Protein AF-A0A4Y8V8L1-F1 (afdb_monomer_lite)

Structure (mmCIF, N/CA/C/O backbone):
data_AF-A0A4Y8V8L1-F1
#
_entry.id   AF-A0A4Y8V8L1-F1
#
loop_
_atom_site.group_PDB
_atom_site.id
_atom_site.type_symbol
_atom_site.label_atom_id
_atom_site.label_alt_id
_atom_site.label_comp_id
_atom_site.label_asym_id
_atom_site.label_entity_id
_atom_site.label_seq_id
_atom_site.pdbx_PDB_ins_code
_atom_site.Cartn_x
_atom_site.Cartn_y
_atom_site.Cartn_z
_atom_site.occupancy
_atom_site.B_iso_or_equiv
_atom_site.auth_seq_id
_atom_site.auth_comp_id
_atom_site.auth_asym_id
_atom_site.auth_atom_id
_atom_site.pdbx_PDB_model_num
ATOM 1 N N . MET A 1 1 ? -4.631 -11.730 51.816 1.00 35.25 1 MET A N 1
ATOM 2 C CA . MET A 1 1 ? -3.489 -11.636 50.888 1.00 35.25 1 MET A CA 1
ATOM 3 C C . MET A 1 1 ? -3.633 -12.758 49.871 1.00 35.25 1 MET A C 1
ATOM 5 O O . MET A 1 1 ? -3.195 -13.865 50.140 1.00 35.25 1 MET A O 1
ATOM 9 N N . GLN A 1 2 ? -4.344 -12.493 48.776 1.00 24.14 2 GLN A N 1
ATOM 10 C CA . GLN A 1 2 ? -4.202 -13.185 47.493 1.00 24.14 2 GLN A CA 1
ATOM 11 C C . GLN A 1 2 ? -4.993 -12.390 46.449 1.00 24.14 2 GLN A C 1
ATOM 13 O O . GLN A 1 2 ? -6.173 -12.118 46.642 1.00 24.14 2 GLN A O 1
ATOM 18 N N . ASN A 1 3 ? -4.247 -11.954 45.434 1.00 28.70 3 ASN A N 1
ATOM 19 C CA . ASN A 1 3 ? -4.590 -11.083 44.316 1.00 28.70 3 ASN A CA 1
ATOM 20 C C . ASN A 1 3 ? -5.982 -11.323 43.721 1.00 28.70 3 ASN A C 1
ATOM 22 O O . ASN A 1 3 ? -6.206 -12.338 43.061 1.00 28.70 3 ASN A O 1
ATOM 26 N N . THR A 1 4 ? -6.866 -10.335 43.844 1.00 29.81 4 THR A N 1
ATOM 27 C CA . THR A 1 4 ? -7.832 -10.034 42.786 1.00 29.81 4 THR A CA 1
ATOM 28 C C . THR A 1 4 ? -7.057 -9.339 41.675 1.00 29.81 4 THR A C 1
ATOM 30 O O . THR A 1 4 ? -6.428 -8.306 41.888 1.00 29.81 4 THR A O 1
ATOM 33 N N . LYS A 1 5 ? -6.996 -10.027 40.539 1.00 33.66 5 LYS A N 1
ATOM 34 C CA . LYS A 1 5 ? -6.158 -9.739 39.383 1.00 33.66 5 LYS A CA 1
ATOM 35 C C . LYS A 1 5 ? -6.484 -8.378 38.767 1.00 33.66 5 LYS A C 1
ATOM 37 O O . LYS A 1 5 ? -7.649 -8.035 38.588 1.00 33.66 5 LYS A O 1
ATOM 42 N N . GLU A 1 6 ? -5.427 -7.687 38.360 1.00 33.62 6 GLU A N 1
ATOM 43 C CA . GLU A 1 6 ? -5.376 -6.646 37.326 1.00 33.62 6 GLU A CA 1
ATOM 44 C C . GLU A 1 6 ? -5.788 -7.229 35.949 1.00 33.62 6 GLU A C 1
ATOM 46 O O . GLU A 1 6 ? -5.047 -7.162 34.979 1.00 33.62 6 GLU A O 1
ATOM 51 N N . GLU A 1 7 ? -6.944 -7.896 35.861 1.00 38.00 7 GLU A N 1
ATOM 52 C CA . GLU A 1 7 ? -7.295 -8.781 34.737 1.00 38.00 7 GLU A CA 1
ATOM 53 C C . GLU A 1 7 ? -8.057 -8.107 33.587 1.00 38.00 7 GLU A C 1
ATOM 55 O O . GLU A 1 7 ? -8.359 -8.777 32.605 1.00 38.00 7 GLU A O 1
ATOM 60 N N . ASN A 1 8 ? -8.380 -6.813 33.662 1.00 52.94 8 ASN A N 1
ATOM 61 C CA . ASN A 1 8 ? -9.348 -6.221 32.727 1.00 52.94 8 ASN A CA 1
ATOM 62 C C . ASN A 1 8 ? -8.751 -5.569 31.468 1.00 52.94 8 ASN A C 1
ATOM 64 O O . ASN A 1 8 ? -9.384 -5.647 30.419 1.00 52.94 8 ASN A O 1
ATOM 68 N N . GLU A 1 9 ? -7.555 -4.970 31.510 1.00 49.31 9 GLU A N 1
ATOM 69 C CA . GLU A 1 9 ? -6.983 -4.298 30.322 1.00 49.31 9 GLU A CA 1
ATOM 70 C C . GLU A 1 9 ? -6.148 -5.246 29.443 1.00 49.31 9 GLU A C 1
ATOM 72 O O . GLU A 1 9 ? -6.317 -5.270 28.222 1.00 49.31 9 GLU A O 1
ATOM 77 N N . GLU A 1 10 ? -5.302 -6.094 30.043 1.00 51.75 10 GLU A N 1
ATOM 78 C CA . GLU A 1 10 ? -4.509 -7.085 29.296 1.00 51.75 10 GLU A CA 1
ATOM 79 C C . GLU A 1 10 ? -5.396 -8.134 28.606 1.00 51.75 10 GLU A C 1
ATOM 81 O O . GLU A 1 10 ? -5.123 -8.523 27.473 1.00 51.75 10 GLU A O 1
ATOM 86 N N . SER A 1 11 ? -6.490 -8.558 29.249 1.00 57.50 11 SER A N 1
ATOM 87 C CA . SER A 1 11 ? -7.391 -9.612 28.759 1.00 57.50 11 SER A CA 1
ATOM 88 C C . SER A 1 11 ? -7.990 -9.309 27.381 1.00 57.50 11 SER A C 1
ATOM 90 O O . SER A 1 11 ? -7.923 -10.149 26.484 1.00 57.50 11 SER A O 1
ATOM 92 N N . PHE A 1 12 ? -8.531 -8.104 27.174 1.00 62.50 12 PHE A N 1
ATOM 93 C CA . PHE A 1 12 ? -9.178 -7.762 25.904 1.00 62.50 12 PHE A CA 1
ATOM 94 C C . PHE A 1 12 ? -8.157 -7.522 24.783 1.00 62.50 12 PHE A C 1
ATOM 96 O O . PHE A 1 12 ? -8.355 -7.977 23.658 1.00 62.50 12 PHE A O 1
ATOM 103 N N . ASN A 1 13 ? -7.022 -6.888 25.087 1.00 64.00 13 ASN A N 1
ATOM 104 C CA . ASN A 1 13 ? -5.946 -6.680 24.112 1.00 64.00 13 ASN A CA 1
ATOM 105 C C . ASN A 1 13 ? -5.289 -7.997 23.670 1.00 64.00 13 ASN A C 1
ATOM 107 O O . ASN A 1 13 ? -4.873 -8.121 22.518 1.00 64.00 13 ASN A O 1
ATOM 111 N N . LEU A 1 14 ? -5.241 -9.006 24.545 1.00 64.25 14 LEU A N 1
ATOM 112 C CA . LEU A 1 14 ? -4.799 -10.358 24.189 1.00 64.25 14 LEU A CA 1
ATOM 113 C C . LEU A 1 14 ? -5.735 -11.038 23.175 1.00 64.25 14 LEU A C 1
ATOM 115 O O . LEU A 1 14 ? -5.264 -11.845 22.374 1.00 64.25 14 LEU A O 1
ATOM 119 N N . LEU A 1 15 ? -7.030 -10.701 23.166 1.00 72.56 15 LEU A N 1
ATOM 120 C CA . LEU A 1 15 ? -8.000 -11.225 22.192 1.00 72.56 15 LEU A CA 1
ATOM 121 C C . LEU A 1 15 ? -7.886 -10.566 20.811 1.00 72.56 15 LEU A C 1
ATOM 123 O O . LEU A 1 15 ? -8.389 -11.118 19.836 1.00 72.56 15 LEU A O 1
ATOM 127 N N . LEU A 1 16 ? -7.240 -9.401 20.721 1.00 83.06 16 LEU A N 1
ATOM 128 C CA . LEU A 1 16 ? -7.080 -8.645 19.476 1.00 83.06 16 LEU A CA 1
ATOM 129 C C . LEU A 1 16 ? -5.786 -8.963 18.720 1.00 83.06 16 LEU A C 1
ATOM 131 O O . LEU A 1 16 ? -5.534 -8.356 17.682 1.00 83.06 16 LEU A O 1
ATOM 135 N N . LYS A 1 17 ? -4.969 -9.899 19.216 1.00 89.88 17 LYS A N 1
ATOM 136 C CA . LYS A 1 17 ? -3.665 -10.211 18.628 1.00 89.88 17 LYS A CA 1
ATOM 137 C C . LYS A 1 17 ? -3.753 -10.614 17.160 1.00 89.88 17 LYS A C 1
ATOM 139 O O . LYS A 1 17 ? -4.502 -11.517 16.796 1.00 89.88 17 LYS A O 1
ATOM 144 N N . ILE A 1 18 ? -2.927 -9.965 16.342 1.00 91.69 18 ILE A N 1
ATOM 145 C CA . ILE A 1 18 ? -2.866 -10.184 14.897 1.00 91.69 18 ILE A CA 1
ATOM 146 C C . ILE A 1 18 ? -1.743 -11.182 14.614 1.00 91.69 18 ILE A C 1
ATOM 148 O O . ILE A 1 18 ? -0.562 -10.873 14.755 1.00 91.69 18 ILE A O 1
ATOM 152 N N . ASN A 1 19 ? -2.105 -12.388 14.193 1.00 91.25 19 ASN A N 1
ATOM 153 C CA . ASN A 1 19 ? -1.142 -13.409 13.774 1.00 91.25 19 ASN A CA 1
ATOM 154 C C . ASN A 1 19 ? -1.102 -13.552 12.248 1.00 91.25 19 ASN A C 1
ATOM 156 O O . ASN A 1 19 ? -0.147 -14.095 11.694 1.00 91.25 19 ASN A O 1
ATOM 160 N N . SER A 1 20 ? -2.156 -13.098 11.571 1.00 92.19 20 SER A N 1
ATOM 161 C CA . SER A 1 20 ? -2.385 -13.300 10.147 1.00 92.19 20 SER A CA 1
ATOM 162 C C . SER A 1 20 ? -3.236 -12.182 9.539 1.00 92.19 20 SER A C 1
ATOM 164 O O . SER A 1 20 ? -3.813 -11.355 10.245 1.00 92.19 20 SER A O 1
ATOM 166 N N . ALA A 1 21 ? -3.318 -12.148 8.207 1.00 90.25 21 ALA A N 1
ATOM 167 C CA . ALA A 1 21 ? -4.147 -11.178 7.492 1.00 90.25 21 ALA A CA 1
ATOM 168 C C . ALA A 1 21 ? -5.648 -11.389 7.755 1.00 90.25 21 ALA A C 1
ATOM 170 O O . ALA A 1 21 ? -6.425 -10.438 7.713 1.00 90.25 21 ALA A O 1
ATOM 171 N N . GLU A 1 22 ? -6.053 -12.624 8.040 1.00 89.81 22 GLU A N 1
ATOM 172 C CA . GLU A 1 22 ? -7.424 -13.003 8.360 1.00 89.81 22 GLU A CA 1
ATOM 173 C C . GLU A 1 22 ? -7.912 -12.341 9.658 1.00 89.81 22 GLU A C 1
ATOM 175 O O . GLU A 1 22 ? -9.081 -11.966 9.750 1.00 89.81 22 GLU A O 1
ATOM 180 N N . ASP A 1 23 ? -7.012 -12.102 10.618 1.00 90.75 23 ASP A N 1
ATOM 181 C CA . ASP A 1 23 ? -7.329 -11.436 11.891 1.00 90.75 23 ASP A CA 1
ATOM 182 C C . ASP A 1 23 ? -7.698 -9.950 11.707 1.00 90.75 23 ASP A C 1
ATOM 184 O O . ASP A 1 23 ? -8.318 -9.335 12.579 1.00 90.75 23 ASP A O 1
ATOM 188 N N . LEU A 1 24 ? -7.355 -9.367 10.551 1.00 92.31 24 LEU A N 1
ATOM 189 C CA . LEU A 1 24 ? -7.678 -7.982 10.202 1.00 92.31 24 LEU A CA 1
ATOM 190 C C . LEU A 1 24 ? -9.128 -7.807 9.740 1.00 92.31 24 LEU A C 1
ATOM 192 O O . LEU A 1 24 ? -9.605 -6.676 9.634 1.00 92.31 24 LEU A O 1
ATOM 196 N N . LEU A 1 25 ? -9.822 -8.895 9.407 1.00 91.69 25 LEU A N 1
ATOM 197 C CA . LEU A 1 25 ? -11.128 -8.820 8.770 1.00 91.69 25 LEU A CA 1
ATOM 198 C C . LEU A 1 25 ? -12.256 -8.728 9.804 1.00 91.69 25 LEU A C 1
ATOM 200 O O . LEU A 1 25 ? -12.226 -9.316 10.893 1.00 91.69 25 LEU A O 1
ATOM 204 N N . LEU A 1 26 ? -13.261 -7.932 9.452 1.00 86.56 26 LEU A N 1
ATOM 205 C CA . LEU A 1 26 ? -14.514 -7.799 10.177 1.00 86.56 26 LEU A CA 1
ATOM 206 C C . LEU A 1 26 ? -15.622 -8.448 9.358 1.00 86.56 26 LEU A C 1
ATOM 208 O O . LEU A 1 26 ? -15.647 -8.321 8.137 1.00 86.56 26 LEU A O 1
ATOM 212 N N . THR A 1 27 ? -16.543 -9.123 10.043 1.00 85.50 27 THR A N 1
ATOM 213 C CA . THR A 1 27 ? -17.736 -9.659 9.386 1.00 85.50 27 THR A CA 1
ATOM 214 C C . THR A 1 27 ? -18.709 -8.511 9.189 1.00 85.50 27 THR A C 1
ATOM 216 O O . THR A 1 27 ? -19.107 -7.876 10.163 1.00 85.50 27 THR A O 1
ATOM 219 N N . ASP A 1 28 ? -19.058 -8.236 7.945 1.00 79.25 28 ASP A N 1
ATOM 220 C CA . ASP A 1 28 ? -20.128 -7.317 7.599 1.00 79.25 28 ASP A CA 1
ATOM 221 C C . ASP A 1 28 ? -21.472 -7.954 7.988 1.00 79.25 28 ASP A C 1
ATOM 223 O O . ASP A 1 28 ? -21.776 -9.074 7.578 1.00 79.25 28 ASP A O 1
ATOM 227 N N . GLU A 1 29 ? -22.250 -7.284 8.838 1.00 75.88 29 GLU A N 1
ATOM 228 C CA . GLU A 1 29 ? -23.487 -7.852 9.397 1.00 75.88 29 GLU A CA 1
ATOM 229 C C . GLU A 1 29 ? -24.599 -8.006 8.348 1.00 75.88 29 GLU A C 1
ATOM 231 O O . GLU A 1 29 ? -25.429 -8.910 8.466 1.00 75.88 29 GLU A O 1
ATOM 236 N N . ASP A 1 30 ? -24.590 -7.177 7.300 1.00 77.44 30 ASP A N 1
ATOM 237 C CA . ASP A 1 30 ? -25.618 -7.169 6.256 1.00 77.44 30 ASP A CA 1
ATOM 238 C C . ASP A 1 30 ? -25.371 -8.257 5.198 1.00 77.44 30 ASP A C 1
ATOM 240 O O . ASP A 1 30 ? -26.311 -8.857 4.667 1.00 77.44 30 ASP A O 1
ATOM 244 N N . THR A 1 31 ? -24.105 -8.520 4.875 1.00 81.19 31 THR A N 1
ATOM 245 C CA . THR A 1 31 ? -23.696 -9.423 3.785 1.00 81.19 31 THR A CA 1
ATOM 246 C C . THR A 1 31 ? -23.061 -10.725 4.271 1.00 81.19 31 THR A C 1
ATOM 248 O O . THR A 1 31 ? -23.036 -11.712 3.532 1.00 81.19 31 THR A O 1
ATOM 251 N N . GLY A 1 32 ? -22.559 -10.758 5.506 1.00 82.88 32 GLY A N 1
ATOM 252 C CA . GLY A 1 32 ? -21.759 -11.855 6.053 1.00 82.88 32 GLY A CA 1
ATOM 253 C C . GLY A 1 32 ? -20.340 -11.937 5.477 1.00 82.88 32 GLY A C 1
ATOM 254 O O . GLY A 1 32 ? -19.621 -12.898 5.768 1.00 82.88 32 GLY A O 1
ATOM 255 N N . GLU A 1 33 ? -19.928 -10.974 4.648 1.00 88.38 33 GLU A N 1
ATOM 256 C CA . GLU A 1 33 ? -18.609 -10.958 4.017 1.00 88.38 33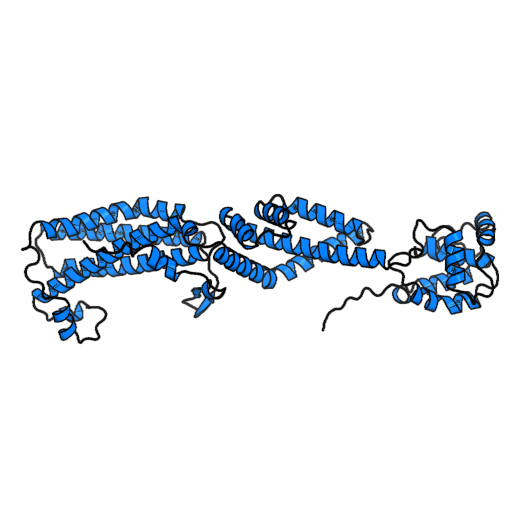 GLU A CA 1
ATOM 257 C C . GLU A 1 33 ? -17.522 -10.468 4.982 1.00 88.38 33 GLU A C 1
ATOM 259 O O . GLU A 1 33 ? -17.759 -9.664 5.879 1.00 88.38 33 GLU A O 1
ATOM 264 N N . GLN A 1 34 ? -16.300 -10.968 4.799 1.00 88.00 34 GLN A N 1
ATOM 265 C CA . GLN A 1 34 ? -15.139 -10.545 5.579 1.00 88.00 34 GLN A CA 1
ATOM 266 C C . GLN A 1 34 ? -14.474 -9.348 4.900 1.00 88.00 34 GLN A C 1
ATOM 268 O O . GLN A 1 34 ? -13.899 -9.485 3.819 1.00 88.00 34 GLN A O 1
ATOM 273 N N . VAL A 1 35 ? -14.535 -8.179 5.536 1.00 89.25 35 VAL A N 1
ATOM 274 C CA . VAL A 1 35 ? -14.055 -6.913 4.974 1.00 89.25 35 VAL A CA 1
ATOM 275 C C . VAL A 1 35 ? -13.051 -6.258 5.916 1.00 89.25 35 VAL A C 1
ATOM 277 O O . VAL A 1 35 ? -13.233 -6.207 7.132 1.00 89.25 35 VAL A O 1
ATOM 280 N N . TYR A 1 36 ? -11.976 -5.716 5.346 1.00 92.69 36 TYR A N 1
ATOM 281 C CA . TYR A 1 36 ? -11.064 -4.854 6.090 1.00 92.69 36 TYR A CA 1
ATOM 282 C C . TYR A 1 36 ? -11.678 -3.460 6.240 1.00 92.69 36 TYR A C 1
ATOM 284 O O . TYR A 1 36 ? -11.744 -2.696 5.276 1.00 92.69 36 TYR A O 1
ATOM 292 N N . ALA A 1 37 ? -12.125 -3.137 7.451 1.00 91.56 37 ALA A N 1
ATOM 293 C CA . ALA A 1 37 ? -12.777 -1.871 7.770 1.00 91.56 37 ALA A CA 1
ATOM 294 C C . ALA A 1 37 ? -12.074 -1.190 8.960 1.00 91.56 37 ALA A C 1
ATOM 296 O O . ALA A 1 37 ? -12.558 -1.277 10.090 1.00 91.56 37 ALA A O 1
ATOM 297 N N . PRO A 1 38 ? -10.920 -0.533 8.733 1.00 93.56 38 PRO A N 1
ATOM 298 C CA . PRO A 1 38 ? -10.214 0.202 9.777 1.00 93.56 38 PRO A CA 1
ATOM 299 C C . PRO A 1 38 ? -11.004 1.442 10.208 1.00 93.56 38 PRO A C 1
ATOM 301 O O . PRO A 1 38 ? -11.906 1.906 9.501 1.00 93.56 38 PRO A O 1
ATOM 304 N N . ILE A 1 39 ? -10.638 1.996 11.366 1.00 93.69 39 ILE A N 1
ATOM 305 C CA . ILE A 1 39 ? -11.287 3.203 11.885 1.00 93.69 39 ILE A CA 1
ATOM 306 C C . ILE A 1 39 ? -11.188 4.373 10.895 1.00 93.69 39 ILE A C 1
ATOM 308 O O . ILE A 1 39 ? -10.156 4.597 10.256 1.00 93.69 39 ILE A O 1
ATOM 312 N N . ASN A 1 40 ? -12.260 5.152 10.798 1.00 92.88 40 ASN A N 1
ATOM 313 C CA . ASN A 1 40 ? -12.316 6.380 10.020 1.00 92.88 40 ASN A CA 1
ATOM 314 C C . ASN A 1 40 ? -13.094 7.490 10.751 1.00 92.88 40 ASN A C 1
ATOM 316 O O . ASN A 1 40 ? -13.664 7.302 11.822 1.00 92.88 40 ASN A O 1
ATOM 320 N N . VAL A 1 41 ? -13.145 8.677 10.142 1.00 93.50 41 VAL A N 1
ATOM 321 C CA . VAL A 1 41 ? -13.819 9.851 10.720 1.00 93.50 41 VAL A CA 1
ATOM 322 C C . VAL A 1 41 ? -15.325 9.652 10.949 1.00 93.50 41 VAL A C 1
ATOM 324 O O . VAL A 1 41 ? -15.878 10.228 11.882 1.00 93.50 41 VAL A O 1
ATOM 327 N N . ASN A 1 42 ? -16.002 8.841 10.131 1.00 94.44 42 ASN A N 1
ATOM 328 C CA . ASN A 1 42 ? -17.429 8.572 10.294 1.00 94.44 42 ASN A CA 1
ATOM 329 C C . ASN A 1 42 ? -17.697 7.722 11.542 1.00 94.44 42 ASN A C 1
ATOM 331 O O . ASN A 1 42 ? -18.698 7.944 12.217 1.00 94.44 42 ASN A O 1
ATOM 335 N N . ASP A 1 43 ? -16.778 6.821 11.899 1.00 95.25 43 ASP A N 1
ATOM 336 C CA . ASP A 1 43 ? -16.865 6.064 13.151 1.00 95.25 43 ASP A CA 1
ATOM 337 C C . ASP A 1 43 ? -16.849 7.004 14.373 1.00 95.25 43 ASP A C 1
ATOM 339 O O . ASP A 1 43 ? -17.626 6.815 15.303 1.00 95.25 43 ASP A O 1
ATOM 343 N N . VAL A 1 44 ? -16.045 8.076 14.343 1.00 94.94 44 VAL A N 1
ATOM 344 C CA . VAL A 1 44 ? -16.014 9.100 15.410 1.00 94.94 44 VAL A CA 1
ATOM 345 C C . VAL A 1 44 ? -17.325 9.891 15.477 1.00 94.94 44 VAL A C 1
ATOM 347 O O . VAL A 1 44 ? -17.799 10.230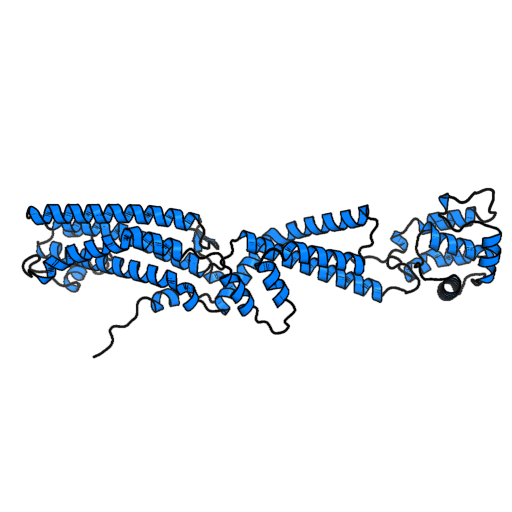 16.562 1.00 94.94 44 VAL A O 1
ATOM 350 N N . VAL A 1 45 ? -17.942 10.177 14.327 1.00 96.69 45 VAL A N 1
ATOM 351 C CA . VAL A 1 45 ? -19.251 10.853 14.266 1.00 96.69 45 VAL A CA 1
ATOM 352 C C . VAL A 1 45 ? -20.349 9.973 14.862 1.00 96.69 45 VAL A C 1
ATOM 354 O O . VAL A 1 45 ? -21.162 10.470 15.643 1.00 96.69 45 VAL A O 1
ATOM 357 N N . ILE A 1 46 ? -20.362 8.680 14.521 1.00 96.25 46 ILE A N 1
ATOM 358 C CA . ILE A 1 46 ? -21.296 7.704 15.095 1.00 96.25 46 ILE A CA 1
ATOM 359 C C . ILE A 1 46 ? -21.071 7.607 16.600 1.00 96.25 46 ILE A C 1
ATOM 361 O O . ILE A 1 46 ? -22.021 7.776 17.357 1.00 96.25 46 ILE A O 1
ATOM 365 N N . TYR A 1 47 ? -19.818 7.438 17.030 1.00 96.94 47 TYR A N 1
ATOM 366 C CA . TYR A 1 47 ? -19.456 7.390 18.442 1.00 96.94 47 TYR A CA 1
ATOM 367 C C . TYR A 1 47 ? -20.017 8.583 19.211 1.00 96.94 47 TYR A C 1
ATOM 369 O O . TYR A 1 47 ? -20.761 8.394 20.164 1.00 96.94 47 TYR A O 1
ATOM 377 N N . LYS A 1 48 ? -19.770 9.807 18.732 1.00 97.56 48 LYS A N 1
ATOM 378 C CA . LYS A 1 48 ? -20.291 11.023 19.363 1.00 97.56 48 LYS A CA 1
ATOM 379 C C . LYS A 1 48 ? -21.814 11.012 19.510 1.00 97.56 48 LYS A C 1
ATOM 381 O O . LYS A 1 48 ? -22.320 11.395 20.562 1.00 97.56 48 LYS A O 1
ATOM 386 N N . ARG A 1 49 ? -22.537 10.596 18.466 1.00 97.56 49 ARG A N 1
ATOM 387 C CA . ARG A 1 49 ? -24.005 10.525 18.483 1.00 97.56 49 ARG A CA 1
ATOM 388 C C . ARG A 1 49 ? -24.499 9.544 19.545 1.00 97.56 49 ARG A C 1
ATOM 390 O O . ARG A 1 49 ? -25.390 9.900 20.310 1.00 97.56 49 ARG A O 1
ATOM 397 N N . GLU A 1 50 ? -23.914 8.351 19.602 1.00 97.62 50 GLU A N 1
ATOM 398 C CA . GLU A 1 50 ? -24.297 7.331 20.585 1.00 97.62 50 GLU A CA 1
ATOM 399 C C . GLU A 1 50 ? -23.886 7.729 22.011 1.00 97.62 50 GLU A C 1
ATOM 401 O O . GLU A 1 50 ? -24.639 7.513 22.955 1.00 97.62 50 GLU A O 1
ATOM 406 N N . THR A 1 51 ? -22.746 8.408 22.184 1.00 97.56 51 THR A N 1
ATOM 407 C CA . THR A 1 51 ? -22.342 8.985 23.477 1.00 97.56 51 THR A CA 1
ATOM 408 C C . THR A 1 51 ? -23.348 10.037 23.950 1.00 97.56 51 THR A C 1
ATOM 410 O O . THR A 1 51 ? -23.731 10.040 25.120 1.00 97.56 51 THR A O 1
ATOM 413 N N . ASP A 1 52 ? -23.788 10.933 23.060 1.00 97.31 52 ASP A N 1
ATOM 414 C CA . ASP A 1 52 ? -24.804 11.942 23.376 1.00 97.31 52 ASP A CA 1
ATOM 415 C C . ASP A 1 52 ? -26.155 11.288 23.722 1.00 97.31 52 ASP A C 1
ATOM 417 O O . ASP A 1 52 ? -26.848 11.760 24.627 1.00 97.31 52 ASP A O 1
ATOM 421 N N . HIS A 1 53 ? -26.527 10.200 23.039 1.00 96.44 53 HIS A N 1
ATOM 422 C CA . HIS A 1 53 ? -27.734 9.436 23.357 1.00 96.44 53 HIS A CA 1
ATOM 423 C C . HIS A 1 53 ? -27.652 8.817 24.755 1.00 96.44 53 HIS A C 1
ATOM 425 O O . HIS A 1 53 ? -28.487 9.139 25.603 1.00 96.44 5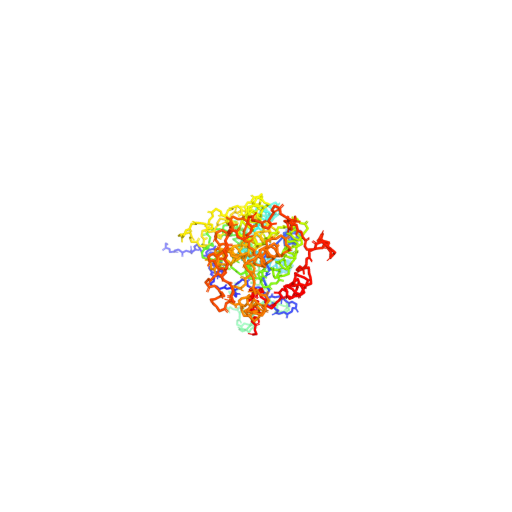3 HIS A O 1
ATOM 431 N N . LEU A 1 54 ? -26.602 8.038 25.032 1.00 97.31 54 LEU A N 1
ATOM 432 C CA . LEU A 1 54 ? -26.408 7.385 26.326 1.00 97.31 54 LEU A CA 1
ATOM 433 C C . LEU A 1 54 ? -26.330 8.404 27.474 1.00 97.31 54 LEU A C 1
ATOM 435 O O . LEU A 1 54 ? -26.892 8.187 28.545 1.00 97.31 54 LEU A O 1
ATOM 439 N N . PHE A 1 55 ? -25.691 9.556 27.251 1.00 97.12 55 PHE A N 1
ATOM 440 C CA . PHE A 1 55 ? -25.670 10.652 28.221 1.00 97.12 55 PHE A CA 1
ATOM 441 C C . PHE A 1 55 ? -27.082 11.117 28.609 1.00 97.12 55 PHE A C 1
ATOM 443 O O . PHE A 1 55 ? -27.355 11.359 29.789 1.00 97.12 55 PHE A O 1
ATOM 450 N N . ASN A 1 56 ? -27.982 11.259 27.634 1.00 96.31 56 ASN A N 1
ATOM 451 C CA . ASN A 1 56 ? -29.360 11.671 27.892 1.00 96.31 56 ASN A CA 1
ATOM 452 C C . ASN A 1 56 ? -30.141 10.579 28.634 1.00 96.31 56 ASN A C 1
ATOM 454 O O . ASN A 1 56 ? -30.830 10.903 29.602 1.00 96.31 56 ASN A O 1
ATOM 458 N N . GLU A 1 57 ? -29.977 9.311 28.249 1.00 95.56 57 GLU A N 1
ATOM 459 C CA . GLU A 1 57 ? -30.635 8.173 28.907 1.00 95.56 57 GLU A CA 1
ATOM 460 C C . GLU A 1 57 ? -30.197 8.019 30.369 1.00 95.56 57 GLU A C 1
ATOM 462 O O . GLU A 1 57 ? -31.037 7.880 31.260 1.00 95.56 57 GLU A O 1
ATOM 467 N N . ILE A 1 58 ? -28.898 8.151 30.665 1.00 95.12 58 ILE A N 1
ATOM 468 C CA . ILE A 1 58 ? -28.401 8.103 32.049 1.00 95.12 58 ILE A CA 1
ATOM 469 C C . ILE A 1 58 ? -28.971 9.264 32.869 1.00 95.12 58 ILE A C 1
ATOM 471 O O . ILE A 1 58 ? -29.413 9.062 34.000 1.00 95.12 58 ILE A O 1
ATOM 475 N N . ASN A 1 59 ? -28.989 10.488 32.333 1.00 94.75 59 ASN A N 1
ATOM 476 C CA . ASN A 1 59 ? -29.561 11.630 33.053 1.00 94.75 59 ASN A CA 1
ATOM 477 C C . ASN A 1 59 ? -31.066 11.466 33.290 1.00 94.75 59 ASN A C 1
ATOM 479 O O . ASN A 1 59 ? -31.546 11.793 34.377 1.00 94.75 59 ASN A O 1
ATOM 483 N N . HIS A 1 60 ? -31.800 10.938 32.308 1.00 92.38 60 HIS A N 1
ATOM 484 C CA . HIS A 1 60 ? -33.212 10.615 32.466 1.00 92.38 60 HIS A CA 1
ATOM 485 C C . HIS A 1 60 ? -33.415 9.574 33.576 1.00 92.38 60 HIS A C 1
ATOM 487 O O . HIS A 1 60 ? -34.197 9.817 34.497 1.00 92.38 60 HIS A O 1
ATOM 493 N N . ALA A 1 61 ? -32.634 8.490 33.569 1.00 89.69 61 ALA A N 1
ATOM 494 C CA . ALA A 1 61 ? -32.651 7.475 34.619 1.00 89.69 61 ALA A CA 1
ATOM 495 C C . ALA A 1 61 ? -32.333 8.067 36.003 1.00 89.69 61 ALA A C 1
ATOM 497 O O . ALA A 1 61 ? -33.058 7.808 36.961 1.00 89.69 61 ALA A O 1
ATOM 498 N N . ILE A 1 62 ? -31.305 8.918 36.122 1.00 88.94 62 ILE A N 1
ATOM 499 C CA . ILE A 1 62 ? -30.962 9.627 37.369 1.00 88.94 62 ILE A CA 1
ATOM 500 C C . ILE A 1 62 ? -32.148 10.457 37.875 1.00 88.94 62 ILE A C 1
ATOM 502 O O . ILE A 1 62 ? -32.448 10.438 39.072 1.00 88.94 62 ILE A O 1
ATOM 506 N N . SER A 1 63 ? -32.809 11.205 36.990 1.00 87.19 63 SER A N 1
ATOM 507 C CA . SER A 1 63 ? -33.975 12.022 37.336 1.00 87.19 63 SER A CA 1
ATOM 508 C C . SER A 1 63 ? -35.151 11.173 37.817 1.00 87.19 63 SER A C 1
ATOM 510 O O . SER A 1 63 ? -35.738 11.496 38.851 1.00 87.19 63 SER A O 1
ATOM 512 N N . GLU A 1 64 ? -35.460 10.076 37.126 1.00 83.62 64 GLU A N 1
ATOM 513 C CA . GLU A 1 64 ? -36.531 9.154 37.516 1.00 83.62 64 GLU A CA 1
ATOM 514 C C . GLU A 1 64 ? -36.222 8.479 38.862 1.00 83.62 64 GLU A C 1
ATOM 516 O O . GLU A 1 64 ? -37.060 8.494 39.764 1.00 83.62 64 GLU A O 1
ATOM 521 N N . ILE A 1 65 ? -35.000 7.969 39.063 1.00 79.94 65 ILE A N 1
ATOM 522 C CA . ILE A 1 65 ? -34.573 7.345 40.331 1.00 79.94 65 ILE A CA 1
ATOM 523 C C . ILE A 1 65 ? -34.734 8.323 41.503 1.00 79.94 65 ILE A C 1
ATOM 525 O O . ILE A 1 65 ? -35.253 7.947 42.557 1.00 79.94 65 ILE A O 1
ATOM 529 N N . LYS A 1 66 ? -34.333 9.590 41.328 1.00 79.31 66 LYS A N 1
ATOM 530 C CA . LYS A 1 66 ? -34.515 10.640 42.346 1.00 79.31 66 LYS A CA 1
ATOM 531 C C . LYS A 1 66 ? -35.992 10.921 42.630 1.00 79.31 66 LYS A C 1
ATOM 533 O O . LYS A 1 66 ? -36.381 11.034 43.785 1.00 79.31 66 LYS A O 1
ATOM 538 N N . TYR A 1 67 ? -36.826 10.996 41.598 1.00 75.12 67 TYR A N 1
ATOM 539 C CA . TYR A 1 67 ? -38.260 11.231 41.767 1.00 75.12 67 TYR A CA 1
ATOM 540 C C . TYR A 1 67 ? -38.959 10.088 42.526 1.00 75.12 67 TYR A C 1
ATOM 542 O O . TYR A 1 67 ? -39.786 10.340 43.409 1.00 75.12 67 TYR A O 1
ATOM 550 N N . TYR A 1 68 ? -38.622 8.831 42.220 1.00 68.06 68 TYR A N 1
ATOM 551 C CA . TYR A 1 68 ? -39.223 7.670 42.887 1.00 68.06 68 TYR A CA 1
ATOM 552 C C . TYR A 1 68 ? -38.700 7.450 44.311 1.00 68.06 68 TYR A C 1
ATOM 554 O O . TYR A 1 68 ? -39.466 6.989 45.164 1.00 68.06 68 TYR A O 1
ATOM 562 N N . SER A 1 69 ? -37.450 7.826 44.605 1.00 63.06 69 SER A N 1
ATOM 563 C CA . SER A 1 69 ? -36.896 7.726 45.962 1.00 63.06 69 SER A CA 1
ATOM 564 C C . SER A 1 69 ? -37.568 8.689 46.951 1.00 63.06 69 SER A C 1
ATOM 566 O O . SER A 1 69 ? -37.773 8.320 48.106 1.00 63.06 69 SER A O 1
ATOM 568 N N . GLU A 1 70 ? -38.012 9.867 46.498 1.00 61.12 70 GLU A N 1
ATOM 569 C CA . GLU A 1 70 ? -38.741 10.854 47.314 1.00 61.12 70 GLU A CA 1
ATOM 570 C C . GLU A 1 70 ? -40.206 10.470 47.597 1.00 61.12 70 GLU A C 1
ATOM 572 O O . GLU A 1 70 ? -40.784 10.911 48.593 1.00 61.12 70 GLU A O 1
ATOM 577 N N . LYS A 1 71 ? -40.832 9.662 46.729 1.00 53.81 71 LYS A N 1
ATOM 578 C CA . LYS A 1 71 ? -42.269 9.332 46.809 1.00 53.81 71 LYS A CA 1
ATOM 579 C C . LYS A 1 71 ? -42.595 7.948 47.381 1.00 53.81 71 LYS A C 1
ATOM 581 O O . LYS A 1 71 ? -43.777 7.653 47.538 1.00 53.81 71 LYS A O 1
ATOM 586 N N . HIS A 1 72 ? -41.591 7.135 47.731 1.00 50.97 72 HIS A N 1
ATOM 587 C CA . HIS A 1 72 ? -41.735 5.788 48.315 1.00 50.97 72 HIS A CA 1
ATOM 588 C C . HIS A 1 72 ? -42.622 4.824 47.488 1.00 50.97 72 HIS A C 1
ATOM 590 O O . HIS A 1 72 ? -43.617 4.306 47.999 1.00 50.97 72 HIS A O 1
ATOM 596 N N . ILE A 1 73 ? -42.296 4.571 46.209 1.00 52.53 73 ILE A N 1
ATOM 597 C CA . ILE A 1 73 ? -43.110 3.711 45.317 1.00 52.53 73 ILE A CA 1
ATOM 598 C C . ILE A 1 73 ? -42.290 2.613 44.598 1.00 52.53 73 ILE A C 1
ATOM 600 O O . ILE A 1 73 ? -41.189 2.857 44.123 1.00 52.53 73 ILE A O 1
ATOM 604 N N . HIS A 1 74 ? -42.903 1.415 44.553 1.00 56.62 74 HIS A N 1
ATOM 605 C CA . HIS A 1 74 ? -42.665 0.158 43.810 1.00 56.62 74 HIS A CA 1
ATOM 606 C C . HIS A 1 74 ? -41.300 -0.108 43.133 1.00 56.62 74 HIS A C 1
ATOM 608 O O . HIS A 1 74 ? -40.986 0.430 42.074 1.00 56.62 74 HIS A O 1
ATOM 614 N N . ILE A 1 75 ? -40.590 -1.107 43.684 1.00 60.81 75 ILE A N 1
ATOM 615 C CA . ILE A 1 75 ? -39.381 -1.791 43.165 1.00 60.81 75 ILE A CA 1
ATOM 616 C C . ILE A 1 75 ? -39.489 -2.127 41.661 1.00 60.81 75 ILE A C 1
ATOM 618 O O . ILE A 1 75 ? -38.495 -2.071 40.941 1.00 60.81 75 ILE A O 1
ATOM 622 N N . ASP A 1 76 ? -40.703 -2.403 41.180 1.00 63.56 76 ASP A N 1
ATOM 623 C CA . ASP A 1 76 ? -41.011 -2.739 39.785 1.00 63.56 76 ASP A CA 1
ATOM 624 C C . ASP A 1 76 ? -40.578 -1.642 38.788 1.00 63.56 76 ASP A C 1
ATOM 626 O O . ASP A 1 76 ? -40.097 -1.951 37.698 1.00 63.56 76 ASP A O 1
ATOM 630 N N . TYR A 1 77 ? -40.688 -0.359 39.161 1.00 70.88 77 TYR A N 1
ATOM 631 C CA . TYR A 1 77 ? -40.288 0.762 38.296 1.00 70.88 77 TYR A CA 1
ATOM 632 C C . TYR A 1 77 ? -38.769 0.938 38.239 1.00 70.88 77 TYR A C 1
ATOM 634 O O . TYR A 1 77 ? -38.217 1.136 37.158 1.00 70.88 77 TYR A O 1
ATOM 642 N N . LEU A 1 78 ? -38.081 0.798 39.377 1.00 72.62 78 LEU A N 1
ATOM 643 C CA . LEU A 1 78 ? -36.613 0.814 39.420 1.00 72.62 78 LEU A CA 1
ATOM 644 C C . LEU A 1 78 ? -36.028 -0.329 38.586 1.00 72.62 78 LEU A C 1
ATOM 646 O O . LEU A 1 78 ? -35.040 -0.137 37.880 1.00 72.62 78 LEU A O 1
ATOM 650 N N . PHE A 1 79 ? -36.680 -1.494 38.607 1.00 73.44 79 PHE A N 1
ATOM 651 C CA . PHE A 1 79 ? -36.285 -2.631 37.784 1.00 73.44 79 PHE A CA 1
ATOM 652 C C . PHE A 1 79 ? -36.365 -2.306 36.292 1.00 73.44 79 PHE A C 1
ATOM 654 O O . PHE A 1 79 ? -35.409 -2.566 35.565 1.00 73.44 79 PHE A O 1
ATOM 661 N N . CYS A 1 80 ? -37.457 -1.679 35.845 1.00 76.38 80 CYS A N 1
ATOM 662 C CA . CYS A 1 80 ? -37.620 -1.274 34.447 1.00 76.38 80 CYS A CA 1
ATOM 663 C C . CYS A 1 80 ? -36.566 -0.246 34.010 1.00 76.38 80 CYS A C 1
ATOM 665 O O . CYS A 1 80 ? -36.017 -0.367 32.914 1.00 76.38 80 CYS A O 1
ATOM 667 N N . ILE A 1 81 ? -36.248 0.731 34.869 1.00 82.62 81 ILE A N 1
ATOM 668 C CA . ILE A 1 81 ? -35.196 1.723 34.597 1.00 82.62 81 ILE A CA 1
ATOM 669 C C . ILE A 1 81 ? -33.848 1.019 34.419 1.00 82.62 81 ILE A C 1
ATOM 671 O O . ILE A 1 81 ? -33.168 1.243 33.420 1.00 82.62 81 ILE A O 1
ATOM 675 N N . TYR A 1 82 ? -33.478 0.128 35.345 1.00 84.56 82 TYR A N 1
ATOM 676 C CA . TYR A 1 82 ? -32.193 -0.568 35.266 1.00 84.56 82 TYR A CA 1
ATOM 677 C C . TYR A 1 82 ? -32.105 -1.519 34.072 1.00 84.56 82 TYR A C 1
ATOM 679 O O . TYR A 1 82 ? -31.055 -1.594 33.438 1.00 84.56 82 TYR A O 1
ATOM 687 N N . GLN A 1 83 ? -33.189 -2.221 33.730 1.00 81.00 83 GLN A N 1
ATOM 688 C CA . GLN A 1 83 ? -33.210 -3.081 32.546 1.00 81.00 83 GLN A CA 1
ATOM 689 C C . GLN A 1 83 ? -33.057 -2.283 31.254 1.00 81.00 83 GLN A C 1
ATOM 691 O O . GLN A 1 83 ? -32.255 -2.666 30.407 1.00 81.00 83 GLN A O 1
ATOM 696 N N . THR A 1 84 ? -33.783 -1.173 31.124 1.00 86.19 84 THR A N 1
ATOM 697 C CA . THR A 1 84 ? -33.690 -0.304 29.942 1.00 86.19 84 THR A CA 1
ATOM 698 C C . THR A 1 84 ? -32.268 0.224 29.798 1.00 86.19 84 THR A C 1
ATOM 700 O O . THR A 1 84 ? -31.640 0.032 28.763 1.00 86.19 84 THR A O 1
ATOM 703 N N . LEU A 1 85 ? -31.702 0.767 30.880 1.00 90.88 85 LEU A N 1
ATOM 704 C CA . LEU A 1 85 ? -30.335 1.277 30.865 1.00 90.88 85 LEU A CA 1
ATOM 705 C C . LEU A 1 85 ? -29.296 0.175 30.599 1.00 90.88 85 LEU A C 1
ATOM 707 O O . LEU A 1 85 ? -28.265 0.448 29.998 1.00 90.88 85 LEU A O 1
ATOM 711 N N . SER A 1 86 ? -29.551 -1.070 31.015 1.00 87.50 86 SER A N 1
ATOM 712 C CA . SER A 1 86 ? -28.641 -2.193 30.742 1.00 87.50 86 SER A CA 1
ATOM 713 C C . SER A 1 86 ? -28.543 -2.491 29.251 1.00 87.50 86 SER A C 1
ATOM 715 O O . SER A 1 86 ? -27.461 -2.827 28.780 1.00 87.50 86 SER A O 1
ATOM 717 N N . ILE A 1 87 ? -29.654 -2.369 28.518 1.00 87.69 87 ILE A N 1
ATOM 718 C CA . ILE A 1 87 ? -29.680 -2.557 27.063 1.00 87.69 87 ILE A CA 1
ATOM 719 C C . ILE A 1 87 ? -28.858 -1.450 26.397 1.00 87.69 87 ILE A C 1
ATOM 721 O O . ILE A 1 87 ? -27.921 -1.757 25.667 1.00 87.69 87 ILE A O 1
ATOM 725 N N . GLU A 1 88 ? -29.117 -0.189 26.752 1.00 93.00 88 GLU A N 1
ATOM 726 C CA . GLU A 1 88 ? -28.381 0.964 26.211 1.00 93.00 88 GLU A CA 1
ATOM 727 C C . GLU A 1 88 ? -26.870 0.883 26.497 1.00 93.00 88 GLU A C 1
ATOM 729 O O . GLU A 1 88 ? -26.036 1.138 25.629 1.00 93.00 88 GLU A O 1
ATOM 734 N N . MET A 1 89 ? -26.490 0.475 27.712 1.00 92.88 89 MET A N 1
ATOM 735 C CA . MET A 1 89 ? -25.086 0.287 28.092 1.00 92.88 89 MET A CA 1
ATOM 736 C C . MET A 1 89 ? -24.432 -0.873 27.337 1.00 92.88 89 MET A C 1
ATOM 738 O O . MET A 1 89 ? -23.265 -0.767 26.960 1.00 92.88 89 MET A O 1
ATOM 742 N N . ALA A 1 90 ? -25.157 -1.972 27.113 1.00 90.19 90 ALA A N 1
ATOM 743 C CA . ALA A 1 90 ? -24.651 -3.114 26.358 1.00 90.19 90 ALA A CA 1
ATOM 744 C C . ALA A 1 90 ? -24.427 -2.756 24.881 1.00 90.19 90 ALA A C 1
ATOM 746 O O . ALA A 1 90 ? -23.373 -3.081 24.327 1.00 90.19 90 ALA A O 1
ATOM 747 N N . ASP A 1 91 ? -25.372 -2.046 24.264 1.00 92.94 91 ASP A N 1
ATOM 748 C CA . ASP A 1 91 ? -25.266 -1.582 22.879 1.00 92.94 91 ASP A CA 1
ATOM 749 C C . ASP A 1 91 ? -24.115 -0.581 22.720 1.00 92.94 91 ASP A C 1
ATOM 751 O O . ASP A 1 91 ? -23.280 -0.716 21.817 1.00 92.94 91 ASP A O 1
ATOM 755 N N . TYR A 1 92 ? -23.979 0.356 23.661 1.00 95.31 92 TYR A N 1
ATOM 756 C CA . TYR A 1 92 ? -22.849 1.279 23.687 1.00 95.31 92 TYR A CA 1
ATOM 757 C C . TYR A 1 92 ? -21.511 0.557 23.883 1.00 95.31 92 TYR A C 1
ATOM 759 O O . TYR A 1 92 ? -20.534 0.855 23.195 1.00 95.31 92 TYR A O 1
ATOM 767 N N . LEU A 1 93 ? -21.439 -0.427 24.782 1.00 92.75 93 LEU A N 1
ATOM 768 C CA . LEU A 1 93 ? -20.223 -1.211 24.986 1.00 92.75 93 LEU A CA 1
ATOM 769 C C . LEU A 1 93 ? -19.826 -1.979 23.715 1.00 92.75 93 LEU A C 1
ATOM 771 O O . LEU A 1 93 ? -18.648 -1.995 23.356 1.00 92.75 93 LEU A O 1
ATOM 775 N N . ASN A 1 94 ? -20.787 -2.562 22.993 1.00 92.00 94 ASN A N 1
ATOM 776 C CA . ASN A 1 94 ? -20.534 -3.222 21.707 1.00 92.00 94 ASN A CA 1
ATOM 777 C C . ASN A 1 94 ? -19.965 -2.252 20.662 1.00 92.00 94 ASN A C 1
ATOM 779 O O . ASN A 1 94 ? -19.033 -2.605 19.927 1.00 92.00 94 ASN A O 1
ATOM 783 N N . LEU A 1 95 ? -20.462 -1.012 20.626 1.00 93.94 95 LEU A N 1
ATOM 784 C CA . LEU A 1 95 ? -19.883 0.044 19.798 1.00 93.94 95 LEU A CA 1
ATOM 785 C C . LEU A 1 95 ? -18.428 0.328 20.196 1.00 93.94 95 LEU A C 1
ATOM 787 O O . LEU A 1 95 ? -17.557 0.349 19.324 1.00 93.94 95 LEU A O 1
ATOM 791 N N . VAL A 1 96 ? -18.134 0.501 21.489 1.00 93.25 96 VAL A N 1
ATOM 792 C CA . VAL A 1 96 ? -16.763 0.764 21.966 1.00 93.25 96 VAL A CA 1
ATOM 793 C C . VAL A 1 96 ? -15.827 -0.405 21.632 1.00 93.25 96 VAL A C 1
ATOM 795 O O . VAL A 1 96 ? -14.724 -0.175 21.134 1.00 93.25 96 VAL A O 1
ATOM 798 N N . HIS A 1 97 ? -16.258 -1.656 21.815 1.00 90.75 97 HIS A N 1
ATOM 799 C CA . HIS A 1 97 ? -15.489 -2.838 21.408 1.00 90.75 97 HIS A CA 1
ATOM 800 C C . HIS A 1 97 ? -15.206 -2.858 19.900 1.00 90.75 97 HIS A C 1
ATOM 802 O O . HIS A 1 97 ? -14.092 -3.177 19.475 1.00 90.75 97 HIS A O 1
ATOM 808 N N . THR A 1 98 ? -16.191 -2.480 19.084 1.00 90.88 98 THR A N 1
ATOM 809 C CA . THR A 1 98 ? -16.033 -2.392 17.627 1.00 90.88 98 THR A CA 1
ATOM 810 C C . THR A 1 98 ? -15.002 -1.332 17.253 1.00 90.88 98 THR A C 1
ATOM 812 O O . THR A 1 98 ? -14.098 -1.607 16.462 1.00 90.88 98 THR A O 1
ATOM 815 N N . LEU A 1 99 ? -15.081 -0.142 17.855 1.00 92.31 99 LEU A N 1
ATOM 816 C CA . LEU A 1 99 ? -14.097 0.927 17.659 1.00 92.31 99 LEU A CA 1
ATOM 817 C C . LEU A 1 99 ? -12.697 0.477 18.068 1.00 92.31 99 LEU A C 1
ATOM 819 O O . LEU A 1 99 ? -11.739 0.714 17.334 1.00 92.31 99 LEU A O 1
ATOM 823 N N . HIS A 1 100 ? -12.588 -0.235 19.187 1.00 90.31 100 HIS A N 1
ATOM 824 C CA . HIS A 1 100 ? -11.332 -0.796 19.655 1.00 90.31 100 HIS A CA 1
ATOM 825 C C . HIS A 1 100 ? -10.716 -1.746 18.636 1.00 90.31 100 HIS A C 1
ATOM 827 O O . HIS A 1 100 ? -9.579 -1.522 18.211 1.00 90.31 100 HIS A O 1
ATOM 833 N N . LYS A 1 101 ? -11.476 -2.724 18.139 1.00 90.12 101 LYS A N 1
ATOM 834 C CA . LYS A 1 101 ? -10.980 -3.622 17.091 1.00 90.12 101 LYS A CA 1
ATOM 835 C C . LYS A 1 101 ? -10.575 -2.850 15.830 1.00 90.12 101 LYS A C 1
ATOM 837 O O . LYS A 1 101 ? -9.472 -3.054 15.328 1.00 90.12 101 LYS A O 1
ATOM 842 N N . LYS A 1 102 ? -11.409 -1.915 15.354 1.00 92.88 102 LYS A N 1
ATOM 843 C CA . LYS A 1 102 ? -11.131 -1.081 14.166 1.00 92.88 102 LYS A CA 1
ATOM 844 C C . LYS A 1 102 ? -9.865 -0.232 14.300 1.00 92.88 102 LYS A C 1
ATOM 846 O O . LYS A 1 102 ? -9.135 -0.060 13.323 1.00 92.88 102 LYS A O 1
ATOM 851 N N . MET A 1 103 ? -9.602 0.313 15.484 1.00 91.44 103 MET A N 1
ATOM 852 C CA . MET A 1 103 ? -8.371 1.052 15.772 1.00 91.44 103 MET A CA 1
ATOM 853 C C . MET A 1 103 ? -7.168 0.118 15.860 1.00 91.44 103 MET A C 1
ATOM 855 O O . MET A 1 103 ? -6.098 0.464 15.356 1.00 91.44 103 MET A O 1
ATOM 859 N N . TYR A 1 104 ? -7.342 -1.067 16.454 1.00 91.94 104 TYR A N 1
ATOM 860 C CA . TYR A 1 104 ? -6.285 -2.065 16.604 1.00 91.94 104 TYR A CA 1
ATOM 861 C C . TYR A 1 104 ? -5.756 -2.583 15.256 1.00 91.94 104 TYR A C 1
ATOM 863 O O . TYR A 1 104 ? -4.560 -2.796 15.099 1.00 91.94 104 TYR A O 1
ATOM 871 N N . ILE A 1 105 ? -6.619 -2.716 14.250 1.00 92.44 105 ILE A N 1
ATOM 872 C CA . ILE A 1 105 ? -6.236 -3.204 12.911 1.00 92.44 105 ILE A CA 1
ATOM 873 C C . ILE A 1 105 ? -5.801 -2.089 11.940 1.00 92.44 105 ILE A C 1
ATOM 875 O O . ILE A 1 105 ? -5.544 -2.354 10.764 1.00 92.44 105 ILE A O 1
ATOM 879 N N . SER A 1 106 ? -5.762 -0.829 12.384 1.00 92.38 106 SER A N 1
ATOM 880 C CA . SER A 1 106 ? -5.476 0.328 11.525 1.00 92.38 106 SER A CA 1
ATOM 881 C C . SER A 1 106 ? -4.032 0.803 11.662 1.00 92.38 106 SER A C 1
ATOM 883 O O . SER A 1 106 ? -3.554 1.013 12.774 1.00 92.38 106 SER A O 1
ATOM 885 N N . ILE A 1 107 ? -3.358 1.039 10.535 1.00 92.19 107 ILE A N 1
ATOM 886 C CA . ILE A 1 107 ? -2.063 1.749 10.469 1.00 92.19 107 ILE A CA 1
ATOM 887 C C . ILE A 1 107 ? -2.231 3.250 10.162 1.00 92.19 107 ILE A C 1
ATOM 889 O O . ILE A 1 107 ? -1.258 4.002 10.118 1.00 92.19 107 ILE A O 1
ATOM 893 N N . TYR A 1 108 ? -3.466 3.686 9.905 1.00 93.56 108 TYR A N 1
ATOM 894 C CA . TYR A 1 108 ? -3.795 5.082 9.633 1.00 93.56 108 TYR A CA 1
ATOM 895 C C . TYR A 1 108 ? -3.863 5.897 10.925 1.00 93.56 108 TYR A C 1
ATOM 897 O O . TYR A 1 108 ? -3.667 5.371 12.021 1.00 93.56 108 TYR A O 1
ATOM 905 N N . LYS A 1 109 ? -4.204 7.182 10.787 1.00 91.25 109 LYS A N 1
ATOM 906 C CA . LYS A 1 109 ? -4.547 8.061 11.906 1.00 91.25 109 LYS A CA 1
ATOM 907 C C . LYS A 1 109 ? -5.438 7.339 12.931 1.00 91.25 109 LYS A C 1
ATOM 909 O O . LYS A 1 109 ? -6.537 6.885 12.603 1.00 91.25 109 LYS A O 1
ATOM 914 N N . ASN A 1 110 ? -4.970 7.283 14.173 1.00 86.75 110 ASN A N 1
ATOM 915 C CA . ASN A 1 110 ? -5.745 6.896 15.333 1.00 86.75 110 ASN A CA 1
ATOM 916 C C . ASN A 1 110 ? -6.636 8.072 15.768 1.00 86.75 110 ASN A C 1
ATOM 918 O O . ASN A 1 110 ? -6.314 9.248 15.600 1.00 86.75 110 ASN A O 1
ATOM 922 N N . TYR A 1 111 ? -7.810 7.736 16.287 1.00 91.12 111 TYR A N 1
ATOM 923 C CA . TYR A 1 111 ? -8.778 8.707 16.799 1.00 91.12 111 TYR A CA 1
ATOM 924 C C . TYR A 1 111 ? -8.949 8.539 18.317 1.00 91.12 111 TYR A C 1
ATOM 926 O O . TYR A 1 111 ? -10.011 8.827 18.861 1.00 91.12 111 TYR A O 1
ATOM 934 N N . SER A 1 112 ? -7.916 8.030 19.006 1.00 90.62 112 SER A N 1
ATOM 935 C CA . SER A 1 112 ? -7.950 7.752 20.449 1.00 90.62 112 SER A CA 1
ATOM 936 C C . SER A 1 112 ? -8.182 9.026 21.251 1.00 90.62 112 SER A C 1
ATOM 938 O O . SER A 1 112 ? -9.044 9.044 22.124 1.00 90.62 112 SER A O 1
ATOM 940 N N . GLU A 1 113 ? -7.479 10.109 20.912 1.00 91.62 113 GLU A N 1
ATOM 941 C CA . GLU A 1 113 ? -7.655 11.412 21.562 1.00 91.62 113 GLU A CA 1
ATOM 942 C C . GLU A 1 113 ? -9.069 11.969 21.359 1.00 91.62 113 GLU A C 1
ATOM 944 O O . GLU A 1 113 ? -9.680 12.450 22.314 1.00 91.62 113 GLU A O 1
ATOM 949 N N . ASP A 1 114 ? -9.612 11.856 20.142 1.00 93.31 114 ASP A N 1
ATOM 950 C CA . ASP A 1 114 ? -10.963 12.321 19.811 1.00 93.31 114 ASP A CA 1
ATOM 951 C C . ASP A 1 114 ? -12.026 11.545 20.617 1.00 93.31 114 ASP A C 1
ATOM 953 O O . ASP A 1 114 ? -12.918 12.140 21.228 1.00 93.31 114 ASP A O 1
ATOM 957 N N . ILE A 1 115 ? -11.905 10.214 20.671 1.00 93.75 115 ILE A N 1
ATOM 958 C CA . ILE A 1 115 ? -12.804 9.327 21.427 1.00 93.75 115 ILE A CA 1
ATOM 959 C C . ILE A 1 115 ? -12.716 9.603 22.933 1.00 93.75 115 ILE A C 1
ATOM 961 O O . ILE A 1 115 ? -13.745 9.721 23.608 1.00 93.75 115 ILE A O 1
ATOM 965 N N . LEU A 1 116 ? -11.499 9.737 23.462 1.00 93.56 116 LEU A N 1
ATOM 966 C CA . LEU A 1 116 ? -11.260 9.993 24.879 1.00 93.56 116 LEU A CA 1
ATOM 967 C C . LEU A 1 116 ? -11.805 11.361 25.298 1.00 93.56 116 LEU A C 1
ATOM 969 O O . LEU A 1 116 ? -12.406 11.484 26.365 1.00 93.56 116 LEU A O 1
ATOM 973 N N . PHE A 1 117 ? -11.631 12.382 24.456 1.00 95.06 117 PHE A N 1
ATOM 974 C CA . PHE A 1 117 ? -12.178 13.713 24.696 1.00 95.06 117 PHE A CA 1
ATOM 975 C C . PHE A 1 117 ? -13.707 13.675 24.818 1.00 95.06 117 PHE A C 1
ATOM 977 O O . PHE A 1 117 ? -14.249 14.146 25.818 1.00 95.06 117 PHE A O 1
ATOM 984 N N . ILE A 1 118 ? -14.390 13.053 23.851 1.00 95.94 118 ILE A N 1
ATOM 985 C CA . ILE A 1 118 ? -15.855 12.916 23.845 1.00 95.94 118 ILE A CA 1
ATOM 986 C C . ILE A 1 118 ? -16.344 12.171 25.098 1.00 95.94 118 ILE A C 1
ATOM 988 O O . ILE A 1 118 ? -17.303 12.599 25.742 1.00 95.94 118 ILE A O 1
ATOM 992 N N . TYR A 1 119 ? -15.663 11.085 25.480 1.00 95.94 119 TYR A N 1
ATOM 993 C CA . TYR A 1 119 ? -16.000 10.322 26.682 1.00 95.94 119 TYR A CA 1
ATOM 994 C C . TYR A 1 119 ? -15.904 11.162 27.960 1.00 95.94 119 TYR A C 1
ATOM 996 O O . TYR A 1 119 ? -16.850 11.190 28.751 1.00 95.94 119 TYR A O 1
ATOM 1004 N N . ARG A 1 120 ? -14.781 11.862 28.157 1.00 94.62 120 ARG A N 1
ATOM 1005 C CA . ARG A 1 120 ? -14.548 12.690 29.350 1.00 94.62 120 ARG A CA 1
ATOM 1006 C C . ARG A 1 120 ? -15.529 13.852 29.439 1.00 94.62 120 ARG A C 1
ATOM 1008 O O . ARG A 1 120 ? -16.026 14.162 30.517 1.00 94.62 120 ARG A O 1
ATOM 1015 N N . GLU A 1 121 ? -15.831 14.480 28.304 1.00 95.62 121 GLU A N 1
ATOM 1016 C CA . GLU A 1 121 ? -16.764 15.607 28.245 1.00 95.62 121 GLU A CA 1
ATOM 1017 C C . GLU A 1 121 ? -18.194 15.193 28.625 1.00 95.62 121 GLU A C 1
ATOM 1019 O O . GLU A 1 121 ? -18.904 15.955 29.284 1.00 95.62 121 GLU A O 1
ATOM 1024 N N . LYS A 1 122 ? -18.628 13.999 28.208 1.00 94.56 122 LYS A N 1
ATOM 1025 C CA . LYS A 1 122 ? -20.033 13.583 28.303 1.00 94.56 122 LYS A CA 1
ATOM 1026 C C . LYS A 1 122 ? -20.287 12.540 29.378 1.00 94.56 122 LYS A C 1
ATOM 1028 O O . LYS A 1 122 ? -21.127 12.755 30.249 1.00 94.56 122 LYS A O 1
ATOM 1033 N N . LEU A 1 123 ? -19.595 11.407 29.324 1.00 95.69 123 LEU A N 1
ATOM 1034 C CA . LEU A 1 123 ? -19.975 10.225 30.092 1.00 95.69 123 LEU A CA 1
ATOM 1035 C C . LEU A 1 123 ? -19.247 10.087 31.426 1.00 95.69 123 LEU A C 1
ATOM 1037 O O . LEU A 1 123 ? -19.864 9.655 32.393 1.00 95.69 123 LEU A O 1
ATOM 1041 N N . GLU A 1 124 ? -17.980 10.487 31.527 1.00 93.94 124 GLU A N 1
ATOM 1042 C CA . GLU A 1 124 ? -17.178 10.254 32.740 1.00 93.94 124 GLU A CA 1
ATOM 1043 C C . GLU A 1 124 ? -17.857 10.796 34.013 1.00 93.94 124 GLU A C 1
ATOM 1045 O O . GLU A 1 124 ? -18.004 10.084 35.007 1.00 93.94 124 GLU A O 1
ATOM 1050 N N . CYS A 1 125 ? -18.356 12.035 33.962 1.00 92.38 125 CYS A N 1
ATOM 1051 C CA . CYS A 1 125 ? -19.038 12.647 35.101 1.00 92.38 125 CYS A CA 1
ATOM 1052 C C . CYS A 1 125 ? -20.435 12.055 35.353 1.00 92.38 125 CYS A C 1
ATOM 1054 O O . CYS A 1 125 ? -20.797 11.815 36.507 1.00 92.38 125 CYS A O 1
ATOM 1056 N N . VAL A 1 126 ? -21.236 11.810 34.306 1.00 94.06 126 VAL A N 1
ATOM 1057 C CA . VAL A 1 126 ? -22.612 11.310 34.485 1.00 94.06 126 VAL A CA 1
ATOM 1058 C C . VAL A 1 126 ? -22.625 9.872 35.006 1.00 94.06 126 VAL A C 1
ATOM 1060 O O . VAL A 1 126 ? -23.440 9.553 35.870 1.00 94.06 126 VAL A O 1
ATOM 1063 N N . LEU A 1 127 ? -21.680 9.040 34.559 1.00 94.12 127 LEU A N 1
ATOM 1064 C CA . LEU A 1 127 ? -21.486 7.679 35.053 1.00 94.12 127 LEU A CA 1
ATOM 1065 C C . LEU A 1 127 ? -21.106 7.691 36.536 1.00 94.12 127 LEU A C 1
ATOM 1067 O O . LEU A 1 127 ? -21.753 7.012 37.326 1.00 94.12 127 LEU A O 1
ATOM 1071 N N . GLY A 1 128 ? -20.153 8.541 36.936 1.00 91.50 128 GLY A N 1
ATOM 1072 C CA . GLY A 1 128 ? -19.790 8.700 38.349 1.00 91.50 128 GLY A CA 1
ATOM 1073 C C . GLY A 1 128 ? -20.955 9.179 39.223 1.00 91.50 128 GLY A C 1
ATOM 1074 O O . GLY A 1 128 ? -21.142 8.698 40.341 1.00 91.50 128 GLY A O 1
ATOM 1075 N N . ASN A 1 129 ? -21.789 10.090 38.710 1.00 89.69 129 ASN A N 1
ATOM 1076 C CA . ASN A 1 129 ? -22.993 10.544 39.412 1.00 89.69 129 ASN A CA 1
ATOM 1077 C C . ASN A 1 129 ? -24.040 9.430 39.554 1.00 89.69 129 ASN A C 1
ATOM 1079 O O . ASN A 1 129 ? -24.688 9.339 40.599 1.00 89.69 129 ASN A O 1
ATOM 1083 N N . PHE A 1 130 ? -24.220 8.605 38.518 1.00 90.06 130 PHE A N 1
ATOM 1084 C CA . PHE A 1 130 ? -25.109 7.448 38.559 1.00 90.06 130 PHE A CA 1
ATOM 1085 C C . PHE A 1 130 ? -24.630 6.426 39.595 1.00 90.06 130 PHE A C 1
ATOM 1087 O O . PHE A 1 130 ? -25.404 6.067 40.479 1.00 90.06 130 PHE A O 1
ATOM 1094 N N . GLU A 1 131 ? -23.352 6.036 39.550 1.00 88.94 131 GLU A N 1
ATOM 1095 C CA . GLU A 1 131 ? -22.727 5.119 40.515 1.00 88.94 131 GLU A CA 1
ATOM 1096 C C . GLU A 1 131 ? -22.888 5.618 41.953 1.00 88.94 131 GLU A C 1
ATOM 1098 O O . GLU A 1 131 ? -23.322 4.877 42.833 1.00 88.94 131 GLU A O 1
ATOM 1103 N N . TYR A 1 132 ? -22.611 6.902 42.194 1.00 85.44 132 TYR A N 1
ATOM 1104 C CA . TYR A 1 132 ? -22.800 7.506 43.510 1.00 85.44 132 TYR A CA 1
ATOM 1105 C C . TYR A 1 132 ? -24.258 7.416 43.982 1.00 85.44 132 TYR A C 1
ATOM 1107 O O . TYR A 1 132 ? -24.509 7.066 45.136 1.00 85.44 132 TYR A O 1
ATOM 1115 N N . LEU A 1 133 ? -25.220 7.701 43.097 1.00 82.88 133 LEU A N 1
ATOM 1116 C CA . LEU A 1 133 ? -26.650 7.675 43.410 1.00 82.88 133 LEU A CA 1
ATOM 1117 C C . LEU A 1 133 ? -27.145 6.276 43.793 1.00 82.88 133 LEU A C 1
ATOM 1119 O O . LEU A 1 133 ? -27.934 6.156 44.728 1.00 82.88 133 LEU A O 1
ATOM 1123 N N . VAL A 1 134 ? -26.715 5.238 43.075 1.00 77.62 134 VAL A N 1
ATOM 1124 C CA . VAL A 1 134 ? -27.199 3.865 43.290 1.00 77.62 134 VAL A CA 1
ATOM 1125 C C . VAL A 1 134 ? -26.456 3.140 44.415 1.00 77.62 134 VAL A C 1
ATOM 1127 O O . VAL A 1 134 ? -27.056 2.291 45.070 1.00 77.62 134 VAL A O 1
ATOM 1130 N N . CYS A 1 135 ? -25.203 3.509 44.707 1.00 71.00 135 CYS A N 1
ATOM 1131 C CA . CYS A 1 135 ? -24.409 2.893 45.777 1.00 71.00 135 CYS A CA 1
ATOM 1132 C C . CYS A 1 135 ? -24.629 3.536 47.164 1.00 71.00 135 CYS A C 1
ATOM 1134 O O . CYS A 1 135 ? -24.634 2.826 48.168 1.00 71.00 135 CYS A O 1
ATOM 1136 N N . GLN A 1 136 ? -24.872 4.853 47.258 1.00 64.50 136 GLN A N 1
ATOM 1137 C CA . GLN A 1 136 ? -25.082 5.560 48.542 1.00 64.50 136 GLN A CA 1
ATOM 1138 C C . GLN A 1 136 ? -26.199 4.975 49.442 1.00 64.50 136 GLN A C 1
ATOM 1140 O O . GLN A 1 136 ? -25.969 4.842 50.649 1.00 64.50 136 GLN A O 1
ATOM 1145 N N . PRO A 1 137 ? -27.392 4.613 48.924 1.00 55.06 137 PRO A N 1
ATOM 1146 C CA . PRO A 1 137 ? -28.475 4.055 49.740 1.00 55.06 137 PRO A CA 1
ATOM 1147 C C . PRO A 1 137 ? -28.205 2.617 50.212 1.00 55.06 137 PRO A C 1
ATOM 1149 O O . PRO A 1 137 ? -28.712 2.213 51.256 1.00 55.06 137 PRO A O 1
ATOM 1152 N N . ILE A 1 138 ? -27.404 1.846 49.465 1.00 49.09 138 ILE A N 1
ATOM 1153 C CA . ILE A 1 138 ? -27.106 0.432 49.756 1.00 49.09 138 ILE A CA 1
ATOM 1154 C C . ILE A 1 138 ? -26.236 0.301 51.011 1.00 49.09 138 ILE A C 1
ATOM 1156 O O . ILE A 1 138 ? -26.477 -0.576 51.839 1.00 49.09 138 ILE A O 1
ATOM 1160 N N . ASP A 1 139 ? -25.261 1.196 51.176 1.00 40.12 139 ASP A N 1
ATOM 1161 C CA . ASP A 1 139 ? -24.320 1.149 52.301 1.00 40.12 139 ASP A CA 1
ATOM 1162 C C . ASP A 1 139 ? -24.901 1.698 53.614 1.00 40.12 139 ASP A C 1
ATOM 1164 O O . ASP A 1 139 ? -24.375 1.415 54.693 1.00 40.12 139 ASP A O 1
ATOM 1168 N N . THR A 1 140 ? -25.974 2.493 53.552 1.00 38.97 140 THR A N 1
ATOM 1169 C CA . THR A 1 140 ? -26.507 3.218 54.718 1.00 38.97 140 THR A CA 1
ATOM 1170 C C . THR A 1 140 ? -27.759 2.599 55.339 1.00 38.97 140 THR A C 1
ATOM 1172 O O . THR A 1 140 ? -27.972 2.795 56.537 1.00 38.97 140 THR A O 1
ATOM 1175 N N . ASP A 1 141 ? -28.550 1.812 54.600 1.00 41.56 141 ASP A N 1
ATOM 1176 C CA . ASP A 1 141 ? -29.726 1.129 55.151 1.00 41.56 141 ASP A CA 1
ATOM 1177 C C . ASP A 1 141 ? -29.937 -0.279 54.542 1.00 41.56 141 ASP A C 1
ATOM 1179 O O . ASP A 1 141 ? -30.550 -0.424 53.480 1.00 41.56 141 ASP A O 1
ATOM 1183 N N . PRO A 1 142 ? -29.511 -1.358 55.233 1.00 42.34 142 PRO A N 1
ATOM 1184 C CA . PRO A 1 142 ? -29.748 -2.743 54.809 1.00 42.34 142 PRO A CA 1
ATOM 1185 C C . PRO A 1 142 ? -31.234 -3.100 54.670 1.00 42.34 142 PRO A C 1
ATOM 1187 O O . PRO A 1 142 ? -31.565 -4.133 54.082 1.00 42.34 142 PRO A O 1
ATOM 1190 N N . THR A 1 143 ? -32.132 -2.279 55.232 1.00 44.19 143 THR A N 1
ATOM 1191 C CA . THR A 1 143 ? -33.578 -2.479 55.158 1.00 44.19 143 THR A CA 1
ATOM 1192 C C . THR A 1 143 ? -34.197 -2.030 53.837 1.00 44.19 143 THR A C 1
ATOM 1194 O O . THR A 1 143 ? -35.289 -2.495 53.502 1.00 44.19 143 THR A O 1
ATOM 1197 N N . TYR A 1 144 ? -33.477 -1.224 53.043 1.00 46.47 144 TYR A N 1
ATOM 1198 C CA . TYR A 1 144 ? -33.947 -0.669 51.767 1.00 46.47 144 TYR A CA 1
ATOM 1199 C C . TYR A 1 144 ? -34.297 -1.754 50.729 1.00 46.47 144 TYR A C 1
ATOM 1201 O O . TYR A 1 144 ? -35.096 -1.524 49.825 1.00 46.47 144 TYR A O 1
ATOM 1209 N N . PHE A 1 145 ? -33.754 -2.967 50.898 1.00 45.78 145 PHE A N 1
ATOM 1210 C CA . PHE A 1 145 ? -33.939 -4.094 49.981 1.00 45.78 145 PHE A CA 1
ATOM 1211 C C . PHE A 1 145 ? -34.287 -5.433 50.660 1.00 45.78 145 PHE A C 1
ATOM 1213 O O . PHE A 1 145 ? -34.046 -6.486 50.071 1.00 45.78 145 PHE A O 1
ATOM 1220 N N . TYR A 1 146 ? -34.779 -5.445 51.906 1.00 36.19 146 TYR A N 1
ATOM 1221 C CA . TYR A 1 146 ? -34.748 -6.671 52.714 1.00 36.19 146 TYR A CA 1
ATOM 1222 C C . TYR A 1 146 ? -35.275 -7.945 52.019 1.00 36.19 146 TYR A C 1
ATOM 1224 O O . TYR A 1 146 ? -36.446 -8.049 51.662 1.00 36.19 146 TYR A O 1
ATOM 1232 N N . GLN A 1 147 ? -34.357 -8.924 52.002 1.00 40.03 147 GLN A N 1
ATOM 1233 C CA . GLN A 1 147 ? -34.453 -10.354 51.675 1.00 40.03 147 GLN A CA 1
ATOM 1234 C C . GLN A 1 147 ? -34.328 -10.717 50.185 1.00 40.03 147 GLN A C 1
ATOM 1236 O O . GLN A 1 147 ? -35.300 -10.999 49.495 1.00 40.03 147 GLN A O 1
ATOM 1241 N N . PHE A 1 148 ? -33.073 -10.765 49.721 1.00 43.06 148 PHE A N 1
ATOM 1242 C CA . PHE A 1 148 ? -32.665 -11.362 48.448 1.00 43.06 148 PHE A CA 1
ATOM 1243 C C . PHE A 1 148 ? -32.313 -12.858 48.631 1.00 43.06 148 PHE A C 1
ATOM 1245 O O . PHE A 1 148 ? -31.374 -13.154 49.378 1.00 43.06 148 PHE A O 1
ATOM 1252 N N . PRO A 1 149 ? -32.980 -13.816 47.963 1.00 40.38 149 PRO A N 1
ATOM 1253 C CA . PRO A 1 149 ? -32.437 -15.152 47.720 1.00 40.38 149 PRO A CA 1
ATOM 1254 C C . PRO A 1 149 ? -31.249 -15.088 46.747 1.00 40.38 149 PRO A C 1
ATOM 1256 O O . PRO A 1 149 ? -31.135 -14.154 45.944 1.00 40.38 149 PRO A O 1
ATOM 1259 N N . ASN A 1 150 ? -30.343 -16.063 46.844 1.00 43.25 150 ASN A N 1
ATOM 1260 C CA . ASN A 1 150 ? -29.085 -16.069 46.097 1.00 43.25 150 ASN A CA 1
ATOM 1261 C C . ASN A 1 150 ? -29.285 -16.496 44.623 1.00 43.25 150 ASN A C 1
ATOM 1263 O O . ASN A 1 150 ? -30.320 -17.036 44.240 1.00 43.25 150 ASN A O 1
ATOM 1267 N N . GLU A 1 151 ? -28.268 -16.275 43.787 1.00 43.81 151 GLU A N 1
ATOM 1268 C CA . GLU A 1 151 ? -28.292 -16.574 42.346 1.00 43.81 151 GLU A CA 1
ATOM 1269 C C . GLU A 1 151 ? -28.629 -18.044 42.024 1.00 43.81 151 GLU A C 1
ATOM 1271 O O . GLU A 1 151 ? -29.292 -18.334 41.022 1.00 43.81 151 GLU A O 1
ATOM 1276 N N . SER A 1 152 ? -28.206 -18.981 42.879 1.00 52.34 152 SER A N 1
ATOM 1277 C CA . SER A 1 152 ? -28.482 -20.406 42.678 1.00 52.34 152 SER A CA 1
ATOM 1278 C C . SER A 1 152 ? -29.960 -20.762 42.851 1.00 52.34 152 SER A C 1
ATOM 1280 O O . SER A 1 152 ? -30.450 -21.634 42.134 1.00 52.34 152 SER A O 1
ATOM 1282 N N . ASP A 1 153 ? -30.693 -20.043 43.701 1.00 48.91 153 ASP A N 1
ATOM 1283 C CA . ASP A 1 153 ? -32.126 -20.264 43.914 1.00 48.91 153 ASP A CA 1
ATOM 1284 C C . ASP A 1 153 ? -32.974 -19.787 42.714 1.00 48.91 153 ASP A C 1
ATOM 1286 O O . ASP A 1 153 ? -33.997 -20.392 42.386 1.00 48.91 153 ASP A O 1
ATOM 1290 N N . LEU A 1 154 ? -32.518 -18.752 41.994 1.00 49.97 154 LEU A N 1
ATOM 1291 C CA . LEU A 1 154 ? -33.195 -18.203 40.809 1.00 49.97 154 LEU A CA 1
ATOM 1292 C C . LEU A 1 154 ? -33.055 -19.098 39.565 1.00 49.97 154 LEU A C 1
ATOM 1294 O O . LEU A 1 154 ? -34.024 -19.296 38.828 1.00 49.97 154 LEU A O 1
ATOM 1298 N N . ARG A 1 155 ? -31.864 -19.667 39.326 1.00 50.56 155 ARG A N 1
ATOM 1299 C CA . ARG A 1 155 ? -31.591 -20.509 38.140 1.00 50.56 155 ARG A CA 1
ATOM 1300 C C . ARG A 1 155 ? -32.352 -21.840 38.168 1.00 50.56 155 ARG A C 1
ATOM 1302 O O . ARG A 1 155 ? -32.772 -22.324 37.119 1.00 50.56 155 ARG A O 1
ATOM 1309 N N . VAL A 1 156 ? -32.581 -22.395 39.360 1.00 52.53 156 VAL A N 1
ATOM 1310 C CA . VAL A 1 156 ? -33.327 -23.652 39.554 1.00 52.53 156 VAL A CA 1
ATOM 1311 C C . VAL A 1 156 ? -34.804 -23.506 39.163 1.00 52.53 156 VAL A C 1
ATOM 1313 O O . VAL A 1 156 ? -35.384 -24.442 38.614 1.00 52.53 156 VAL A O 1
ATOM 1316 N N . LEU A 1 157 ? -35.410 -22.336 39.396 1.00 45.12 157 LEU A N 1
ATOM 1317 C CA . LEU A 1 157 ? -36.839 -22.086 39.164 1.00 45.12 157 LEU A CA 1
ATOM 1318 C C . LEU A 1 157 ? -37.159 -21.527 37.768 1.00 45.12 157 LEU A C 1
ATOM 1320 O O . LEU A 1 157 ? -38.198 -21.877 37.213 1.00 45.12 157 LEU A O 1
ATOM 1324 N N . ALA A 1 158 ? -36.262 -20.742 37.158 1.00 48.81 158 ALA A N 1
ATOM 1325 C CA . ALA A 1 158 ? -36.397 -20.289 35.763 1.00 48.81 158 ALA A CA 1
ATOM 1326 C C . ALA A 1 158 ? -36.154 -21.414 34.727 1.00 48.81 158 ALA A C 1
ATOM 1328 O O . ALA A 1 158 ? -36.301 -21.209 33.521 1.00 48.81 158 ALA A O 1
ATOM 1329 N N . GLY A 1 159 ? -35.773 -22.607 35.203 1.00 47.81 159 GLY A N 1
ATOM 1330 C CA . GLY A 1 159 ? -35.174 -23.663 34.401 1.00 47.81 159 GLY A CA 1
ATOM 1331 C C . GLY A 1 159 ? -33.722 -23.304 34.089 1.00 47.81 159 GLY A C 1
ATOM 1332 O O . GLY A 1 159 ? -33.441 -22.213 33.598 1.00 47.81 159 GLY A O 1
ATOM 1333 N N . ASN A 1 160 ? -32.794 -24.233 34.334 1.00 50.88 160 ASN A N 1
ATOM 1334 C CA . ASN A 1 160 ? -31.332 -24.042 34.264 1.00 50.88 160 ASN A CA 1
ATOM 1335 C C . ASN A 1 160 ? -30.763 -23.522 32.913 1.00 50.88 160 ASN A C 1
ATOM 1337 O O . ASN A 1 160 ? -29.548 -23.425 32.760 1.00 50.88 160 ASN A O 1
ATOM 1341 N N . ASN A 1 161 ? -31.614 -23.184 31.941 1.00 47.88 161 ASN A N 1
ATOM 1342 C CA . ASN A 1 161 ? -31.273 -22.744 30.591 1.00 47.88 161 ASN A CA 1
ATOM 1343 C C . ASN A 1 161 ? -31.532 -21.240 30.337 1.00 47.88 161 ASN A C 1
ATOM 1345 O O . ASN A 1 161 ? -31.232 -20.763 29.242 1.00 47.88 161 ASN A O 1
ATOM 1349 N N . ALA A 1 162 ? -32.090 -20.482 31.290 1.00 45.09 162 ALA A N 1
ATOM 1350 C CA . ALA A 1 162 ? -32.352 -19.050 31.105 1.00 45.09 162 ALA A CA 1
ATOM 1351 C C . ALA A 1 162 ? -31.054 -18.219 31.214 1.00 45.09 162 ALA A C 1
ATOM 1353 O O . ALA A 1 162 ? -30.462 -18.116 32.287 1.00 45.09 162 ALA A O 1
ATOM 1354 N N . LYS A 1 163 ? -30.608 -17.622 30.096 1.00 47.97 163 LYS A N 1
ATOM 1355 C CA . LYS A 1 163 ? -29.460 -16.688 30.054 1.00 47.97 163 LYS A CA 1
ATOM 1356 C C . LYS A 1 163 ? -29.799 -15.281 30.568 1.00 47.97 163 LYS A C 1
ATOM 1358 O O . LYS A 1 163 ? -28.896 -14.577 30.999 1.00 47.97 163 LYS A O 1
ATOM 1363 N N . VAL A 1 164 ? -31.072 -14.881 30.505 1.00 44.50 164 VAL A N 1
ATOM 1364 C CA . VAL A 1 164 ? -31.580 -13.551 30.883 1.00 44.50 164 VAL A CA 1
ATOM 1365 C C . VAL A 1 164 ? -32.918 -13.734 31.602 1.00 44.50 164 VAL A C 1
ATOM 1367 O O . VAL A 1 164 ? -33.761 -14.500 31.136 1.00 44.50 164 VAL A O 1
ATOM 1370 N N . ILE A 1 165 ? -33.109 -13.055 32.736 1.00 52.28 165 ILE A N 1
ATOM 1371 C CA . ILE A 1 165 ? -34.368 -13.048 33.496 1.00 52.28 165 ILE A CA 1
ATOM 1372 C C . ILE A 1 165 ? -35.191 -11.836 33.032 1.00 52.28 165 ILE A C 1
ATOM 1374 O O . ILE A 1 165 ? -34.752 -10.698 33.187 1.00 52.28 165 ILE A O 1
ATOM 1378 N N . THR A 1 166 ? -36.367 -12.064 32.442 1.00 47.75 166 THR A N 1
ATOM 1379 C CA . THR A 1 166 ? -37.260 -11.010 31.925 1.00 47.75 166 THR A CA 1
ATOM 1380 C C . THR A 1 166 ? -38.450 -10.754 32.854 1.00 47.75 166 THR A C 1
ATOM 1382 O O . THR A 1 166 ? -38.815 -11.605 33.667 1.00 47.75 166 THR A O 1
ATOM 1385 N N . TYR A 1 167 ? -39.077 -9.580 32.726 1.00 41.88 167 TYR A N 1
ATOM 1386 C CA . TYR A 1 167 ? -40.226 -9.157 33.540 1.00 41.88 167 TYR A CA 1
ATOM 1387 C C . TYR A 1 167 ? -41.411 -10.142 33.487 1.00 41.88 167 TYR A C 1
ATOM 1389 O O . TYR A 1 167 ? -42.037 -10.417 34.509 1.00 41.88 167 TYR A O 1
ATOM 1397 N N . ASP A 1 168 ? -41.657 -10.760 32.329 1.00 43.59 168 ASP A N 1
ATOM 1398 C CA . ASP A 1 168 ? -42.740 -11.736 32.139 1.00 43.59 168 ASP A CA 1
ATOM 1399 C C . ASP A 1 168 ? -42.549 -13.013 32.981 1.00 43.59 168 ASP A C 1
ATOM 1401 O O . ASP A 1 168 ? -43.521 -13.655 33.377 1.00 43.59 168 ASP A O 1
ATOM 1405 N N . ILE A 1 169 ? -41.296 -13.363 33.306 1.00 48.06 169 ILE A N 1
ATOM 1406 C CA . ILE A 1 169 ? -40.947 -14.494 34.184 1.00 48.06 169 ILE A CA 1
ATOM 1407 C C . ILE A 1 169 ? -41.183 -14.123 35.660 1.00 48.06 169 ILE A C 1
ATOM 1409 O O . ILE A 1 169 ? -41.484 -14.989 36.481 1.00 48.06 169 ILE A O 1
ATOM 1413 N N . ILE A 1 170 ? -41.076 -12.834 35.996 1.00 46.19 170 ILE A N 1
ATOM 1414 C CA . ILE A 1 170 ? -41.192 -12.289 37.358 1.00 46.19 170 ILE A CA 1
ATOM 1415 C C . ILE A 1 170 ? -42.653 -11.958 37.716 1.00 46.19 170 ILE A C 1
ATOM 1417 O O . ILE A 1 170 ? -43.004 -11.923 38.894 1.00 46.19 170 ILE A O 1
ATOM 1421 N N . GLN A 1 171 ? -43.530 -11.769 36.726 1.00 41.88 171 GLN A N 1
ATOM 1422 C CA . GLN A 1 171 ? -44.924 -11.347 36.917 1.00 41.88 171 GLN A CA 1
ATOM 1423 C C . GLN A 1 171 ? -45.776 -12.164 37.922 1.00 41.88 171 GLN A C 1
ATOM 1425 O O . GLN A 1 171 ? -46.682 -11.572 38.512 1.00 41.88 171 GLN A O 1
ATOM 1430 N N . PRO A 1 172 ? -45.533 -13.469 38.187 1.00 42.06 172 PRO A N 1
ATOM 1431 C CA . PRO A 1 172 ? -46.245 -14.203 39.235 1.00 42.06 172 PRO A CA 1
ATOM 1432 C C . PRO A 1 172 ? -45.502 -14.295 40.586 1.00 42.06 172 PRO A C 1
ATOM 1434 O O . PRO A 1 172 ? -45.992 -14.980 41.487 1.00 42.06 172 PRO A O 1
ATOM 1437 N N . CYS A 1 173 ? -44.326 -13.681 40.757 1.00 48.81 173 CYS A N 1
ATOM 1438 C CA . CYS A 1 173 ? -43.387 -14.073 41.813 1.00 48.81 173 CYS A CA 1
ATOM 1439 C C . CYS A 1 173 ? -43.467 -13.288 43.143 1.00 48.81 173 CYS A C 1
ATOM 1441 O O . CYS A 1 173 ? -43.869 -12.124 43.172 1.00 48.81 173 CYS A O 1
ATOM 1443 N N . PRO A 1 174 ? -43.049 -13.909 44.271 1.00 49.53 174 PRO A N 1
ATOM 1444 C CA . PRO A 1 174 ? -42.968 -13.261 45.583 1.00 49.53 174 PRO A CA 1
ATOM 1445 C C . PRO A 1 174 ? -42.056 -12.023 45.573 1.00 49.53 174 PRO A C 1
ATOM 1447 O O . PRO A 1 174 ? -41.094 -11.964 44.808 1.00 49.53 174 PRO A O 1
ATOM 1450 N N . LYS A 1 175 ? -42.306 -11.061 46.477 1.00 49.81 175 LYS A N 1
ATOM 1451 C CA . LYS A 1 175 ? -41.517 -9.817 46.644 1.00 49.81 175 LYS A CA 1
ATOM 1452 C C . LYS A 1 175 ? -39.997 -10.045 46.720 1.00 49.81 175 LYS A C 1
ATOM 1454 O O . LYS A 1 175 ? -39.239 -9.191 46.274 1.00 49.81 175 LYS A O 1
ATOM 1459 N N . GLU A 1 176 ? -39.573 -11.194 47.241 1.00 49.16 176 GLU A N 1
ATOM 1460 C CA . GLU A 1 176 ? -38.170 -11.612 47.345 1.00 49.16 176 GLU A CA 1
ATOM 1461 C C . GLU A 1 176 ? -37.499 -11.887 45.976 1.00 49.16 176 GLU A C 1
ATOM 1463 O O . GLU A 1 176 ? -36.289 -11.773 45.852 1.00 49.16 176 GLU A O 1
ATOM 1468 N N . MET A 1 177 ? -38.238 -12.215 44.908 1.00 47.16 177 MET A N 1
ATOM 1469 C CA . MET A 1 177 ? -37.657 -12.397 43.561 1.00 47.16 177 MET A CA 1
ATOM 1470 C C . MET A 1 177 ? -37.525 -11.087 42.781 1.00 47.16 177 MET A C 1
ATOM 1472 O O . MET A 1 177 ? -36.575 -10.925 42.015 1.00 47.16 177 MET A O 1
ATOM 1476 N N . VAL A 1 178 ? -38.452 -10.145 42.989 1.00 54.28 178 VAL A N 1
ATOM 1477 C CA . VAL A 1 178 ? -38.384 -8.801 42.390 1.00 54.28 178 VAL A CA 1
ATOM 1478 C C . VAL A 1 178 ? -37.164 -8.051 42.924 1.00 54.28 178 VAL A C 1
ATOM 1480 O O . VAL A 1 178 ? -36.474 -7.374 42.162 1.00 54.28 178 VAL A O 1
ATOM 1483 N N . SER A 1 179 ? -36.838 -8.232 44.211 1.00 57.31 179 SER A N 1
ATOM 1484 C CA . SER A 1 179 ? -35.588 -7.727 44.767 1.00 57.31 179 SER A CA 1
ATOM 1485 C C . SER A 1 179 ? -34.399 -8.391 44.057 1.00 57.31 179 SER A C 1
ATOM 1487 O O . SER A 1 179 ? -33.626 -7.681 43.420 1.00 57.31 179 SER A O 1
ATOM 1489 N N . SER A 1 180 ? -34.249 -9.721 44.036 1.00 61.59 180 SER A N 1
ATOM 1490 C CA . SER A 1 180 ? -33.028 -10.335 43.464 1.00 61.59 180 SER A CA 1
ATOM 1491 C C . SER A 1 180 ? -32.806 -10.029 41.984 1.00 61.59 180 SER A C 1
ATOM 1493 O O . SER A 1 180 ? -31.660 -9.828 41.579 1.00 61.59 180 SER A O 1
ATOM 1495 N N . GLY A 1 181 ? -33.877 -9.904 41.196 1.00 64.38 181 GLY A N 1
ATOM 1496 C CA . GLY A 1 181 ? -33.794 -9.394 39.827 1.00 64.38 181 GLY A CA 1
ATOM 1497 C C . GLY A 1 181 ? -33.260 -7.959 39.763 1.00 64.38 181 GLY A C 1
ATOM 1498 O O . GLY A 1 181 ? -32.389 -7.672 38.950 1.00 64.38 181 GLY A O 1
ATOM 1499 N N . LEU A 1 182 ? -33.723 -7.068 40.643 1.00 70.00 182 LEU A N 1
ATOM 1500 C CA . LEU A 1 182 ? -33.256 -5.680 40.719 1.00 70.00 182 LEU A CA 1
ATOM 1501 C C . LEU A 1 182 ? -31.774 -5.570 41.080 1.00 70.00 182 LEU A C 1
ATOM 1503 O O . LEU A 1 182 ? -31.059 -4.787 40.457 1.00 70.00 182 LEU A O 1
ATOM 1507 N N . LYS A 1 183 ? -31.309 -6.364 42.051 1.00 73.44 183 LYS A N 1
ATOM 1508 C CA . LYS A 1 183 ? -29.889 -6.400 42.416 1.00 73.44 183 LYS A CA 1
ATOM 1509 C C . LYS A 1 183 ? -29.029 -6.896 41.260 1.00 73.44 183 LYS A C 1
ATOM 1511 O O . LYS A 1 183 ? -28.043 -6.251 40.939 1.00 73.44 183 LYS A O 1
ATOM 1516 N N . LEU A 1 184 ? -29.433 -7.981 40.600 1.00 74.31 184 LEU A N 1
ATOM 1517 C CA . LEU A 1 184 ? -28.711 -8.496 39.438 1.00 74.31 184 LEU A CA 1
ATOM 1518 C C . LEU A 1 184 ? -28.654 -7.465 38.300 1.00 74.31 184 LEU A C 1
ATOM 1520 O O . LEU A 1 184 ? -27.603 -7.285 37.695 1.00 74.31 184 LEU A O 1
ATOM 1524 N N . SER A 1 185 ? -29.758 -6.763 38.023 1.00 76.44 185 SER A N 1
ATOM 1525 C CA . SER A 1 185 ? -29.784 -5.689 37.020 1.00 76.44 185 SER A CA 1
ATOM 1526 C C . SER A 1 185 ? -28.829 -4.547 37.376 1.00 76.44 185 SER A C 1
ATOM 1528 O O . SER A 1 185 ? -28.147 -4.027 36.499 1.00 76.44 185 SER A O 1
ATOM 1530 N N . LEU A 1 186 ? -28.746 -4.174 38.655 1.00 81.19 186 LEU A N 1
ATOM 1531 C CA . LEU A 1 186 ? -27.803 -3.160 39.118 1.00 81.19 186 LEU A CA 1
ATOM 1532 C C . LEU A 1 186 ? -26.346 -3.637 39.021 1.00 81.19 186 LEU A C 1
ATOM 1534 O O . LEU A 1 186 ? -25.503 -2.902 38.514 1.00 81.19 186 LEU A O 1
ATOM 1538 N N . ASP A 1 187 ? -26.055 -4.862 39.460 1.00 80.81 187 ASP A N 1
ATOM 1539 C CA . ASP A 1 187 ? -24.714 -5.452 39.380 1.00 80.81 187 ASP A CA 1
ATOM 1540 C C . ASP A 1 187 ? -24.249 -5.547 37.910 1.00 80.81 187 ASP A C 1
ATOM 1542 O O . ASP A 1 187 ? -23.102 -5.224 37.591 1.00 80.81 187 ASP A O 1
ATOM 1546 N N . ASN A 1 188 ? -25.155 -5.902 36.989 1.00 82.19 188 ASN A N 1
ATOM 1547 C CA . ASN A 1 188 ? -24.889 -5.900 35.548 1.00 82.19 188 ASN A CA 1
ATOM 1548 C C . ASN A 1 188 ? -24.592 -4.491 35.019 1.00 82.19 188 ASN A C 1
ATOM 1550 O O . ASN A 1 188 ? -23.641 -4.318 34.260 1.00 82.19 188 ASN A O 1
ATOM 1554 N N . LEU A 1 189 ? -25.365 -3.481 35.430 1.00 88.19 189 LEU A N 1
ATOM 1555 C CA . LEU A 1 189 ? -25.114 -2.088 35.050 1.00 88.19 189 LEU A CA 1
ATOM 1556 C C . LEU A 1 189 ? -23.737 -1.615 35.495 1.00 88.19 189 LEU A C 1
ATOM 1558 O O . LEU A 1 189 ? -22.988 -1.095 34.675 1.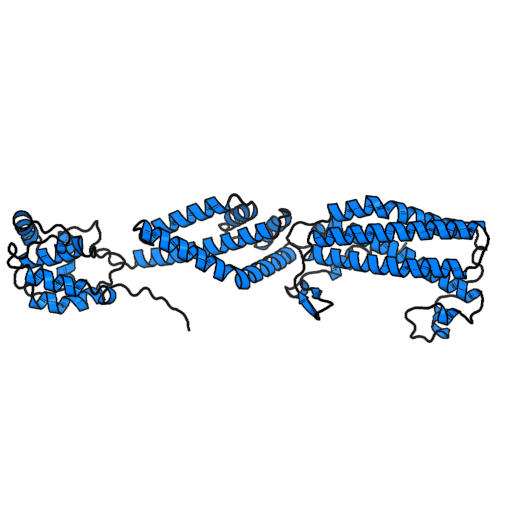00 88.19 189 LEU A O 1
ATOM 1562 N N . LEU A 1 190 ? -23.389 -1.817 36.766 1.00 87.62 190 LEU A N 1
ATOM 1563 C CA . LEU A 1 190 ? -22.075 -1.440 37.291 1.00 87.62 190 LEU A CA 1
ATOM 1564 C C . LEU A 1 190 ? -20.956 -2.162 36.530 1.00 87.62 190 LEU A C 1
ATOM 1566 O O . LEU A 1 190 ? -19.971 -1.538 36.144 1.00 87.62 190 LEU A O 1
ATOM 1570 N N . THR A 1 191 ? -21.164 -3.440 36.202 1.00 89.06 191 THR A N 1
ATOM 1571 C CA . THR A 1 191 ? -20.233 -4.211 35.368 1.00 89.06 191 THR A CA 1
ATOM 1572 C C . THR A 1 191 ? -20.056 -3.590 33.979 1.00 89.06 191 THR A C 1
ATOM 1574 O O . THR A 1 191 ? -18.925 -3.477 33.506 1.00 89.06 191 THR A O 1
ATOM 1577 N N . TYR A 1 192 ? -21.134 -3.156 33.318 1.00 90.25 192 TYR A N 1
ATOM 1578 C CA . TYR A 1 192 ? -21.032 -2.469 32.027 1.00 90.25 192 TYR A CA 1
ATOM 1579 C C . TYR A 1 192 ? -20.293 -1.135 32.139 1.00 90.25 192 TYR A C 1
ATOM 1581 O O . TYR A 1 192 ? -19.457 -0.838 31.288 1.00 90.25 192 TYR A O 1
ATOM 1589 N N . ILE A 1 193 ? -20.553 -0.350 33.186 1.00 92.00 193 ILE A N 1
ATOM 1590 C CA . ILE A 1 193 ? -19.860 0.924 33.418 1.00 92.00 193 ILE A CA 1
ATOM 1591 C C . ILE A 1 193 ? -18.352 0.694 33.567 1.00 92.00 193 ILE A C 1
ATOM 1593 O O . ILE A 1 193 ? -17.562 1.376 32.908 1.00 92.00 193 ILE A O 1
ATOM 1597 N N . ASP A 1 194 ? -17.953 -0.291 34.370 1.00 90.19 194 ASP A N 1
ATOM 1598 C CA . ASP A 1 194 ? -16.547 -0.661 34.539 1.00 90.19 194 ASP A CA 1
ATOM 1599 C C . ASP A 1 194 ? -15.927 -1.133 33.217 1.00 90.19 194 ASP A C 1
ATOM 1601 O O . ASP A 1 194 ? -14.839 -0.688 32.847 1.00 90.19 194 ASP A O 1
ATOM 1605 N N . GLN A 1 195 ? -16.625 -1.973 32.447 1.00 89.94 195 GLN A N 1
ATOM 1606 C CA . GLN A 1 195 ? -16.150 -2.434 31.136 1.00 89.94 195 GLN A CA 1
ATOM 1607 C C . GLN A 1 195 ? -15.995 -1.289 30.127 1.00 89.94 195 GLN A C 1
ATOM 1609 O O . GLN A 1 195 ? -14.995 -1.245 29.407 1.00 89.94 195 GLN A O 1
ATOM 1614 N N . ILE A 1 196 ? -16.928 -0.332 30.091 1.00 91.44 196 ILE A N 1
ATOM 1615 C CA . ILE A 1 196 ? -16.836 0.860 29.235 1.00 91.44 196 ILE A CA 1
ATOM 1616 C C . ILE A 1 196 ? -15.609 1.691 29.628 1.00 91.44 196 ILE A C 1
ATOM 1618 O O . ILE A 1 196 ? -14.793 2.021 28.763 1.00 91.44 196 ILE A O 1
ATOM 1622 N N . LYS A 1 197 ? -15.441 1.988 30.925 1.00 90.62 197 LYS A N 1
ATOM 1623 C CA . LYS A 1 197 ? -14.285 2.728 31.460 1.00 90.62 197 LYS A CA 1
ATOM 1624 C C . LYS A 1 197 ? -12.966 2.063 31.069 1.00 90.62 197 LYS A C 1
ATOM 1626 O O . LYS A 1 197 ? -12.077 2.728 30.536 1.00 90.62 197 LYS A O 1
ATOM 1631 N N . HIS A 1 198 ? -12.857 0.753 31.285 1.00 87.56 198 HIS A N 1
ATOM 1632 C CA . HIS A 1 198 ? -11.658 -0.017 30.955 1.00 87.56 198 HIS A CA 1
ATOM 1633 C C . HIS A 1 198 ? -11.378 -0.061 29.454 1.00 87.56 198 HIS A C 1
ATOM 1635 O O . HIS A 1 198 ? -10.241 0.143 29.037 1.00 87.56 198 HIS A O 1
ATOM 1641 N N . THR A 1 199 ? -12.398 -0.271 28.622 1.00 88.06 199 THR A N 1
ATOM 1642 C CA . THR A 1 199 ? -12.200 -0.340 27.167 1.00 88.06 199 THR A CA 1
ATOM 1643 C C . THR A 1 199 ? -11.753 1.012 26.608 1.00 88.06 199 THR A C 1
ATOM 1645 O O . THR A 1 199 ? -10.853 1.067 25.772 1.00 88.06 199 THR A O 1
ATOM 1648 N N . ILE A 1 200 ? -12.312 2.121 27.103 1.00 89.62 200 ILE A N 1
ATOM 1649 C CA . ILE A 1 200 ? -11.899 3.472 26.692 1.00 89.62 200 ILE A CA 1
ATOM 1650 C C . ILE A 1 200 ? -10.484 3.812 27.181 1.00 89.62 200 ILE A C 1
ATOM 1652 O O . ILE A 1 200 ? -9.725 4.459 26.457 1.00 89.62 200 ILE A O 1
ATOM 1656 N N . SER A 1 201 ? -10.099 3.345 28.370 1.00 85.31 201 SER A N 1
ATOM 1657 C CA . SER A 1 201 ? -8.712 3.423 28.847 1.00 85.31 201 SER A CA 1
ATOM 1658 C C . SER A 1 201 ? -7.766 2.686 27.887 1.00 85.31 201 SER A C 1
ATOM 1660 O O . SER A 1 201 ? -6.830 3.286 27.355 1.00 85.31 201 SER A O 1
ATOM 1662 N N . ALA A 1 202 ? -8.083 1.432 27.546 1.00 84.38 202 ALA A N 1
ATOM 1663 C CA . ALA A 1 202 ? -7.281 0.601 26.644 1.00 84.38 202 ALA A CA 1
ATOM 1664 C C . ALA A 1 202 ? -7.098 1.217 25.242 1.00 84.38 202 ALA A C 1
ATOM 1666 O O . ALA A 1 202 ? -6.011 1.130 24.670 1.00 84.38 202 ALA A O 1
ATOM 1667 N N . LEU A 1 203 ? -8.113 1.915 24.713 1.00 85.06 203 LEU A N 1
ATOM 1668 C CA . LEU A 1 203 ? -8.031 2.644 23.437 1.00 85.06 203 LEU A CA 1
ATOM 1669 C C . LEU A 1 203 ? -6.908 3.692 23.392 1.00 85.06 203 LEU A C 1
ATOM 1671 O O . LEU A 1 203 ? -6.401 4.008 22.313 1.00 85.06 203 LEU A O 1
ATOM 1675 N N . SER A 1 204 ? -6.521 4.238 24.544 1.00 77.88 204 SER A N 1
ATOM 1676 C CA . SER A 1 204 ? -5.455 5.242 24.653 1.00 77.88 204 SER A CA 1
ATOM 1677 C C . SER A 1 204 ? -4.053 4.624 24.636 1.00 77.88 204 SER A C 1
ATOM 1679 O O . SER A 1 204 ? -3.083 5.329 24.373 1.00 77.88 204 SER A O 1
ATOM 1681 N N . HIS A 1 205 ? -3.957 3.312 24.861 1.00 79.75 205 HIS A N 1
ATOM 1682 C CA . HIS A 1 205 ? -2.711 2.564 25.039 1.00 79.75 205 HIS A CA 1
ATOM 1683 C C . HIS A 1 205 ? -2.465 1.529 23.933 1.00 79.75 205 HIS A C 1
ATOM 1685 O O . HIS A 1 205 ? -1.625 0.647 24.072 1.00 79.75 205 HIS A O 1
ATOM 1691 N N . LEU A 1 206 ? -3.170 1.618 22.800 1.00 80.69 206 LEU A N 1
ATOM 1692 C CA . LEU A 1 206 ? -3.090 0.614 21.727 1.00 80.69 206 LEU A CA 1
ATOM 1693 C C . LEU A 1 206 ? -1.673 0.373 21.206 1.00 80.69 206 LEU A C 1
ATOM 1695 O O . LEU A 1 206 ? -1.336 -0.753 20.838 1.00 80.69 206 LEU A O 1
ATOM 1699 N N . GLU A 1 207 ? -0.858 1.426 21.152 1.00 76.00 207 GLU A N 1
ATOM 1700 C CA . GLU A 1 207 ? 0.525 1.330 20.687 1.00 76.00 207 GLU A CA 1
ATOM 1701 C C . GLU A 1 207 ? 1.414 0.537 21.652 1.00 76.00 207 GLU A C 1
ATOM 1703 O O . GLU A 1 207 ? 2.349 -0.115 21.191 1.00 76.00 207 GLU A O 1
ATOM 1708 N N . ASP A 1 208 ? 1.081 0.510 22.945 1.00 79.69 208 ASP A N 1
ATOM 1709 C CA . ASP A 1 208 ? 1.816 -0.248 23.963 1.00 79.69 208 ASP A CA 1
ATOM 1710 C C . ASP A 1 208 ? 1.600 -1.763 23.794 1.00 79.69 208 ASP A C 1
ATOM 1712 O O . ASP A 1 208 ? 2.473 -2.572 24.112 1.00 79.69 208 ASP A O 1
ATOM 1716 N N . PHE A 1 209 ? 0.444 -2.162 23.248 1.00 81.69 209 PHE A N 1
ATOM 1717 C CA . PHE A 1 209 ? 0.058 -3.567 23.095 1.00 81.69 209 PHE A CA 1
ATOM 1718 C C . PHE A 1 209 ? 0.304 -4.139 21.700 1.00 81.69 209 PHE A C 1
ATOM 1720 O O . PHE A 1 209 ? 0.331 -5.366 21.553 1.00 81.69 209 PHE A O 1
ATOM 1727 N N . ARG A 1 210 ? 0.446 -3.302 20.667 1.00 88.12 210 ARG A N 1
ATOM 1728 C CA . ARG A 1 210 ? 0.644 -3.757 19.285 1.00 88.12 210 ARG A CA 1
ATOM 1729 C C . ARG A 1 210 ? 2.126 -3.871 18.953 1.00 88.12 210 ARG A C 1
ATOM 1731 O O . ARG A 1 210 ? 2.843 -2.874 18.901 1.00 88.12 210 ARG A O 1
ATOM 1738 N N . SER A 1 211 ? 2.567 -5.088 18.662 1.00 90.88 211 SER A N 1
ATOM 1739 C CA . SER A 1 211 ? 3.955 -5.358 18.291 1.00 90.88 211 SER A CA 1
ATOM 1740 C C . SER A 1 211 ? 4.313 -4.824 16.900 1.00 90.88 211 SER A C 1
ATOM 1742 O O . SER A 1 211 ? 3.456 -4.598 16.044 1.00 90.88 211 SER A O 1
ATOM 1744 N N . GLU A 1 212 ? 5.612 -4.663 16.658 1.00 92.06 212 GLU A N 1
ATOM 1745 C CA . GLU A 1 212 ? 6.168 -4.260 15.359 1.00 92.06 212 GLU A CA 1
ATOM 1746 C C . GLU A 1 212 ? 5.782 -5.248 14.244 1.00 92.06 212 GLU A C 1
ATOM 1748 O O . GLU A 1 212 ? 5.454 -4.845 13.128 1.00 92.06 212 GLU A O 1
ATOM 1753 N N . HIS A 1 213 ? 5.729 -6.540 14.583 1.00 92.81 213 HIS A N 1
ATOM 1754 C CA . HIS A 1 213 ? 5.295 -7.608 13.687 1.00 92.81 213 HIS A CA 1
ATOM 1755 C C . HIS A 1 213 ? 3.834 -7.438 13.248 1.00 92.81 213 HIS A C 1
ATOM 1757 O O . HIS A 1 213 ? 3.517 -7.500 12.062 1.00 92.81 213 HIS A O 1
ATOM 1763 N N . GLU A 1 214 ? 2.939 -7.146 14.194 1.00 94.38 214 GLU A N 1
ATOM 1764 C CA . GLU A 1 214 ? 1.519 -6.905 13.909 1.00 94.38 214 GLU A CA 1
ATOM 1765 C C . GLU A 1 214 ? 1.334 -5.703 12.971 1.00 94.38 214 GLU A C 1
ATOM 1767 O O . GLU A 1 214 ? 0.529 -5.743 12.039 1.00 94.38 214 GLU A O 1
ATOM 1772 N N . LYS A 1 215 ? 2.129 -4.643 13.158 1.00 94.00 215 LYS A N 1
ATOM 1773 C CA . LYS A 1 215 ? 2.118 -3.470 12.270 1.00 94.00 215 LYS A CA 1
ATOM 1774 C C . LYS A 1 215 ? 2.597 -3.817 10.861 1.00 94.00 215 LYS A C 1
ATOM 1776 O O . LYS A 1 215 ? 2.020 -3.313 9.895 1.00 94.00 215 LYS A O 1
ATOM 1781 N N . ALA A 1 216 ? 3.602 -4.685 10.732 1.00 94.56 216 ALA A N 1
ATOM 1782 C CA . ALA A 1 216 ? 4.060 -5.179 9.436 1.00 94.56 216 ALA A CA 1
ATOM 1783 C C . ALA A 1 216 ? 2.965 -5.970 8.710 1.00 94.56 216 ALA A C 1
ATOM 1785 O O . ALA A 1 216 ? 2.701 -5.685 7.543 1.00 94.56 216 ALA A O 1
ATOM 1786 N N . ILE A 1 217 ? 2.252 -6.864 9.409 1.00 95.62 217 ILE A N 1
ATOM 1787 C CA . ILE A 1 217 ? 1.120 -7.616 8.838 1.00 95.62 217 ILE A CA 1
ATOM 1788 C C . ILE A 1 217 ? 0.056 -6.660 8.278 1.00 95.62 217 ILE A C 1
ATOM 1790 O O . ILE A 1 217 ? -0.374 -6.822 7.132 1.00 95.62 217 ILE A O 1
ATOM 1794 N N . ILE A 1 218 ? -0.339 -5.636 9.048 1.00 95.62 218 ILE A N 1
ATOM 1795 C CA . ILE A 1 218 ? -1.311 -4.627 8.593 1.00 95.62 218 ILE A CA 1
ATOM 1796 C C . ILE A 1 218 ? -0.793 -3.912 7.339 1.00 95.62 218 ILE A C 1
ATOM 1798 O O . ILE A 1 218 ? -1.513 -3.813 6.344 1.00 95.62 218 ILE A O 1
ATOM 1802 N N . TYR A 1 219 ? 0.455 -3.432 7.366 1.00 95.81 219 TYR A N 1
ATOM 1803 C CA . TYR A 1 219 ? 1.080 -2.734 6.240 1.00 95.81 219 TYR A CA 1
ATOM 1804 C C . TYR A 1 219 ? 1.107 -3.592 4.967 1.00 95.81 219 TYR A C 1
ATOM 1806 O O . TYR A 1 219 ? 0.694 -3.134 3.898 1.00 95.81 219 TYR A O 1
ATOM 1814 N N . HIS A 1 220 ? 1.546 -4.847 5.073 1.00 95.56 220 HIS A N 1
ATOM 1815 C CA . HIS A 1 220 ? 1.580 -5.787 3.953 1.00 95.56 220 HIS A CA 1
ATOM 1816 C C . HIS A 1 220 ? 0.206 -6.027 3.368 1.00 95.56 220 HIS A C 1
ATOM 1818 O O . HIS A 1 220 ? 0.051 -6.026 2.146 1.00 95.56 220 HIS A O 1
ATOM 1824 N N . TYR A 1 221 ? -0.787 -6.214 4.233 1.00 96.19 221 TYR A N 1
ATOM 1825 C CA . TYR A 1 221 ? -2.153 -6.440 3.806 1.00 96.19 221 TYR A CA 1
ATOM 1826 C C . TYR A 1 221 ? -2.684 -5.257 2.991 1.00 96.19 221 TYR A C 1
ATOM 1828 O O . TYR A 1 221 ? -3.135 -5.447 1.858 1.00 96.19 221 TYR A O 1
ATOM 1836 N N . ILE A 1 222 ? -2.571 -4.027 3.507 1.00 95.88 222 ILE A N 1
ATOM 1837 C CA . ILE A 1 222 ? -3.074 -2.843 2.793 1.00 95.88 222 ILE A CA 1
ATOM 1838 C C . ILE A 1 222 ? -2.294 -2.567 1.504 1.00 95.88 222 ILE A C 1
ATOM 1840 O O . ILE A 1 222 ? -2.887 -2.166 0.501 1.00 95.88 222 ILE A O 1
ATOM 1844 N N . LYS A 1 223 ? -0.981 -2.827 1.501 1.00 95.94 223 LYS A N 1
ATOM 1845 C CA . LYS A 1 223 ? -0.141 -2.679 0.313 1.00 95.94 223 LYS A CA 1
ATOM 1846 C C . LYS A 1 223 ? -0.563 -3.674 -0.757 1.00 95.94 223 LYS A C 1
ATOM 1848 O O . LYS A 1 223 ? -0.779 -3.280 -1.896 1.00 95.94 223 LYS A O 1
ATOM 1853 N N . LYS A 1 224 ? -0.740 -4.945 -0.391 1.00 95.88 224 LYS A N 1
ATOM 1854 C CA . LYS A 1 224 ? -1.200 -5.990 -1.309 1.00 95.88 224 LYS A CA 1
ATOM 1855 C C . LYS A 1 224 ? -2.566 -5.648 -1.905 1.00 95.88 224 LYS A C 1
ATOM 1857 O O . LYS A 1 224 ? -2.733 -5.717 -3.116 1.00 95.88 224 LYS A O 1
ATOM 1862 N N . GLN A 1 225 ? -3.510 -5.195 -1.080 1.00 94.81 225 GLN A N 1
ATOM 1863 C CA . GLN A 1 225 ? -4.819 -4.735 -1.558 1.00 94.81 225 GLN A CA 1
ATOM 1864 C C . GLN A 1 225 ? -4.699 -3.585 -2.566 1.00 94.81 225 GLN A C 1
ATOM 1866 O O . GLN A 1 225 ? -5.437 -3.538 -3.551 1.00 94.81 225 GLN A O 1
ATOM 1871 N N . TYR A 1 226 ? -3.770 -2.652 -2.356 1.00 96.12 226 TYR A N 1
ATOM 1872 C CA . TYR A 1 226 ? -3.521 -1.580 -3.315 1.00 96.12 226 TYR A CA 1
ATOM 1873 C C . TYR A 1 226 ? -2.875 -2.095 -4.609 1.00 96.12 226 TYR A C 1
ATOM 1875 O O . TYR A 1 226 ? -3.306 -1.722 -5.706 1.00 96.12 226 TYR A O 1
ATOM 1883 N N . ASP A 1 227 ? -1.863 -2.950 -4.480 1.00 95.81 227 ASP A N 1
ATOM 1884 C CA . ASP A 1 227 ? -1.104 -3.524 -5.589 1.00 95.81 227 ASP A CA 1
ATOM 1885 C C . ASP A 1 227 ? -1.984 -4.375 -6.508 1.00 95.81 227 ASP A C 1
ATOM 1887 O O . ASP A 1 227 ? -1.840 -4.298 -7.727 1.00 95.81 227 ASP A O 1
ATOM 1891 N N . ASP A 1 228 ? -2.928 -5.127 -5.946 1.00 95.69 228 ASP A N 1
ATOM 1892 C CA . ASP A 1 228 ? -3.827 -5.987 -6.715 1.00 95.69 228 ASP A CA 1
ATOM 1893 C C . ASP A 1 228 ? -4.926 -5.169 -7.420 1.00 95.69 228 ASP A C 1
ATOM 1895 O O . ASP A 1 228 ? -5.250 -5.416 -8.584 1.00 95.69 228 ASP A O 1
ATOM 1899 N N . ASN A 1 229 ? -5.481 -4.153 -6.747 1.00 94.94 229 ASN A N 1
ATOM 1900 C CA . ASN A 1 229 ? -6.686 -3.463 -7.222 1.00 94.94 229 ASN A CA 1
ATOM 1901 C C . ASN A 1 229 ? -6.414 -2.160 -7.994 1.00 94.94 229 ASN A C 1
ATOM 1903 O O . ASN A 1 229 ? -7.150 -1.824 -8.923 1.00 94.94 229 ASN A O 1
ATOM 1907 N N . ASN A 1 230 ? -5.387 -1.393 -7.614 1.00 95.69 230 ASN A N 1
ATOM 1908 C CA . ASN A 1 230 ? -5.195 -0.009 -8.074 1.00 95.69 230 ASN A CA 1
ATOM 1909 C C . ASN A 1 230 ? -3.896 0.192 -8.863 1.00 95.69 230 ASN A C 1
ATOM 1911 O O . ASN A 1 230 ? -3.872 0.940 -9.852 1.00 95.69 230 ASN A O 1
ATOM 1915 N N . LEU A 1 231 ? -2.813 -0.471 -8.451 1.00 96.94 231 LEU A N 1
ATOM 1916 C CA . LEU A 1 231 ? -1.489 -0.251 -9.026 1.00 96.94 231 LEU A CA 1
ATOM 1917 C C . LEU A 1 231 ? -1.395 -0.541 -10.539 1.00 96.94 231 LEU A C 1
ATOM 1919 O O . LEU A 1 231 ? -0.796 0.281 -11.240 1.00 96.94 231 LEU A O 1
ATOM 1923 N N . PRO A 1 232 ? -1.991 -1.614 -11.106 1.00 97.12 232 PRO A N 1
ATOM 1924 C CA . PRO A 1 232 ? -1.822 -1.932 -12.523 1.00 97.12 232 PRO A CA 1
ATOM 1925 C C . PRO A 1 232 ? -2.358 -0.819 -13.429 1.00 97.12 232 PRO A C 1
ATOM 1927 O O . PRO A 1 232 ? -1.679 -0.375 -14.358 1.00 97.12 232 PRO A O 1
ATOM 1930 N N . GLN A 1 233 ? -3.547 -0.298 -13.106 1.00 96.38 233 GLN A N 1
ATOM 1931 C CA . GLN A 1 233 ? -4.164 0.797 -13.852 1.00 96.38 233 GLN A CA 1
ATOM 1932 C C . GLN A 1 233 ? -3.368 2.104 -13.705 1.00 96.38 233 GLN A C 1
ATOM 1934 O O . GLN A 1 233 ? -3.250 2.881 -14.661 1.00 96.38 233 GLN A O 1
ATOM 1939 N N . HIS A 1 234 ? -2.819 2.366 -12.517 1.00 96.75 234 HIS A N 1
ATOM 1940 C CA . HIS A 1 234 ? -1.948 3.518 -12.282 1.00 96.75 234 HIS A CA 1
ATOM 1941 C C . HIS A 1 234 ? -0.677 3.445 -13.137 1.00 96.75 234 HIS A C 1
ATOM 1943 O O . HIS A 1 234 ? -0.381 4.382 -13.888 1.00 96.75 234 HIS A O 1
ATOM 1949 N N . LEU A 1 235 ? 0.027 2.310 -13.103 1.00 97.62 235 LEU A N 1
ATOM 1950 C CA . LEU A 1 235 ? 1.260 2.100 -13.863 1.00 97.62 235 LEU A CA 1
ATOM 1951 C C . LEU A 1 235 ? 1.037 2.199 -15.370 1.00 97.62 235 LEU A C 1
ATOM 1953 O O . LEU A 1 235 ? 1.835 2.843 -16.053 1.00 97.62 235 LEU A O 1
ATOM 1957 N N . GLU A 1 236 ? -0.059 1.650 -15.899 1.00 96.44 236 GLU A N 1
ATOM 1958 C CA . GLU A 1 236 ? -0.398 1.780 -17.321 1.00 96.44 236 GLU A CA 1
ATOM 1959 C C . GLU A 1 236 ? -0.463 3.259 -17.744 1.00 96.44 236 GLU A C 1
ATOM 1961 O O . GLU A 1 236 ? 0.137 3.672 -18.747 1.00 96.44 236 GLU A O 1
ATOM 1966 N N . ARG A 1 237 ? -1.136 4.096 -16.944 1.00 96.44 237 ARG A N 1
ATOM 1967 C CA . ARG A 1 237 ? -1.260 5.539 -17.207 1.00 96.44 237 ARG A CA 1
ATOM 1968 C C . ARG A 1 237 ? 0.092 6.243 -17.140 1.00 96.44 237 ARG A C 1
ATOM 1970 O O . ARG A 1 237 ? 0.377 7.079 -18.003 1.00 96.44 237 ARG A O 1
ATOM 1977 N N . VAL A 1 238 ? 0.914 5.933 -16.138 1.00 95.25 238 VAL A N 1
ATOM 1978 C CA . VAL A 1 238 ? 2.236 6.551 -15.951 1.00 95.25 238 VAL A CA 1
ATOM 1979 C C . VAL A 1 238 ? 3.183 6.170 -17.088 1.00 95.25 238 VAL A C 1
ATOM 1981 O O . VAL A 1 238 ? 3.774 7.054 -17.714 1.00 95.25 238 VAL A O 1
ATOM 1984 N N . VAL A 1 239 ? 3.262 4.884 -17.435 1.00 94.62 239 VAL A N 1
ATOM 1985 C CA . VAL A 1 239 ? 4.099 4.380 -18.534 1.00 94.62 239 VAL A CA 1
ATOM 1986 C C . VAL A 1 239 ? 3.679 4.997 -19.865 1.00 94.62 239 VAL A C 1
ATOM 1988 O O . VAL A 1 239 ? 4.527 5.487 -20.612 1.00 94.62 239 VAL A O 1
ATOM 1991 N N . LYS A 1 240 ? 2.373 5.070 -20.150 1.00 94.44 240 LYS A N 1
ATOM 1992 C CA . LYS A 1 240 ? 1.859 5.706 -21.372 1.00 94.44 240 LYS A CA 1
ATOM 1993 C C . LYS A 1 240 ? 2.241 7.185 -21.459 1.00 94.44 240 LYS A C 1
ATOM 1995 O O . LYS A 1 240 ? 2.636 7.658 -22.526 1.00 94.44 240 LYS A O 1
ATOM 2000 N N . ARG A 1 241 ? 2.145 7.924 -20.348 1.00 93.38 241 ARG A N 1
ATOM 2001 C CA . ARG A 1 241 ? 2.563 9.336 -20.280 1.00 93.38 241 ARG A CA 1
ATOM 2002 C C . ARG A 1 241 ? 4.067 9.489 -20.499 1.00 93.38 241 ARG A C 1
ATOM 2004 O O . ARG A 1 241 ? 4.465 10.359 -21.272 1.00 93.38 241 ARG A O 1
ATOM 2011 N N . ARG A 1 242 ? 4.883 8.641 -19.865 1.00 93.44 242 ARG A N 1
ATOM 2012 C CA . ARG A 1 242 ? 6.344 8.625 -20.033 1.00 93.44 242 ARG A CA 1
ATOM 2013 C C . ARG A 1 242 ? 6.737 8.371 -21.487 1.00 93.44 242 ARG A C 1
ATOM 2015 O O . ARG A 1 242 ? 7.506 9.147 -22.040 1.00 93.44 242 ARG A O 1
ATOM 2022 N N . ASN A 1 243 ? 6.170 7.345 -22.118 1.00 89.06 243 ASN A N 1
ATOM 2023 C CA . ASN A 1 243 ? 6.495 7.001 -23.504 1.00 89.06 243 ASN A CA 1
ATOM 2024 C C . ASN A 1 243 ? 6.122 8.145 -24.458 1.00 89.06 243 ASN A C 1
ATOM 2026 O O . ASN A 1 243 ? 6.955 8.582 -25.241 1.00 89.06 243 ASN A O 1
ATOM 2030 N N . LYS A 1 244 ? 4.931 8.739 -24.294 1.00 90.44 244 LYS A N 1
ATOM 2031 C CA . LYS A 1 244 ? 4.532 9.924 -25.070 1.00 90.44 244 LYS A CA 1
ATOM 2032 C C . LYS A 1 244 ? 5.492 11.106 -24.876 1.00 90.44 244 LYS A C 1
ATOM 2034 O O . LYS A 1 244 ? 5.750 11.846 -25.821 1.00 90.44 244 LYS A O 1
ATOM 2039 N N . TYR A 1 245 ? 5.991 11.319 -23.657 1.00 89.50 245 TYR A N 1
ATOM 2040 C CA . TYR A 1 245 ? 6.979 12.364 -23.382 1.00 89.50 245 TYR A CA 1
ATOM 2041 C C . TYR A 1 245 ? 8.289 12.115 -24.143 1.00 89.50 245 TYR A C 1
ATOM 2043 O O . TYR A 1 245 ? 8.806 13.044 -24.765 1.00 89.50 245 TYR A O 1
ATOM 2051 N N . PHE A 1 246 ? 8.783 10.874 -24.145 1.00 86.81 246 PHE A N 1
ATOM 2052 C CA . PHE A 1 246 ? 9.967 10.489 -24.915 1.00 86.81 246 PHE A CA 1
ATOM 2053 C C . PHE A 1 246 ? 9.756 10.666 -26.422 1.00 86.81 246 PHE A C 1
ATOM 2055 O O . PHE A 1 246 ? 10.589 11.305 -27.063 1.00 86.81 246 PHE A O 1
ATOM 2062 N N . ASP A 1 247 ? 8.607 10.251 -26.960 1.00 78.88 247 ASP A N 1
ATOM 2063 C CA . ASP A 1 247 ? 8.273 10.420 -28.381 1.00 78.88 247 ASP A CA 1
ATOM 2064 C C . ASP A 1 247 ? 8.287 11.898 -28.805 1.00 78.88 247 ASP A C 1
ATOM 2066 O O . ASP A 1 247 ? 8.923 12.276 -29.791 1.00 78.88 247 ASP A O 1
ATOM 2070 N N . VAL A 1 248 ? 7.618 12.768 -28.037 1.00 83.94 248 VAL A N 1
ATOM 2071 C CA . VAL A 1 248 ? 7.527 14.209 -28.336 1.00 83.94 248 VAL A CA 1
ATOM 2072 C C . VAL A 1 248 ? 8.896 14.884 -28.271 1.00 83.94 248 VAL A C 1
ATOM 2074 O O . VAL A 1 248 ? 9.191 15.768 -29.076 1.00 83.94 248 VAL A O 1
ATOM 2077 N N . ARG A 1 249 ? 9.737 14.482 -27.315 1.00 78.56 249 ARG A N 1
ATOM 2078 C CA . ARG A 1 249 ? 11.083 15.037 -27.130 1.00 78.56 249 ARG A CA 1
ATOM 2079 C C . ARG A 1 249 ? 12.139 14.372 -28.013 1.00 78.56 249 ARG A C 1
ATOM 2081 O O . ARG A 1 249 ? 13.269 14.851 -28.012 1.00 78.56 249 ARG A O 1
ATOM 2088 N N . ARG A 1 250 ? 11.776 13.327 -28.768 1.00 79.31 250 ARG A N 1
ATOM 2089 C CA . ARG A 1 250 ? 12.700 12.479 -29.539 1.00 79.31 250 ARG A CA 1
ATOM 2090 C C . ARG A 1 250 ? 13.837 11.937 -28.663 1.00 79.31 250 ARG A C 1
ATOM 2092 O O . ARG A 1 250 ? 14.997 11.963 -29.061 1.00 79.31 250 ARG A O 1
ATOM 2099 N N . LEU A 1 251 ? 13.493 11.513 -27.447 1.00 78.25 251 LEU A N 1
ATOM 2100 C CA . LEU A 1 251 ? 14.419 10.884 -26.508 1.00 78.25 251 LEU A CA 1
ATOM 2101 C C . LEU A 1 251 ? 14.326 9.367 -26.636 1.00 78.25 251 LEU A C 1
ATOM 2103 O O . LEU A 1 251 ? 13.229 8.815 -26.714 1.00 78.25 251 LEU A O 1
ATOM 2107 N N . ASP A 1 252 ? 15.472 8.700 -26.576 1.00 77.62 252 ASP A N 1
ATOM 2108 C CA . ASP A 1 252 ? 15.515 7.250 -26.450 1.00 77.62 252 ASP A CA 1
ATOM 2109 C C . ASP A 1 252 ? 15.220 6.832 -25.006 1.00 77.62 252 ASP A C 1
ATOM 2111 O O . ASP A 1 252 ? 15.673 7.466 -24.051 1.00 77.62 252 ASP A O 1
ATOM 2115 N N . ALA A 1 253 ? 14.525 5.706 -24.832 1.00 83.00 253 ALA A N 1
ATOM 2116 C CA . ALA A 1 253 ? 14.318 5.067 -23.529 1.00 83.00 253 ALA A CA 1
ATOM 2117 C C . ALA A 1 253 ? 15.593 4.343 -23.042 1.00 83.00 253 ALA A C 1
ATOM 2119 O O . ALA A 1 253 ? 15.579 3.148 -22.751 1.00 83.00 253 ALA A O 1
ATOM 2120 N N . ASN A 1 254 ? 16.706 5.070 -23.017 1.00 83.06 254 ASN A N 1
ATOM 2121 C CA . ASN A 1 254 ? 18.013 4.617 -22.559 1.00 83.06 254 ASN A CA 1
ATOM 2122 C C . ASN A 1 254 ? 18.171 4.824 -21.045 1.00 83.06 254 ASN A C 1
ATOM 2124 O O . ASN A 1 254 ? 17.344 5.484 -20.400 1.00 83.06 254 ASN A O 1
ATOM 2128 N N . LYS A 1 255 ? 19.248 4.278 -20.477 1.00 87.06 255 LYS A N 1
ATOM 2129 C CA . LYS A 1 255 ? 19.539 4.366 -19.041 1.00 87.06 255 LYS A CA 1
ATOM 2130 C C . LYS A 1 255 ? 19.482 5.804 -18.524 1.00 87.06 255 LYS A C 1
ATOM 2132 O O . LYS A 1 255 ? 18.822 6.063 -17.527 1.00 87.06 255 LYS A O 1
ATOM 2137 N N . VAL A 1 256 ? 20.116 6.742 -19.228 1.00 88.69 256 VAL A N 1
ATOM 2138 C CA . VAL A 1 256 ? 20.213 8.154 -18.816 1.00 88.69 256 VAL A CA 1
ATOM 2139 C C . VAL A 1 256 ? 18.837 8.818 -18.737 1.00 88.69 256 VAL A C 1
ATOM 2141 O O . VAL A 1 256 ? 18.501 9.433 -17.726 1.00 88.69 256 VAL A O 1
ATOM 2144 N N . SER A 1 257 ? 18.018 8.672 -19.780 1.00 89.38 257 SER A N 1
ATOM 2145 C CA . SER A 1 257 ? 16.691 9.299 -19.843 1.00 89.38 257 SER A CA 1
ATOM 2146 C C . SER A 1 257 ? 15.730 8.703 -18.814 1.00 89.38 257 SER A C 1
ATOM 2148 O O . SER A 1 257 ? 14.898 9.415 -18.251 1.00 89.38 257 SER A O 1
ATOM 2150 N N . LEU A 1 258 ? 15.844 7.400 -18.547 1.00 94.19 258 LEU A N 1
ATOM 2151 C CA . LEU A 1 258 ? 15.051 6.721 -17.525 1.00 94.19 258 LEU A CA 1
ATOM 2152 C C . LEU A 1 258 ? 15.499 7.095 -16.105 1.00 94.19 258 LEU A C 1
ATOM 2154 O O . LEU A 1 258 ? 14.635 7.364 -15.274 1.00 94.19 258 LEU A O 1
ATOM 2158 N N . SER A 1 259 ? 16.808 7.184 -15.842 1.00 93.81 259 SER A N 1
ATOM 2159 C CA . SER A 1 259 ? 17.349 7.663 -14.561 1.00 93.81 259 SER A CA 1
ATOM 2160 C C . SER A 1 259 ? 16.899 9.091 -14.261 1.00 93.81 259 SER A C 1
ATOM 2162 O O . SER A 1 259 ? 16.371 9.337 -13.187 1.00 93.81 259 SER A O 1
ATOM 2164 N N . SER A 1 260 ? 16.955 9.997 -15.242 1.00 94.38 260 SER A N 1
ATOM 2165 C CA . SER A 1 260 ? 16.415 11.353 -15.072 1.00 94.38 260 SER A CA 1
ATOM 2166 C C . SER A 1 260 ? 14.927 11.344 -14.701 1.00 94.38 260 SER A C 1
ATOM 2168 O O . SER A 1 260 ? 14.484 12.175 -13.913 1.00 94.38 260 SER A O 1
ATOM 2170 N N . LYS A 1 261 ? 14.141 10.398 -15.233 1.00 95.50 261 LYS A N 1
ATOM 2171 C CA . LYS A 1 261 ? 12.722 10.266 -14.876 1.00 95.50 261 LYS A CA 1
ATOM 2172 C C . LYS A 1 261 ? 12.502 9.673 -13.487 1.00 95.50 261 LYS A C 1
ATOM 2174 O O . LYS A 1 261 ? 11.490 9.977 -12.857 1.00 95.50 261 LYS A O 1
ATOM 2179 N N . MET A 1 262 ? 13.425 8.840 -13.025 1.00 96.25 262 MET A N 1
ATOM 2180 C CA . MET A 1 262 ? 13.453 8.324 -11.660 1.00 96.25 262 MET A CA 1
ATOM 2181 C C . MET A 1 262 ? 13.718 9.449 -10.666 1.00 96.25 262 MET A C 1
ATOM 2183 O O . MET A 1 262 ? 12.925 9.599 -9.742 1.00 96.25 262 MET A O 1
ATOM 2187 N N . ASP A 1 263 ? 14.710 10.302 -10.926 1.00 96.25 263 ASP A N 1
ATOM 2188 C CA . ASP A 1 263 ? 15.009 11.473 -10.091 1.00 96.25 263 ASP A CA 1
ATOM 2189 C C . ASP A 1 263 ? 13.800 12.420 -10.001 1.00 96.25 263 ASP A C 1
ATOM 2191 O O . ASP A 1 263 ? 13.351 12.757 -8.909 1.00 96.25 263 ASP A O 1
ATOM 2195 N N . GLU A 1 264 ? 13.168 12.748 -11.137 1.00 95.56 264 GLU A N 1
ATOM 2196 C CA . GLU A 1 264 ? 11.934 13.554 -11.151 1.00 95.56 264 GLU A CA 1
ATOM 2197 C C . GLU A 1 264 ? 10.785 12.911 -10.348 1.00 95.56 264 GLU A C 1
ATOM 2199 O O . GLU A 1 264 ? 9.957 13.607 -9.756 1.00 95.56 264 GLU A O 1
ATOM 2204 N N . THR A 1 265 ? 10.696 11.578 -10.358 1.00 95.81 265 THR A N 1
ATOM 2205 C CA . THR A 1 265 ? 9.666 10.837 -9.615 1.00 95.81 265 THR A CA 1
ATOM 2206 C C . THR A 1 265 ? 9.944 10.896 -8.116 1.00 95.81 265 THR A C 1
ATOM 2208 O O . THR A 1 265 ? 9.026 11.163 -7.342 1.00 95.81 265 THR A O 1
ATOM 2211 N N . VAL A 1 266 ? 11.202 10.712 -7.713 1.00 95.69 266 VAL A N 1
ATOM 2212 C CA . VAL A 1 266 ? 11.654 10.859 -6.324 1.00 95.69 266 VAL A CA 1
ATOM 2213 C C . VAL A 1 266 ? 11.355 12.275 -5.821 1.00 95.69 266 VAL A C 1
ATOM 2215 O O . VAL A 1 266 ? 10.661 12.427 -4.818 1.00 95.69 266 VAL A O 1
ATOM 2218 N N . ASP A 1 267 ? 11.735 13.315 -6.565 1.00 94.94 267 ASP A N 1
ATOM 2219 C CA . ASP A 1 267 ? 11.479 14.714 -6.190 1.00 94.94 267 ASP A CA 1
ATOM 2220 C C . ASP A 1 267 ? 9.984 15.030 -6.038 1.00 94.94 267 ASP A C 1
ATOM 2222 O O . ASP A 1 267 ? 9.569 15.741 -5.117 1.00 94.94 267 ASP A O 1
ATOM 2226 N N . LYS A 1 268 ? 9.150 14.481 -6.929 1.00 95.00 268 LYS A N 1
ATOM 2227 C CA . LYS A 1 268 ? 7.693 14.647 -6.884 1.00 95.00 268 LYS A CA 1
ATOM 2228 C C . LYS A 1 268 ? 7.090 14.061 -5.605 1.00 95.00 268 LYS A C 1
ATOM 2230 O O . LYS A 1 268 ? 6.200 14.681 -5.025 1.00 95.00 268 LYS A O 1
ATOM 2235 N N . TYR A 1 269 ? 7.514 12.863 -5.202 1.00 95.81 269 TYR A N 1
ATOM 2236 C CA . TYR A 1 269 ? 6.899 12.139 -4.086 1.00 95.81 269 TYR A CA 1
ATOM 2237 C C . TYR A 1 269 ? 7.548 12.429 -2.729 1.00 95.81 269 TYR A C 1
ATOM 2239 O O . TYR A 1 269 ? 6.851 12.348 -1.721 1.00 95.81 269 TYR A O 1
ATOM 2247 N N . ASN A 1 270 ? 8.807 12.872 -2.679 1.00 91.12 270 ASN A N 1
ATOM 2248 C CA . ASN A 1 270 ? 9.517 13.202 -1.432 1.00 91.12 270 ASN A CA 1
ATOM 2249 C C . ASN A 1 270 ? 8.855 14.309 -0.593 1.00 91.12 270 ASN A C 1
ATOM 2251 O O . ASN A 1 270 ? 9.151 14.446 0.590 1.00 91.12 270 ASN A O 1
ATOM 2255 N N . GLN A 1 271 ? 7.933 15.087 -1.169 1.00 89.94 271 GLN A N 1
ATOM 2256 C CA . GLN A 1 271 ? 7.111 16.040 -0.413 1.00 89.94 271 GLN A CA 1
ATOM 2257 C C . GLN A 1 271 ? 6.165 15.349 0.581 1.00 89.94 271 GLN A C 1
ATOM 2259 O O . GLN A 1 271 ? 5.729 15.964 1.553 1.00 89.94 271 GLN A O 1
ATOM 2264 N N . ASN A 1 272 ? 5.815 14.084 0.336 1.00 94.31 272 ASN A N 1
ATOM 2265 C CA . ASN A 1 272 ? 5.020 13.279 1.247 1.00 94.31 272 ASN A CA 1
ATOM 2266 C C . ASN A 1 272 ? 5.941 12.595 2.283 1.00 94.31 272 ASN A C 1
ATOM 2268 O O . ASN A 1 272 ? 6.845 11.851 1.890 1.00 94.31 272 ASN A O 1
ATOM 2272 N N . PRO A 1 273 ? 5.695 12.775 3.596 1.00 94.44 273 PRO A N 1
ATOM 2273 C CA . PRO A 1 273 ? 6.557 12.216 4.639 1.00 94.44 273 PRO A CA 1
ATOM 2274 C C . PRO A 1 273 ? 6.691 10.689 4.618 1.00 94.44 273 PRO A C 1
ATOM 2276 O O . PRO A 1 273 ? 7.745 10.175 4.985 1.00 94.44 273 PRO A O 1
ATOM 2279 N N . LEU A 1 274 ? 5.650 9.957 4.198 1.00 96.56 274 LEU A N 1
ATOM 2280 C CA . LEU A 1 274 ? 5.698 8.493 4.116 1.00 96.56 274 LEU A CA 1
ATOM 2281 C C . LEU A 1 274 ? 6.612 8.043 2.976 1.00 96.56 274 LEU A C 1
ATOM 2283 O O . LEU A 1 274 ? 7.406 7.122 3.147 1.00 96.56 274 LEU A O 1
ATOM 2287 N N . CYS A 1 275 ? 6.514 8.717 1.825 1.00 96.75 275 CYS A N 1
ATOM 2288 C CA . CYS A 1 275 ? 7.342 8.440 0.652 1.00 96.75 275 CYS A CA 1
ATOM 2289 C C . CYS A 1 275 ? 8.822 8.676 0.953 1.00 96.75 275 CYS A C 1
ATOM 2291 O O . CYS A 1 275 ? 9.643 7.812 0.651 1.00 96.75 275 CYS A O 1
ATOM 2293 N N . LEU A 1 276 ? 9.144 9.807 1.591 1.00 94.31 276 LEU A N 1
ATOM 2294 C CA . LEU A 1 276 ? 10.510 10.124 2.003 1.00 94.31 276 LEU A CA 1
ATOM 2295 C C . LEU A 1 276 ? 11.058 9.062 2.962 1.00 94.31 276 LEU A C 1
ATOM 2297 O O . LEU A 1 276 ? 12.134 8.521 2.729 1.00 94.31 276 LEU A O 1
ATOM 2301 N N . MET A 1 277 ? 10.289 8.709 3.994 1.00 94.00 277 MET A N 1
ATOM 2302 C CA . MET A 1 277 ? 10.717 7.717 4.979 1.00 94.00 277 MET A CA 1
ATOM 2303 C C . MET A 1 277 ? 10.940 6.337 4.353 1.00 94.00 277 MET A C 1
ATOM 2305 O O . MET A 1 277 ? 11.918 5.666 4.677 1.00 94.00 277 MET A O 1
ATOM 2309 N N . TRP A 1 278 ? 10.064 5.910 3.440 1.00 94.69 278 TRP A N 1
ATOM 2310 C CA . TRP A 1 278 ? 10.272 4.673 2.692 1.00 94.69 278 TRP A CA 1
ATOM 2311 C C . TRP A 1 278 ? 11.535 4.737 1.827 1.00 94.69 278 TRP A C 1
ATOM 2313 O O . TRP A 1 278 ? 12.327 3.800 1.848 1.00 94.69 278 TRP A O 1
ATOM 2323 N N . TYR A 1 279 ? 11.750 5.842 1.108 1.00 93.56 279 TYR A N 1
ATOM 2324 C CA . TYR A 1 279 ? 12.906 6.016 0.226 1.00 93.56 279 TYR A CA 1
ATOM 2325 C C . TYR A 1 279 ? 14.236 5.988 0.987 1.00 93.56 279 TYR A C 1
ATOM 2327 O O . TYR A 1 279 ? 15.180 5.333 0.552 1.00 93.56 279 TYR A O 1
ATOM 2335 N N . GLU A 1 280 ? 14.301 6.644 2.147 1.00 90.31 280 GLU A N 1
ATOM 2336 C CA . GLU A 1 280 ? 15.479 6.634 3.022 1.00 90.31 280 GLU A CA 1
ATOM 2337 C C . GLU A 1 280 ? 15.781 5.233 3.570 1.00 90.31 280 GLU A C 1
ATOM 2339 O O . GLU A 1 280 ? 16.946 4.860 3.698 1.00 90.31 280 GLU A O 1
ATOM 2344 N N . ASN A 1 281 ? 14.744 4.435 3.842 1.00 89.94 281 ASN A N 1
ATOM 2345 C CA . ASN A 1 281 ? 14.896 3.059 4.317 1.00 89.94 281 ASN A CA 1
ATOM 2346 C C . ASN A 1 281 ? 15.181 2.049 3.195 1.00 89.94 281 ASN A C 1
ATOM 2348 O O . ASN A 1 281 ? 15.745 0.994 3.468 1.00 89.94 281 ASN A O 1
ATOM 2352 N N . TYR A 1 282 ? 14.836 2.356 1.941 1.00 87.75 282 TYR A N 1
ATOM 2353 C CA . TYR A 1 282 ? 14.961 1.427 0.811 1.00 87.75 282 TYR A CA 1
ATOM 2354 C C . TYR A 1 282 ? 16.399 0.955 0.542 1.00 87.75 282 TYR A C 1
ATOM 2356 O O . TYR A 1 282 ? 16.602 -0.143 0.032 1.00 87.75 282 TYR A O 1
ATOM 2364 N N . PHE A 1 283 ? 17.402 1.776 0.867 1.00 81.56 283 PHE A N 1
ATOM 2365 C CA . PHE A 1 283 ? 18.821 1.480 0.618 1.00 81.56 283 PHE A CA 1
ATOM 2366 C C . PHE A 1 283 ? 19.552 0.885 1.825 1.00 81.56 283 PHE A C 1
ATOM 2368 O O . PHE A 1 283 ? 20.778 0.776 1.812 1.00 81.56 283 PHE A O 1
ATOM 2375 N N . ILE A 1 284 ? 18.822 0.545 2.885 1.00 83.50 284 ILE A N 1
ATOM 2376 C CA . ILE A 1 284 ? 19.389 -0.039 4.095 1.00 83.50 284 ILE A CA 1
ATOM 2377 C C . ILE A 1 284 ? 19.172 -1.551 4.012 1.00 83.50 284 ILE A C 1
ATOM 2379 O O . ILE A 1 284 ? 18.087 -2.034 4.325 1.00 83.50 284 ILE A O 1
ATOM 2383 N N . ASP A 1 285 ? 20.210 -2.283 3.593 1.00 60.59 285 ASP A N 1
ATOM 2384 C CA . ASP A 1 285 ? 20.166 -3.736 3.331 1.00 60.59 285 ASP A CA 1
ATOM 2385 C C . ASP A 1 285 ? 19.660 -4.574 4.530 1.00 60.59 285 ASP A C 1
ATOM 2387 O O . ASP A 1 285 ? 19.120 -5.660 4.328 1.00 60.59 285 ASP A O 1
ATOM 2391 N N . ASP A 1 286 ? 19.772 -4.045 5.757 1.00 70.19 286 ASP A N 1
ATOM 2392 C CA . ASP A 1 286 ? 19.386 -4.712 7.009 1.00 70.19 286 ASP A CA 1
ATOM 2393 C C . ASP A 1 286 ? 18.202 -4.048 7.742 1.00 70.19 286 ASP A C 1
ATOM 2395 O O . ASP A 1 286 ? 17.955 -4.377 8.904 1.00 70.19 286 ASP A O 1
ATOM 2399 N N . SER A 1 287 ? 17.479 -3.092 7.137 1.00 72.19 287 SER A N 1
ATOM 2400 C CA . SER A 1 287 ? 16.327 -2.473 7.818 1.00 72.19 287 SER A CA 1
ATOM 2401 C C . SER A 1 287 ? 15.163 -3.466 7.876 1.00 72.19 287 SER A C 1
ATOM 2403 O O . SER A 1 287 ? 14.620 -3.823 6.825 1.00 72.19 287 SER A O 1
ATOM 2405 N N . PRO A 1 288 ? 14.752 -3.939 9.070 1.00 80.69 288 PRO A N 1
ATOM 2406 C CA . PRO A 1 288 ? 13.599 -4.811 9.190 1.00 80.69 288 PRO A CA 1
ATOM 2407 C C . PRO A 1 288 ? 12.364 -4.073 8.687 1.00 80.69 288 PRO A C 1
ATOM 2409 O O . PRO A 1 288 ? 12.086 -2.946 9.096 1.00 80.69 288 PRO A O 1
ATOM 2412 N N . GLU A 1 289 ? 11.579 -4.730 7.841 1.00 84.12 289 GLU A N 1
ATOM 2413 C CA . GLU A 1 289 ? 10.326 -4.168 7.333 1.00 84.12 289 GLU A CA 1
ATOM 2414 C C . GLU A 1 289 ? 9.350 -3.795 8.467 1.00 84.12 289 GLU A C 1
ATOM 2416 O O . GLU A 1 289 ? 8.570 -2.850 8.354 1.00 84.12 289 GLU A O 1
ATOM 2421 N N . GLU A 1 290 ? 9.479 -4.475 9.605 1.00 89.56 290 GLU A N 1
ATOM 2422 C CA . GLU A 1 290 ? 8.811 -4.163 10.866 1.00 89.56 290 GLU A CA 1
ATOM 2423 C C . GLU A 1 290 ? 9.126 -2.747 11.376 1.00 89.56 290 GLU A C 1
ATOM 2425 O O . GLU A 1 290 ? 8.204 -2.045 11.781 1.00 89.56 290 GLU A O 1
ATOM 2430 N N . LEU A 1 291 ? 10.375 -2.268 11.276 1.00 90.00 291 LEU A N 1
ATOM 2431 C CA . LEU A 1 291 ? 10.741 -0.895 11.665 1.00 90.00 291 LEU A CA 1
ATOM 2432 C C . LEU A 1 291 ? 10.179 0.152 10.700 1.00 90.00 291 LEU A C 1
ATOM 2434 O O . LEU A 1 291 ? 9.868 1.274 11.107 1.00 90.00 291 LEU A O 1
ATOM 2438 N N . LEU A 1 292 ? 10.032 -0.194 9.420 1.00 91.88 292 LEU A N 1
ATOM 2439 C CA . LEU A 1 292 ? 9.371 0.680 8.457 1.00 91.88 292 LEU A CA 1
ATOM 2440 C C . LEU A 1 292 ? 7.875 0.795 8.779 1.00 91.88 292 LEU A C 1
ATOM 2442 O O . LEU A 1 292 ? 7.368 1.911 8.892 1.00 91.88 292 LEU A O 1
ATOM 2446 N N . ALA A 1 293 ? 7.174 -0.330 8.947 1.00 93.31 293 ALA A N 1
ATOM 2447 C CA . ALA A 1 293 ? 5.752 -0.353 9.305 1.00 93.31 293 ALA A CA 1
ATOM 2448 C C . ALA A 1 293 ? 5.509 0.362 10.648 1.00 93.31 293 ALA A C 1
ATOM 2450 O O . ALA A 1 293 ? 4.679 1.268 10.734 1.00 93.31 293 ALA A O 1
ATOM 2451 N N . SER A 1 294 ? 6.343 0.023 11.631 1.00 91.56 294 SER A N 1
ATOM 2452 C CA . SER A 1 294 ? 6.973 0.893 12.621 1.00 91.56 294 SER A CA 1
ATOM 2453 C C . SER A 1 294 ? 6.726 2.394 12.498 1.00 91.56 294 SER A C 1
ATOM 2455 O O . SER A 1 294 ? 5.768 2.972 13.033 1.00 91.56 294 SER A O 1
ATOM 2457 N N . GLY A 1 295 ? 7.649 3.027 11.785 1.00 92.69 295 GLY A N 1
ATOM 2458 C CA . GLY A 1 295 ? 7.645 4.459 11.553 1.00 92.69 295 GLY A CA 1
ATOM 2459 C C . GLY A 1 295 ? 6.407 4.939 10.800 1.00 92.69 295 GLY A C 1
ATOM 2460 O O . GLY A 1 295 ? 5.946 6.042 11.075 1.00 92.69 295 GLY A O 1
ATOM 2461 N N . LEU A 1 296 ? 5.836 4.139 9.888 1.00 94.19 296 LEU A N 1
ATO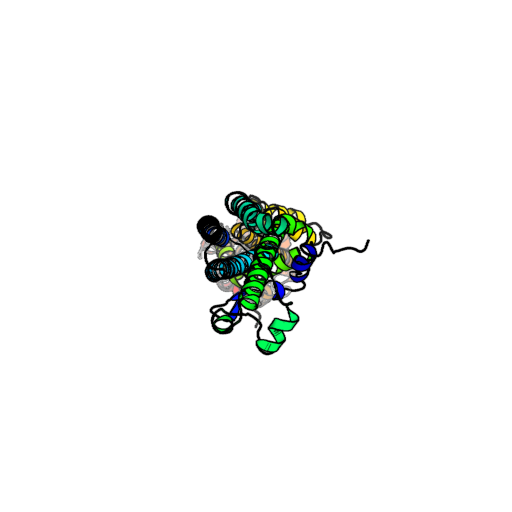M 2462 C CA . LEU A 1 296 ? 4.660 4.530 9.096 1.00 94.19 296 LEU A CA 1
ATOM 2463 C C . LEU A 1 296 ? 3.428 4.706 9.986 1.00 94.19 296 LEU A C 1
ATOM 2465 O O . LEU A 1 296 ? 2.727 5.708 9.851 1.00 94.19 296 LEU A O 1
ATOM 2469 N N . CYS A 1 297 ? 3.213 3.787 10.928 1.00 91.38 297 CYS A N 1
ATOM 2470 C CA . CYS A 1 297 ? 2.124 3.852 11.903 1.00 91.38 297 CYS A CA 1
ATOM 2471 C C . CYS A 1 297 ? 2.202 5.136 12.747 1.00 91.38 297 CYS A C 1
ATOM 2473 O O . CYS A 1 297 ? 1.214 5.847 12.915 1.00 91.38 297 CYS A O 1
ATOM 2475 N N . GLN A 1 298 ? 3.406 5.501 13.200 1.00 90.75 298 GLN A N 1
ATOM 2476 C CA . GLN A 1 298 ? 3.631 6.688 14.035 1.00 90.75 298 GLN A CA 1
ATOM 2477 C C . GLN A 1 298 ? 3.371 8.014 13.309 1.00 90.75 298 GLN A C 1
ATOM 2479 O O . GLN A 1 298 ? 3.205 9.050 13.953 1.00 90.75 298 GLN A O 1
ATOM 2484 N N . LYS A 1 299 ? 3.332 8.025 11.970 1.00 92.56 299 LYS A N 1
ATOM 2485 C CA . LYS A 1 299 ? 3.032 9.246 11.207 1.00 92.56 299 LYS A CA 1
ATOM 2486 C C . LYS A 1 299 ? 1.569 9.662 11.299 1.00 92.56 299 LYS A C 1
ATOM 2488 O O . LYS A 1 299 ? 1.272 10.780 10.883 1.00 92.56 299 LYS A O 1
ATOM 2493 N N . GLN A 1 300 ? 0.681 8.804 11.818 1.00 91.06 300 GLN A N 1
ATOM 2494 C CA . GLN A 1 300 ? -0.745 9.105 11.987 1.00 91.06 300 GLN A CA 1
ATOM 2495 C C . GLN A 1 300 ? -1.376 9.624 10.680 1.00 91.06 300 GLN A C 1
ATOM 2497 O O . GLN A 1 300 ? -2.157 10.577 10.660 1.00 91.06 300 GLN A O 1
ATOM 2502 N N . ALA A 1 301 ? -0.964 9.028 9.559 1.00 94.56 301 ALA A N 1
ATOM 2503 C CA . ALA A 1 301 ? -1.295 9.504 8.225 1.00 94.56 301 ALA A CA 1
ATOM 2504 C C . ALA A 1 301 ? -2.658 8.988 7.751 1.00 94.56 301 ALA A C 1
ATOM 2506 O O . ALA A 1 301 ? -3.162 7.961 8.210 1.00 94.56 301 ALA A O 1
ATOM 2507 N N . LEU A 1 302 ? -3.261 9.704 6.805 1.00 94.38 302 LEU A N 1
ATOM 2508 C CA . LEU A 1 302 ? -4.547 9.322 6.227 1.00 94.38 302 LEU A CA 1
ATOM 2509 C C . LEU A 1 302 ? -4.367 8.281 5.106 1.00 94.38 302 LEU A C 1
ATOM 2511 O O . LEU A 1 302 ? -3.286 8.204 4.512 1.00 94.38 302 LEU A O 1
ATOM 2515 N N . PRO A 1 303 ? -5.422 7.523 4.745 1.00 94.19 303 PRO A N 1
ATOM 2516 C CA . PRO A 1 303 ? -5.363 6.538 3.660 1.00 94.19 303 PRO A CA 1
ATOM 2517 C C . PRO A 1 303 ? -4.817 7.093 2.336 1.00 94.19 303 PRO A C 1
ATOM 2519 O O . PRO A 1 303 ? -4.056 6.422 1.644 1.00 94.19 303 PRO A O 1
ATOM 2522 N N . ASP A 1 304 ? -5.130 8.349 2.009 1.00 93.69 304 ASP A N 1
ATOM 2523 C CA . ASP A 1 304 ? -4.642 9.002 0.791 1.00 93.69 304 ASP A CA 1
ATOM 2524 C C . ASP A 1 304 ? -3.123 9.202 0.761 1.00 93.69 304 ASP A C 1
ATOM 2526 O O . ASP A 1 304 ? -2.521 9.207 -0.315 1.00 93.69 304 ASP A O 1
ATOM 2530 N N . ASP A 1 305 ? -2.474 9.351 1.915 1.00 95.94 305 ASP A N 1
ATOM 2531 C CA . ASP A 1 305 ? -1.018 9.453 1.977 1.00 95.94 305 ASP A CA 1
ATOM 2532 C C . ASP A 1 305 ? -0.354 8.089 1.777 1.00 95.94 305 ASP A C 1
ATOM 2534 O O . ASP A 1 305 ? 0.672 8.010 1.099 1.00 95.94 305 ASP A O 1
ATOM 2538 N N . PHE A 1 306 ? -0.975 7.009 2.260 1.00 96.62 306 PHE A N 1
ATOM 2539 C CA . PHE A 1 306 ? -0.553 5.644 1.937 1.00 96.62 306 PHE A CA 1
ATOM 2540 C C . PHE A 1 306 ? -0.772 5.318 0.457 1.00 96.62 306 PHE A C 1
ATOM 2542 O O . PHE A 1 306 ? 0.108 4.742 -0.176 1.00 96.62 306 PHE A O 1
ATOM 2549 N N . ASN A 1 307 ? -1.878 5.766 -0.145 1.00 96.19 307 ASN A N 1
ATOM 2550 C CA . ASN A 1 307 ? -2.089 5.629 -1.588 1.00 96.19 307 ASN A CA 1
ATOM 2551 C C . ASN A 1 307 ? -0.952 6.291 -2.384 1.00 96.19 307 ASN A C 1
ATOM 2553 O O . ASN A 1 307 ? -0.445 5.699 -3.334 1.00 96.19 307 ASN A O 1
ATOM 2557 N N . LYS A 1 308 ? -0.502 7.492 -1.984 1.00 97.06 308 LYS A N 1
ATOM 2558 C CA . LYS A 1 308 ? 0.667 8.149 -2.604 1.00 97.06 308 LYS A CA 1
ATOM 2559 C C . LYS A 1 308 ? 1.952 7.345 -2.401 1.00 97.06 308 LYS A C 1
ATOM 2561 O O . LYS A 1 308 ? 2.722 7.228 -3.351 1.00 97.06 308 LYS A O 1
ATOM 2566 N N . LEU A 1 309 ? 2.167 6.783 -1.207 1.00 97.75 309 LEU A N 1
ATOM 2567 C CA . LEU A 1 309 ? 3.298 5.894 -0.928 1.00 97.75 309 LEU A CA 1
ATOM 2568 C C . LEU A 1 309 ? 3.302 4.692 -1.879 1.00 97.75 309 LEU A C 1
ATOM 2570 O O . LEU A 1 309 ? 4.312 4.436 -2.527 1.00 97.75 309 LEU A O 1
ATOM 2574 N N . PHE A 1 310 ? 2.180 3.991 -2.025 1.00 97.81 310 PHE A N 1
ATOM 2575 C CA . PHE A 1 310 ? 2.100 2.812 -2.889 1.00 97.81 310 PHE A CA 1
ATOM 2576 C C . PHE A 1 310 ? 2.248 3.162 -4.375 1.00 97.81 310 PHE A C 1
ATOM 2578 O O . PHE A 1 310 ? 2.954 2.466 -5.107 1.00 97.81 310 PHE A O 1
ATOM 2585 N N . MET A 1 311 ? 1.676 4.290 -4.820 1.00 97.81 311 MET A N 1
ATOM 2586 C CA . MET A 1 311 ? 1.937 4.828 -6.162 1.00 97.81 311 MET A CA 1
ATOM 2587 C C . MET A 1 311 ? 3.431 5.060 -6.389 1.00 97.81 311 MET A C 1
ATOM 2589 O O . MET A 1 311 ? 3.959 4.672 -7.432 1.00 97.81 311 MET A O 1
ATOM 2593 N N . PHE A 1 312 ? 4.110 5.683 -5.425 1.00 97.94 312 PHE A N 1
ATOM 2594 C CA . PHE A 1 312 ? 5.535 5.965 -5.517 1.00 97.94 312 PHE A CA 1
ATOM 2595 C C . PHE A 1 312 ? 6.367 4.685 -5.583 1.00 97.94 312 PHE A C 1
ATOM 2597 O O . PHE A 1 312 ? 7.164 4.540 -6.506 1.00 97.94 312 PHE A O 1
ATOM 2604 N N . GLN A 1 313 ? 6.134 3.737 -4.674 1.00 96.81 313 GLN A N 1
ATOM 2605 C CA . GLN A 1 313 ? 6.817 2.440 -4.650 1.00 96.81 313 GLN A CA 1
ATOM 2606 C C . GLN A 1 313 ? 6.691 1.708 -5.989 1.00 96.81 313 GLN A C 1
ATOM 2608 O O . GLN A 1 313 ? 7.683 1.234 -6.545 1.00 96.81 313 GLN A O 1
ATOM 2613 N N . GLY A 1 314 ? 5.478 1.664 -6.542 1.00 97.12 314 GLY A N 1
ATOM 2614 C CA . GLY A 1 314 ? 5.227 1.019 -7.823 1.00 97.12 314 GLY A CA 1
ATOM 2615 C C . GLY A 1 314 ? 5.873 1.741 -9.010 1.00 97.12 314 GLY A C 1
ATOM 2616 O O . GLY A 1 314 ? 6.466 1.092 -9.874 1.00 97.12 314 GLY A O 1
ATOM 2617 N N . GLU A 1 315 ? 5.789 3.076 -9.076 1.00 97.69 315 GLU A N 1
ATOM 2618 C CA . GLU A 1 315 ? 6.455 3.867 -10.126 1.00 97.69 315 GLU A CA 1
ATOM 2619 C C . GLU A 1 315 ? 7.982 3.719 -10.061 1.00 97.69 315 GLU A C 1
ATOM 2621 O O . GLU A 1 315 ? 8.635 3.551 -11.097 1.00 97.69 315 GLU A O 1
ATOM 2626 N N . PHE A 1 316 ? 8.538 3.738 -8.850 1.00 96.94 316 PHE A N 1
ATOM 2627 C CA . PHE A 1 316 ? 9.961 3.575 -8.585 1.00 96.94 316 PHE A CA 1
ATOM 2628 C C . PHE A 1 316 ? 10.462 2.209 -9.055 1.00 96.94 316 PHE A C 1
ATOM 2630 O O . PHE A 1 316 ? 11.415 2.134 -9.831 1.00 96.94 316 PHE A O 1
ATOM 2637 N N . GLU A 1 317 ? 9.781 1.129 -8.668 1.00 95.81 317 GLU A N 1
ATOM 2638 C CA . GLU A 1 317 ? 10.162 -0.229 -9.056 1.00 95.81 317 GLU A CA 1
ATOM 2639 C C . GLU A 1 317 ? 9.966 -0.462 -10.565 1.00 95.81 317 GLU A C 1
ATOM 2641 O O . GLU A 1 317 ? 10.785 -1.114 -11.220 1.00 95.81 317 GLU A O 1
ATOM 2646 N N . ASN A 1 318 ? 8.939 0.139 -11.179 1.00 96.19 318 ASN A N 1
ATOM 2647 C CA . ASN A 1 318 ? 8.780 0.119 -12.635 1.00 96.19 318 ASN A CA 1
ATOM 2648 C C . ASN A 1 318 ? 9.972 0.768 -13.354 1.00 96.19 318 ASN A C 1
ATOM 2650 O O . ASN A 1 318 ? 10.475 0.217 -14.338 1.00 96.19 318 ASN A O 1
ATOM 2654 N N . LEU A 1 319 ? 10.420 1.932 -12.877 1.00 96.56 319 LEU A N 1
ATOM 2655 C CA . LEU A 1 319 ? 11.563 2.646 -13.442 1.00 96.56 319 LEU A CA 1
ATOM 2656 C C . LEU A 1 319 ? 12.870 1.897 -13.192 1.00 96.56 319 LEU A C 1
ATOM 2658 O O . LEU A 1 319 ? 13.632 1.728 -14.141 1.00 96.56 319 LEU A O 1
ATOM 2662 N N . ARG A 1 320 ? 13.093 1.366 -11.984 1.00 94.88 320 ARG A N 1
ATOM 2663 C CA . ARG A 1 320 ? 14.253 0.523 -11.655 1.00 94.88 320 ARG A CA 1
ATOM 2664 C C . ARG A 1 320 ? 14.377 -0.650 -12.628 1.00 94.88 320 ARG A C 1
ATOM 2666 O O . ARG A 1 320 ? 15.435 -0.849 -13.224 1.00 94.88 320 ARG A O 1
ATOM 2673 N N . ASN A 1 321 ? 13.283 -1.375 -12.857 1.00 93.62 321 ASN A N 1
ATOM 2674 C CA . ASN A 1 321 ? 13.253 -2.499 -13.792 1.00 93.62 321 ASN A CA 1
ATOM 2675 C C . ASN A 1 321 ? 13.464 -2.065 -15.250 1.00 93.62 321 ASN A C 1
ATOM 2677 O O . ASN A 1 321 ? 14.160 -2.745 -16.005 1.00 93.62 321 ASN A O 1
ATOM 2681 N N . ALA A 1 322 ? 12.900 -0.927 -15.664 1.00 91.38 322 ALA A N 1
ATOM 2682 C CA . ALA A 1 322 ? 13.131 -0.380 -17.001 1.00 91.38 322 ALA A CA 1
ATOM 2683 C C . ALA A 1 322 ? 14.598 0.039 -17.208 1.00 91.38 322 ALA A C 1
ATOM 2685 O O . ALA A 1 322 ? 15.165 -0.239 -18.262 1.00 91.38 322 ALA A O 1
ATOM 2686 N N . ILE A 1 323 ? 15.218 0.659 -16.199 1.00 91.00 323 ILE A N 1
ATOM 2687 C CA . ILE A 1 323 ? 16.631 1.056 -16.203 1.00 91.00 323 ILE A CA 1
ATOM 2688 C C . ILE A 1 323 ? 17.529 -0.174 -16.284 1.00 91.00 323 ILE A C 1
ATOM 2690 O O . ILE A 1 323 ? 18.441 -0.191 -17.103 1.00 91.00 323 ILE A O 1
ATOM 2694 N N . ALA A 1 324 ? 17.263 -1.211 -15.484 1.00 83.19 324 ALA A N 1
ATOM 2695 C CA . ALA A 1 324 ? 18.034 -2.451 -15.518 1.00 83.19 324 ALA A CA 1
ATOM 2696 C C . ALA A 1 324 ? 17.984 -3.109 -16.907 1.00 83.19 324 ALA A C 1
ATOM 2698 O O . ALA A 1 324 ? 19.025 -3.446 -17.466 1.00 83.19 324 ALA A O 1
ATOM 2699 N N . LYS A 1 325 ? 16.788 -3.196 -17.507 1.00 86.94 325 LYS A N 1
ATOM 2700 C CA . LYS A 1 325 ? 16.610 -3.703 -18.877 1.00 86.94 325 LYS A CA 1
ATOM 2701 C C . LYS A 1 325 ? 17.347 -2.851 -19.912 1.00 86.94 325 LYS A C 1
ATOM 2703 O O . LYS A 1 325 ? 17.960 -3.402 -20.821 1.00 86.94 325 LYS A O 1
ATOM 2708 N N . ALA A 1 326 ? 17.301 -1.524 -19.789 1.00 84.31 326 ALA A N 1
ATOM 2709 C CA . ALA A 1 326 ? 18.017 -0.622 -20.689 1.00 84.31 326 ALA A CA 1
ATOM 2710 C C . ALA A 1 326 ? 19.545 -0.751 -20.543 1.00 84.31 326 ALA A C 1
ATOM 2712 O O . ALA A 1 326 ? 20.242 -0.828 -21.549 1.00 84.31 326 ALA A O 1
ATOM 2713 N N . ASP A 1 327 ? 20.062 -0.841 -19.315 1.00 81.19 327 ASP A N 1
ATOM 2714 C CA . ASP A 1 327 ? 21.494 -1.004 -19.023 1.00 81.19 327 ASP A CA 1
ATOM 2715 C C . ASP A 1 327 ? 22.023 -2.350 -19.540 1.00 81.19 327 ASP A C 1
ATOM 2717 O O . ASP A 1 327 ? 23.082 -2.406 -20.163 1.00 81.19 327 ASP A O 1
ATOM 2721 N N . GLU A 1 328 ? 21.272 -3.438 -19.356 1.00 76.69 328 GLU A N 1
ATOM 2722 C CA . GLU A 1 328 ? 21.604 -4.742 -19.937 1.00 76.69 328 GLU A CA 1
ATOM 2723 C C . GLU A 1 328 ? 21.609 -4.683 -21.472 1.00 76.69 328 GLU A C 1
ATOM 2725 O O . GLU A 1 328 ? 22.561 -5.134 -22.117 1.00 76.69 328 GLU A O 1
ATOM 2730 N N . PHE A 1 329 ? 20.588 -4.060 -22.064 1.00 67.31 329 PHE A N 1
ATOM 2731 C CA . PHE A 1 329 ? 20.480 -3.885 -23.510 1.00 67.31 329 PHE A CA 1
ATOM 2732 C C . PHE A 1 329 ? 21.638 -3.058 -24.094 1.00 67.31 329 PHE A C 1
ATOM 2734 O O . PHE A 1 329 ? 22.151 -3.381 -25.168 1.00 67.31 329 PHE A O 1
ATOM 2741 N N . GLU A 1 330 ? 22.084 -2.022 -23.382 1.00 69.62 330 GLU A N 1
ATOM 2742 C CA . GLU A 1 330 ? 23.234 -1.187 -23.740 1.00 69.62 330 GLU A CA 1
ATOM 2743 C C . GLU A 1 330 ? 24.560 -1.954 -23.644 1.00 69.62 330 GLU A C 1
ATOM 2745 O O . GLU A 1 330 ? 25.387 -1.864 -24.558 1.00 69.62 330 GLU A O 1
ATOM 2750 N N . ARG A 1 331 ? 24.757 -2.742 -22.577 1.00 70.06 331 ARG A N 1
ATOM 2751 C CA . ARG A 1 331 ? 25.984 -3.526 -22.342 1.00 70.06 331 ARG A CA 1
ATOM 2752 C C . ARG A 1 331 ? 26.142 -4.706 -23.297 1.00 70.06 331 ARG A C 1
ATOM 2754 O O . ARG A 1 331 ? 27.262 -5.014 -23.692 1.00 70.06 331 ARG A O 1
ATOM 2761 N N . LEU A 1 332 ? 25.042 -5.352 -23.682 1.00 66.75 332 LEU A N 1
ATOM 2762 C CA . LEU A 1 332 ? 25.020 -6.456 -24.655 1.00 66.75 332 LEU A CA 1
ATOM 2763 C C . LEU A 1 332 ? 24.913 -5.948 -26.113 1.00 66.75 332 LEU A C 1
ATOM 2765 O O . LEU A 1 332 ? 24.731 -6.719 -27.063 1.00 66.75 332 LEU A O 1
ATOM 2769 N N . GLY A 1 333 ? 24.981 -4.631 -26.315 1.00 64.12 333 GLY A N 1
ATOM 2770 C CA . GLY A 1 333 ? 25.077 -3.972 -27.614 1.00 64.12 333 GLY A CA 1
ATOM 2771 C C . GLY A 1 333 ? 26.382 -4.295 -28.341 1.00 64.12 333 GLY A C 1
ATOM 2772 O O . GLY A 1 333 ? 27.442 -4.357 -27.730 1.00 64.12 333 GLY A O 1
ATOM 2773 N N . ASP A 1 334 ? 26.329 -4.442 -29.666 1.00 76.00 334 ASP A N 1
ATOM 2774 C CA . ASP A 1 334 ? 27.551 -4.307 -30.464 1.00 76.00 334 ASP A CA 1
ATOM 2775 C C . ASP A 1 334 ? 27.964 -2.839 -30.399 1.00 76.00 334 ASP A C 1
ATOM 2777 O O . ASP A 1 334 ? 27.162 -1.965 -30.733 1.00 76.00 334 ASP A O 1
ATOM 2781 N N . SER A 1 335 ? 29.186 -2.570 -29.940 1.00 80.69 335 SER A N 1
ATOM 2782 C CA . SER A 1 335 ? 29.662 -1.210 -29.690 1.00 80.69 335 SER A CA 1
ATOM 2783 C C . SER A 1 335 ? 29.696 -0.336 -30.943 1.00 80.69 335 SER A C 1
ATOM 2785 O O . SER A 1 335 ? 29.735 0.884 -30.814 1.00 80.69 335 SER A O 1
ATOM 2787 N N . PHE A 1 336 ? 29.643 -0.935 -32.136 1.00 87.38 336 PHE A N 1
ATOM 2788 C CA . PHE A 1 336 ? 29.647 -0.220 -33.404 1.00 87.38 336 PHE A CA 1
ATOM 2789 C C . PHE A 1 336 ? 28.249 0.259 -33.848 1.00 87.38 336 PHE A C 1
ATOM 2791 O O . PHE A 1 336 ? 28.102 1.340 -34.427 1.00 87.38 336 PHE A O 1
ATOM 2798 N N . PHE A 1 337 ? 27.206 -0.535 -33.598 1.00 89.50 337 PHE A N 1
ATOM 2799 C CA . PHE A 1 337 ? 25.854 -0.252 -34.090 1.00 89.50 337 PHE A CA 1
ATOM 2800 C C . PHE A 1 337 ? 24.985 0.437 -33.035 1.00 89.50 337 PHE A C 1
ATOM 2802 O O . PHE A 1 337 ? 25.160 0.257 -31.829 1.00 89.50 337 PHE A O 1
ATOM 2809 N N . ALA A 1 338 ? 24.022 1.240 -33.487 1.00 85.00 338 ALA A N 1
ATOM 2810 C CA . ALA A 1 338 ? 23.003 1.813 -32.622 1.00 85.00 338 ALA A CA 1
ATOM 2811 C C . ALA A 1 338 ? 22.270 0.696 -31.865 1.00 85.00 338 ALA A C 1
ATOM 2813 O O . ALA A 1 338 ? 22.045 -0.388 -32.401 1.00 85.00 338 ALA A O 1
ATOM 2814 N N . ASN A 1 339 ? 21.892 0.957 -30.614 1.00 75.56 339 ASN A N 1
ATOM 2815 C CA . ASN A 1 339 ? 21.433 -0.092 -29.695 1.00 75.56 339 ASN A CA 1
ATOM 2816 C C . ASN A 1 339 ? 20.224 -0.870 -30.228 1.00 75.56 339 ASN A C 1
ATOM 2818 O O . ASN A 1 339 ? 20.089 -2.062 -29.974 1.00 75.56 339 ASN A O 1
ATOM 2822 N N . TRP A 1 340 ? 19.363 -0.221 -31.013 1.00 80.12 340 TRP A N 1
ATOM 2823 C CA . TRP A 1 340 ? 18.181 -0.840 -31.606 1.00 80.12 340 TRP A CA 1
ATOM 2824 C C . TRP A 1 340 ? 18.494 -1.828 -32.749 1.00 80.12 340 TRP A C 1
ATOM 2826 O O . TRP A 1 340 ? 17.602 -2.566 -33.167 1.00 80.12 340 TRP A O 1
ATOM 2836 N N . VAL A 1 341 ? 19.728 -1.875 -33.255 1.00 85.44 341 VAL A N 1
ATOM 2837 C CA . VAL A 1 341 ? 20.145 -2.692 -34.405 1.00 85.44 341 VAL A CA 1
ATOM 2838 C C . VAL A 1 341 ? 20.639 -4.059 -33.945 1.00 85.44 341 VAL A C 1
ATOM 2840 O O . VAL A 1 341 ? 21.520 -4.164 -33.090 1.00 85.44 341 VAL A O 1
ATOM 2843 N N . ASP A 1 342 ? 20.106 -5.127 -34.533 1.00 86.81 342 ASP A N 1
ATOM 2844 C CA . ASP A 1 342 ? 20.638 -6.481 -34.385 1.00 86.81 342 ASP A CA 1
ATOM 2845 C C . ASP A 1 342 ? 21.710 -6.707 -35.463 1.00 86.81 342 ASP A C 1
ATOM 2847 O O . ASP A 1 342 ? 21.367 -6.777 -36.648 1.00 86.81 342 ASP A O 1
ATOM 2851 N N . PRO A 1 343 ? 23.002 -6.819 -35.098 1.00 88.19 343 PRO A N 1
ATOM 2852 C CA . PRO A 1 343 ? 24.073 -6.965 -36.078 1.00 88.19 343 PRO A CA 1
ATOM 2853 C C . PRO A 1 343 ? 23.909 -8.226 -36.927 1.00 88.19 343 PRO A C 1
ATOM 2855 O O . PRO A 1 343 ? 24.124 -8.184 -38.131 1.00 88.19 343 PRO A O 1
ATOM 2858 N N . VAL A 1 344 ? 23.469 -9.340 -36.337 1.00 87.50 344 VAL A N 1
ATOM 2859 C CA . VAL A 1 344 ? 23.350 -10.625 -37.039 1.00 87.50 344 VAL A CA 1
ATOM 2860 C C . VAL A 1 344 ? 22.191 -10.585 -38.029 1.00 87.50 344 VAL A C 1
ATOM 2862 O O . VAL A 1 344 ? 22.306 -11.061 -39.163 1.00 87.50 344 VAL A O 1
ATOM 2865 N N . LYS A 1 345 ? 21.059 -9.988 -37.646 1.00 92.44 345 LYS A N 1
ATOM 2866 C CA . LYS A 1 345 ? 19.944 -9.801 -38.585 1.00 92.44 345 LYS A CA 1
ATOM 2867 C C . LYS A 1 345 ? 20.292 -8.801 -39.684 1.00 92.44 345 LYS A C 1
ATOM 2869 O O . LYS A 1 345 ? 19.988 -9.057 -40.850 1.00 92.44 345 LYS A O 1
ATOM 2874 N N . LEU A 1 346 ? 20.965 -7.701 -39.341 1.00 93.19 346 LEU A N 1
ATOM 2875 C CA . LEU A 1 346 ? 21.446 -6.718 -40.311 1.00 93.19 346 LEU A CA 1
ATOM 2876 C C . LEU A 1 346 ? 22.407 -7.362 -41.321 1.00 93.19 346 LEU A C 1
ATOM 2878 O O . LEU A 1 346 ? 22.269 -7.138 -42.524 1.00 93.19 346 LEU A O 1
ATOM 2882 N N . GLU A 1 347 ? 23.318 -8.221 -40.858 1.00 93.38 347 GLU A N 1
ATOM 2883 C CA . GLU A 1 347 ? 24.226 -8.990 -41.714 1.00 93.38 347 GLU A CA 1
ATOM 2884 C C . GLU A 1 347 ? 23.438 -9.884 -42.664 1.00 93.38 347 GLU A C 1
ATOM 2886 O O . GLU A 1 347 ? 23.592 -9.799 -43.881 1.00 93.38 347 GLU A O 1
ATOM 2891 N N . ASN A 1 348 ? 22.520 -10.690 -42.131 1.00 93.06 348 ASN A N 1
ATOM 2892 C CA . ASN A 1 348 ? 21.692 -11.581 -42.937 1.00 93.06 348 ASN A CA 1
ATOM 2893 C C . ASN A 1 348 ? 20.858 -10.838 -43.982 1.00 93.06 348 ASN A C 1
ATOM 2895 O O . ASN A 1 348 ? 20.688 -11.327 -45.104 1.00 93.06 348 ASN A O 1
ATOM 2899 N N . LYS A 1 349 ? 20.376 -9.645 -43.640 1.00 93.31 349 LYS A N 1
ATOM 2900 C CA . LYS A 1 349 ? 19.614 -8.789 -44.543 1.00 93.31 349 LYS A CA 1
ATOM 2901 C C . LYS A 1 349 ? 20.483 -8.204 -45.652 1.00 93.31 349 LYS A C 1
ATOM 2903 O O . LYS A 1 349 ? 20.012 -8.101 -46.788 1.00 93.31 349 LYS A O 1
ATOM 2908 N N . LEU A 1 350 ? 21.720 -7.815 -45.355 1.00 95.25 350 LEU A N 1
ATOM 2909 C CA . LEU A 1 350 ? 22.586 -7.111 -46.302 1.00 95.25 350 LEU A CA 1
ATOM 2910 C C . LEU A 1 350 ? 23.549 -8.023 -47.074 1.00 95.25 350 LEU A C 1
ATOM 2912 O O . LEU A 1 350 ? 23.919 -7.657 -48.183 1.00 95.25 350 LEU A O 1
ATOM 2916 N N . LYS A 1 351 ? 23.905 -9.217 -46.586 1.00 94.31 351 LYS A N 1
ATOM 2917 C CA . LYS A 1 351 ? 25.005 -10.036 -47.141 1.00 94.31 351 LYS A CA 1
ATOM 2918 C C . LYS A 1 351 ? 24.917 -10.303 -48.645 1.00 94.31 351 LYS A C 1
ATOM 2920 O O . LYS A 1 351 ? 25.891 -10.108 -49.364 1.00 94.31 351 LYS A O 1
ATOM 2925 N N . TYR A 1 352 ? 23.743 -10.687 -49.149 1.00 94.50 352 TYR A N 1
ATOM 2926 C CA . TYR A 1 352 ? 23.551 -10.939 -50.583 1.00 94.50 352 TYR A CA 1
ATOM 2927 C C . TYR A 1 352 ? 23.521 -9.648 -51.398 1.00 94.50 352 TYR A C 1
ATOM 2929 O O . TYR A 1 352 ? 23.993 -9.620 -52.530 1.00 94.50 352 TYR A O 1
ATOM 2937 N N . TRP A 1 353 ? 22.991 -8.577 -50.806 1.00 95.38 353 TRP A N 1
ATOM 2938 C CA . TRP A 1 353 ? 22.939 -7.272 -51.446 1.00 95.38 353 TRP A CA 1
ATOM 2939 C C . TRP A 1 353 ? 24.342 -6.688 -51.606 1.00 95.38 353 TRP A C 1
ATOM 2941 O O . TRP A 1 353 ? 24.713 -6.294 -52.706 1.00 95.38 353 TRP A O 1
ATOM 2951 N N . ILE A 1 354 ? 25.143 -6.719 -50.538 1.00 95.44 354 ILE A N 1
ATOM 2952 C CA . ILE A 1 354 ? 26.538 -6.271 -50.532 1.00 95.44 354 ILE A CA 1
ATOM 2953 C C . ILE A 1 354 ? 27.349 -7.068 -51.553 1.00 95.44 354 ILE A C 1
ATOM 2955 O O . ILE A 1 354 ? 28.039 -6.480 -52.381 1.00 95.44 354 ILE A O 1
ATOM 2959 N N . LYS A 1 355 ? 27.207 -8.399 -51.553 1.00 93.62 355 LYS A N 1
ATOM 2960 C CA . LYS A 1 355 ? 27.897 -9.272 -52.507 1.00 93.62 355 LYS A CA 1
ATOM 2961 C C . LYS A 1 355 ? 27.561 -8.955 -53.968 1.00 93.62 355 LYS A C 1
ATOM 2963 O O . LYS A 1 355 ? 28.448 -9.040 -54.804 1.00 93.62 355 LYS A O 1
ATOM 2968 N N . GLY A 1 356 ? 26.304 -8.629 -54.275 1.00 91.06 356 GLY A N 1
ATOM 2969 C CA . GLY A 1 356 ? 25.855 -8.374 -55.647 1.00 91.06 356 GLY A CA 1
ATOM 2970 C C . GLY A 1 356 ? 26.061 -6.942 -56.148 1.00 91.06 356 GLY A C 1
ATOM 2971 O O . GLY A 1 356 ? 26.104 -6.742 -57.356 1.00 91.06 356 GLY A O 1
ATOM 2972 N N . ASN A 1 357 ? 26.168 -5.954 -55.252 1.00 92.88 357 ASN A N 1
ATOM 2973 C CA . ASN A 1 357 ? 26.155 -4.536 -55.633 1.00 92.88 357 ASN A CA 1
ATOM 2974 C C . ASN A 1 357 ? 27.472 -3.797 -55.360 1.00 92.88 357 ASN A C 1
ATOM 2976 O O . ASN A 1 357 ? 27.687 -2.730 -55.933 1.00 92.88 357 ASN A O 1
ATOM 2980 N N . ILE A 1 358 ? 28.360 -4.333 -54.516 1.00 93.00 358 ILE A N 1
ATOM 2981 C CA . ILE A 1 358 ? 29.638 -3.695 -54.165 1.00 93.00 358 ILE A CA 1
ATOM 2982 C C . ILE A 1 358 ? 30.784 -4.249 -55.028 1.00 93.00 358 ILE A C 1
ATOM 2984 O O . ILE A 1 358 ? 31.721 -4.888 -54.548 1.00 93.00 358 ILE A O 1
ATOM 2988 N N . ASP A 1 359 ? 30.695 -3.970 -56.328 1.00 89.94 359 ASP A N 1
ATOM 2989 C CA . ASP A 1 359 ? 31.677 -4.330 -57.369 1.00 89.94 359 ASP A CA 1
ATOM 2990 C C . ASP A 1 359 ? 32.917 -3.407 -57.398 1.00 89.94 359 ASP A C 1
ATOM 2992 O O . ASP A 1 359 ? 33.952 -3.721 -57.992 1.00 89.94 359 ASP A O 1
ATOM 2996 N N . THR A 1 360 ? 32.845 -2.260 -56.725 1.00 91.38 360 THR A N 1
ATOM 2997 C CA . THR A 1 360 ? 33.889 -1.232 -56.655 1.00 91.38 360 THR A CA 1
ATOM 2998 C C . THR A 1 360 ? 34.052 -0.747 -55.217 1.00 91.38 360 THR A C 1
ATOM 3000 O O . THR A 1 360 ? 33.110 -0.746 -54.425 1.00 91.38 360 THR A O 1
ATOM 3003 N N . GLN A 1 361 ? 35.264 -0.320 -54.848 1.00 91.56 361 GLN A N 1
ATOM 3004 C CA . GLN A 1 361 ? 35.534 0.144 -53.480 1.00 91.56 361 GLN A CA 1
ATOM 3005 C C . GLN A 1 361 ? 34.733 1.408 -53.135 1.00 91.56 361 GLN A C 1
ATOM 3007 O O . GLN A 1 361 ? 34.303 1.566 -51.999 1.00 91.56 361 GLN A O 1
ATOM 3012 N N . GLN A 1 362 ? 34.498 2.281 -54.118 1.00 90.00 362 GLN A N 1
ATOM 3013 C CA . GLN A 1 362 ? 33.782 3.547 -53.968 1.00 90.00 362 GLN A CA 1
ATOM 3014 C C . GLN A 1 362 ? 32.336 3.354 -53.497 1.00 90.00 362 GLN A C 1
ATOM 3016 O O . GLN A 1 362 ? 31.845 4.173 -52.723 1.00 90.00 362 GLN A O 1
ATOM 3021 N N . LYS A 1 363 ? 31.668 2.260 -53.887 1.00 91.69 363 LYS A N 1
ATOM 3022 C CA . LYS A 1 363 ? 30.272 1.996 -53.503 1.00 91.69 363 LYS A CA 1
ATOM 3023 C C . LYS A 1 363 ? 30.081 1.753 -52.005 1.00 91.69 363 LYS A C 1
ATOM 3025 O O . LYS A 1 363 ? 28.988 1.973 -51.489 1.00 91.69 363 LYS A O 1
ATOM 3030 N N . TRP A 1 364 ? 31.138 1.409 -51.263 1.00 94.12 364 TRP A N 1
ATOM 3031 C CA . TRP A 1 364 ? 31.075 1.359 -49.798 1.00 94.12 364 TRP A CA 1
ATOM 3032 C C . TRP A 1 364 ? 30.750 2.715 -49.156 1.00 94.12 364 TRP A C 1
ATOM 3034 O O . TRP A 1 364 ? 30.160 2.749 -48.075 1.00 94.12 364 TRP A O 1
ATOM 3044 N N . TYR A 1 365 ? 31.074 3.826 -49.826 1.00 92.44 365 TYR A N 1
ATOM 3045 C CA . TYR A 1 365 ? 30.715 5.166 -49.363 1.00 92.44 365 TYR A CA 1
ATOM 3046 C C . TYR A 1 365 ? 29.192 5.355 -49.279 1.00 92.44 365 TYR A C 1
ATOM 3048 O O . TYR A 1 365 ? 28.699 5.926 -48.310 1.00 92.44 365 TYR A O 1
ATOM 3056 N N . ILE A 1 366 ? 28.436 4.786 -50.224 1.00 92.06 366 ILE A N 1
ATOM 3057 C CA . ILE A 1 366 ? 26.964 4.833 -50.235 1.00 92.06 366 ILE A CA 1
ATOM 3058 C C . ILE A 1 366 ? 26.399 4.103 -49.021 1.00 92.06 366 ILE A C 1
ATOM 3060 O O . ILE A 1 366 ? 25.518 4.622 -48.339 1.00 92.06 366 ILE A O 1
ATOM 3064 N N . VAL A 1 367 ? 26.941 2.917 -48.725 1.00 94.69 367 VAL A N 1
ATOM 3065 C CA . VAL A 1 367 ? 26.531 2.109 -47.570 1.00 94.69 367 VAL A CA 1
ATOM 3066 C C . VAL A 1 367 ? 26.758 2.882 -46.272 1.00 94.69 367 VAL A C 1
ATOM 3068 O O . VAL A 1 367 ? 25.857 2.952 -45.438 1.00 94.69 367 VAL A O 1
ATOM 3071 N N . TRP A 1 368 ? 27.917 3.532 -46.126 1.00 94.56 368 TRP A N 1
ATOM 3072 C CA . TRP A 1 368 ? 28.192 4.404 -44.982 1.00 94.56 368 TRP A CA 1
ATOM 3073 C C . TRP A 1 368 ? 27.203 5.554 -44.875 1.00 94.56 368 TRP A C 1
ATOM 3075 O O . TRP A 1 368 ? 26.609 5.731 -43.814 1.00 94.56 368 TRP A O 1
ATOM 3085 N N . CYS A 1 369 ? 26.989 6.315 -45.949 1.00 92.81 369 CYS A N 1
ATOM 3086 C CA . CYS A 1 369 ? 26.105 7.473 -45.890 1.00 92.81 369 CYS A CA 1
ATOM 3087 C C . CYS A 1 369 ? 24.662 7.073 -45.564 1.00 92.81 369 CYS A C 1
ATOM 3089 O O . CYS A 1 369 ? 24.008 7.719 -44.745 1.00 92.81 369 CYS A O 1
ATOM 3091 N N . MET A 1 370 ? 24.193 5.964 -46.133 1.00 94.56 370 MET A N 1
ATOM 3092 C CA . MET A 1 370 ? 22.868 5.420 -45.860 1.00 94.56 370 MET A CA 1
ATOM 3093 C C . MET A 1 370 ? 22.733 4.996 -44.391 1.00 94.56 370 MET A C 1
ATOM 3095 O O . MET A 1 370 ? 21.816 5.420 -43.686 1.00 94.56 370 MET A O 1
ATOM 3099 N N . MET A 1 371 ? 23.680 4.201 -43.892 1.00 95.12 371 MET A N 1
ATOM 3100 C CA . MET A 1 371 ? 23.645 3.700 -42.519 1.00 95.12 371 MET A CA 1
ATOM 3101 C C . MET A 1 371 ? 23.869 4.806 -41.483 1.00 95.12 371 MET A C 1
ATOM 3103 O O . MET A 1 371 ? 23.271 4.747 -40.413 1.00 95.12 371 MET A O 1
ATOM 3107 N N . ARG A 1 372 ? 24.693 5.819 -41.775 1.00 93.38 372 ARG A N 1
ATOM 3108 C CA . ARG A 1 372 ? 25.018 6.892 -40.827 1.00 93.38 372 ARG A CA 1
ATOM 3109 C C . ARG A 1 372 ? 23.997 8.025 -40.830 1.00 93.38 372 ARG A C 1
ATOM 3111 O O . ARG A 1 372 ? 23.525 8.404 -39.764 1.00 93.38 372 ARG A O 1
ATOM 3118 N N . TYR A 1 373 ? 23.679 8.571 -42.002 1.00 92.06 373 TYR A N 1
ATOM 3119 C CA . TYR A 1 373 ? 22.930 9.828 -42.118 1.00 92.06 373 TYR A CA 1
ATOM 3120 C C . TYR A 1 373 ? 21.451 9.640 -42.440 1.00 92.06 373 TYR A C 1
ATOM 3122 O O . TYR A 1 373 ? 20.663 10.538 -42.172 1.00 92.06 373 TYR A O 1
ATOM 3130 N N . THR A 1 374 ? 21.065 8.498 -43.016 1.00 90.94 374 THR A N 1
ATOM 3131 C CA . THR A 1 374 ? 19.655 8.231 -43.342 1.00 90.94 374 THR A CA 1
ATOM 3132 C C . THR A 1 374 ? 18.977 7.410 -42.253 1.00 90.94 374 THR A C 1
ATOM 3134 O O . THR A 1 374 ? 17.912 7.783 -41.778 1.00 90.94 374 THR A O 1
ATOM 3137 N N . PHE A 1 375 ? 19.600 6.306 -41.831 1.00 92.50 375 PHE A N 1
ATOM 3138 C CA . PHE A 1 375 ? 18.980 5.373 -40.884 1.00 92.50 375 PHE A CA 1
ATOM 3139 C C . PHE A 1 375 ? 19.552 5.414 -39.468 1.00 92.50 375 PHE A C 1
ATOM 3141 O O . PHE A 1 375 ? 19.009 4.729 -38.612 1.00 92.50 375 PHE A O 1
ATOM 3148 N N . HIS A 1 376 ? 20.629 6.163 -39.206 1.00 91.94 376 HIS A N 1
ATOM 3149 C CA . HIS A 1 376 ? 21.274 6.239 -37.883 1.00 91.94 376 HIS A CA 1
ATOM 3150 C C . HIS A 1 376 ? 21.575 4.856 -37.258 1.00 91.94 376 HIS A C 1
ATOM 3152 O O . HIS A 1 376 ? 21.407 4.627 -36.063 1.00 91.94 376 HIS A O 1
ATOM 3158 N N . ILE A 1 377 ? 22.005 3.906 -38.096 1.00 93.00 377 ILE A N 1
ATOM 3159 C CA . ILE A 1 377 ? 22.387 2.533 -37.725 1.00 93.00 377 ILE A CA 1
ATOM 3160 C C . ILE A 1 377 ? 23.759 2.501 -37.041 1.00 93.00 377 ILE A C 1
ATOM 3162 O O . ILE A 1 377 ? 24.036 1.601 -36.254 1.00 93.00 377 ILE A O 1
ATOM 3166 N N . ILE A 1 378 ? 24.635 3.453 -37.357 1.00 91.56 378 ILE A N 1
ATOM 3167 C CA . ILE A 1 378 ? 25.996 3.552 -36.816 1.00 91.56 378 ILE A CA 1
ATOM 3168 C C . ILE A 1 378 ? 25.983 4.554 -35.662 1.00 91.56 378 ILE A C 1
ATOM 3170 O O . ILE A 1 378 ? 25.456 5.653 -35.837 1.00 91.56 378 ILE A O 1
ATOM 3174 N N . ARG A 1 379 ? 26.575 4.202 -34.510 1.00 85.81 379 ARG A N 1
ATOM 3175 C CA . ARG A 1 379 ? 26.645 5.115 -33.354 1.00 85.81 379 ARG A CA 1
ATOM 3176 C C . ARG A 1 379 ? 27.464 6.359 -33.663 1.00 85.81 379 ARG A C 1
ATOM 3178 O O . ARG A 1 379 ? 28.380 6.321 -34.487 1.00 85.81 379 ARG A O 1
ATOM 3185 N N . ASP A 1 380 ? 27.145 7.454 -32.976 1.00 81.94 380 ASP A N 1
ATOM 3186 C CA . ASP A 1 380 ? 27.679 8.759 -33.341 1.00 81.94 380 ASP A CA 1
ATOM 3187 C C . ASP A 1 380 ? 29.198 8.898 -33.177 1.00 81.94 380 ASP A C 1
ATOM 3189 O O . ASP A 1 380 ? 29.839 9.603 -33.960 1.00 81.94 380 ASP A O 1
ATOM 3193 N N . ASP A 1 381 ? 29.768 8.162 -32.233 1.00 82.94 381 ASP A N 1
ATOM 3194 C CA . ASP A 1 381 ? 31.188 8.123 -31.886 1.00 82.94 381 ASP A CA 1
ATOM 3195 C C . ASP A 1 381 ? 32.043 7.241 -32.816 1.00 82.94 381 ASP A C 1
ATOM 3197 O O . ASP A 1 381 ? 33.269 7.247 -32.712 1.00 82.94 381 ASP A O 1
ATOM 3201 N N . GLN A 1 382 ? 31.426 6.500 -33.742 1.00 89.88 382 GLN A N 1
ATOM 3202 C CA . GLN A 1 382 ? 32.147 5.617 -34.659 1.00 89.88 382 GLN A CA 1
ATOM 3203 C C . GLN A 1 382 ? 32.646 6.361 -35.896 1.00 89.88 382 GLN A C 1
ATOM 3205 O O . GLN A 1 382 ? 31.899 7.090 -36.557 1.00 89.88 382 GLN A O 1
ATOM 3210 N N . ASP A 1 383 ? 33.907 6.121 -36.255 1.00 90.81 383 ASP A N 1
ATOM 3211 C CA . ASP A 1 383 ? 34.545 6.713 -37.427 1.00 90.81 383 ASP A CA 1
ATOM 3212 C C . ASP A 1 383 ? 34.533 5.773 -38.652 1.00 90.81 383 ASP A C 1
ATOM 3214 O O . ASP A 1 383 ? 34.102 4.615 -38.615 1.00 90.81 383 ASP A O 1
ATOM 3218 N N . LYS A 1 384 ? 35.031 6.279 -39.786 1.00 92.19 384 LYS A N 1
ATOM 3219 C CA . LYS A 1 384 ? 35.102 5.504 -41.034 1.00 92.19 384 LYS A CA 1
ATOM 3220 C C . LYS A 1 384 ? 36.071 4.321 -40.946 1.00 92.19 384 LYS A C 1
ATOM 3222 O O . LYS A 1 384 ? 35.885 3.346 -41.671 1.00 92.19 384 LYS A O 1
ATOM 3227 N N . ASN A 1 385 ? 37.097 4.388 -40.091 1.00 93.06 385 ASN A N 1
ATOM 3228 C CA . ASN A 1 385 ? 38.038 3.281 -39.900 1.00 93.06 385 ASN A CA 1
ATOM 3229 C C . ASN A 1 385 ? 37.359 2.123 -39.173 1.00 93.06 385 ASN A C 1
ATOM 3231 O O . ASN A 1 385 ? 37.444 0.984 -39.636 1.00 93.06 385 ASN A O 1
ATOM 3235 N N . ALA A 1 386 ? 36.629 2.424 -38.101 1.00 92.00 386 ALA A N 1
ATOM 3236 C CA . ALA A 1 386 ? 35.793 1.477 -37.385 1.00 92.00 386 ALA A CA 1
ATOM 3237 C C . ALA A 1 386 ? 34.735 0.872 -38.317 1.00 92.00 386 ALA A C 1
ATOM 3239 O O . ALA A 1 386 ? 34.565 -0.347 -38.331 1.00 92.00 386 ALA A O 1
ATOM 3240 N N . PHE A 1 387 ? 34.110 1.683 -39.181 1.00 94.94 387 PHE A N 1
ATOM 3241 C CA . PHE A 1 387 ? 33.175 1.178 -40.190 1.00 94.94 387 PHE A CA 1
ATOM 3242 C C . PHE A 1 387 ? 33.829 0.210 -41.162 1.00 94.94 387 PHE A C 1
ATOM 3244 O O . PHE A 1 387 ? 33.323 -0.893 -41.354 1.00 94.94 387 PHE A O 1
ATOM 3251 N N . ALA A 1 388 ? 34.964 0.578 -41.754 1.00 94.56 388 ALA A N 1
ATOM 3252 C CA . ALA A 1 388 ? 35.651 -0.299 -42.689 1.00 94.56 388 ALA A CA 1
ATOM 3253 C C . ALA A 1 388 ? 36.079 -1.616 -42.028 1.00 94.56 388 ALA A C 1
ATOM 3255 O O . ALA A 1 388 ? 35.873 -2.685 -42.604 1.00 94.56 388 ALA A O 1
ATOM 3256 N N . ALA A 1 389 ? 36.614 -1.560 -40.806 1.00 93.69 389 ALA A N 1
ATOM 3257 C CA . ALA A 1 389 ? 36.961 -2.749 -40.035 1.00 93.69 389 ALA A CA 1
ATOM 3258 C C . ALA A 1 389 ? 35.729 -3.627 -39.758 1.00 93.69 389 ALA A C 1
ATOM 3260 O O . ALA A 1 389 ? 35.764 -4.830 -40.030 1.00 93.69 389 ALA A O 1
ATOM 3261 N N . ARG A 1 390 ? 34.621 -3.032 -39.292 1.00 94.12 390 ARG A N 1
ATOM 3262 C CA . ARG A 1 390 ? 33.389 -3.766 -38.981 1.00 94.12 390 ARG A CA 1
ATOM 3263 C C . ARG A 1 390 ? 32.750 -4.372 -40.226 1.00 94.12 390 ARG A C 1
ATOM 3265 O O . ARG A 1 390 ? 32.410 -5.549 -40.199 1.00 94.12 390 ARG A O 1
ATOM 3272 N N . MET A 1 391 ? 32.628 -3.621 -41.321 1.00 95.31 391 MET A N 1
ATOM 3273 C CA . MET A 1 391 ? 32.047 -4.116 -42.576 1.00 95.31 391 MET A CA 1
ATOM 3274 C C . MET A 1 391 ? 32.867 -5.254 -43.184 1.00 95.31 391 MET A C 1
ATOM 3276 O O . MET A 1 391 ? 32.286 -6.213 -43.676 1.00 95.31 391 MET A O 1
ATOM 3280 N N . ASN A 1 392 ? 34.201 -5.192 -43.122 1.00 94.62 392 ASN A N 1
ATOM 3281 C CA . ASN A 1 392 ? 35.053 -6.280 -43.616 1.00 94.62 392 ASN A CA 1
ATOM 3282 C C . ASN A 1 392 ? 34.945 -7.554 -42.767 1.00 94.62 392 ASN A C 1
ATOM 3284 O O . ASN A 1 392 ? 35.095 -8.649 -43.301 1.00 94.62 392 ASN A O 1
ATOM 3288 N N . LEU A 1 393 ? 34.703 -7.419 -41.459 1.00 92.50 393 LEU A N 1
ATOM 3289 C CA . LEU A 1 393 ? 34.456 -8.557 -40.574 1.00 92.50 393 LEU A CA 1
ATOM 3290 C C . LEU A 1 393 ? 33.069 -9.172 -40.822 1.00 92.50 393 LEU A C 1
ATOM 3292 O O . LEU A 1 393 ? 32.930 -10.388 -40.830 1.00 92.50 393 LEU A O 1
ATOM 3296 N N . MET A 1 394 ? 32.064 -8.320 -41.019 1.00 93.19 394 MET A N 1
ATOM 3297 C CA . MET A 1 394 ? 30.656 -8.690 -41.189 1.00 93.19 394 MET A CA 1
ATOM 3298 C C . MET A 1 394 ? 30.337 -9.215 -42.596 1.00 93.19 394 MET A C 1
ATOM 3300 O O . MET A 1 394 ? 29.447 -10.035 -42.773 1.00 93.19 394 MET A O 1
ATOM 3304 N N . PHE A 1 395 ? 31.067 -8.757 -43.614 1.00 94.56 395 PHE A N 1
ATOM 3305 C CA . PHE A 1 395 ? 30.869 -9.145 -45.010 1.00 94.56 395 PHE A CA 1
ATOM 3306 C C . PHE A 1 395 ? 32.192 -9.612 -45.639 1.00 94.56 395 PHE A C 1
ATOM 3308 O O . PHE A 1 395 ? 32.703 -8.959 -46.554 1.00 94.56 395 PHE A O 1
ATOM 3315 N N . PRO A 1 396 ? 32.765 -10.742 -45.177 1.00 91.06 396 PRO A N 1
ATOM 3316 C CA . PRO A 1 396 ? 34.049 -11.235 -45.681 1.00 91.06 396 PRO A CA 1
ATOM 3317 C C . PRO A 1 396 ? 33.993 -11.630 -47.166 1.00 91.06 396 PRO A C 1
ATOM 3319 O O . PRO A 1 396 ? 35.002 -11.539 -47.862 1.00 91.06 396 PRO A O 1
ATOM 3322 N N . ASP A 1 397 ? 32.807 -12.010 -47.653 1.00 89.19 397 ASP A N 1
ATOM 3323 C CA . ASP A 1 397 ? 32.554 -12.454 -49.031 1.00 89.19 397 ASP A CA 1
ATOM 3324 C C . ASP A 1 397 ? 32.187 -11.313 -50.001 1.00 89.19 397 ASP A C 1
ATOM 3326 O O . ASP A 1 397 ? 31.754 -11.574 -51.129 1.00 89.19 397 ASP A O 1
ATOM 3330 N N . ALA A 1 398 ? 32.291 -10.049 -49.579 1.00 91.00 398 ALA A N 1
ATOM 3331 C CA . ALA A 1 398 ? 32.068 -8.914 -50.470 1.00 91.00 398 ALA A CA 1
ATOM 3332 C C . ALA A 1 398 ? 33.105 -8.903 -51.607 1.00 91.00 398 ALA A C 1
ATOM 3334 O O . ALA A 1 398 ? 34.293 -9.132 -51.371 1.00 91.00 398 ALA A O 1
ATOM 3335 N N . GLU A 1 399 ? 32.681 -8.593 -52.838 1.00 91.56 399 GLU A N 1
ATOM 3336 C CA . GLU A 1 399 ? 33.576 -8.635 -54.005 1.00 91.56 399 GLU A CA 1
ATOM 3337 C C . GLU A 1 399 ? 34.772 -7.681 -53.852 1.00 91.56 399 GLU A C 1
ATOM 3339 O O . GLU A 1 399 ? 35.907 -8.021 -54.205 1.00 91.56 399 GLU A O 1
ATOM 3344 N N . LYS A 1 400 ? 34.539 -6.491 -53.287 1.00 93.19 400 LYS A N 1
ATOM 3345 C CA . LYS A 1 400 ? 35.591 -5.540 -52.916 1.00 93.19 400 LYS A CA 1
ATOM 3346 C C . LYS A 1 400 ? 35.589 -5.293 -51.417 1.00 93.19 400 LYS A C 1
ATOM 3348 O O . LYS A 1 400 ? 34.555 -4.999 -50.824 1.00 93.19 400 LYS A O 1
ATOM 3353 N N . LYS A 1 401 ? 36.785 -5.306 -50.821 1.00 92.88 401 LYS A N 1
ATOM 3354 C CA . LYS A 1 401 ? 36.982 -4.922 -49.417 1.00 92.88 401 LYS A CA 1
ATOM 3355 C C . LYS A 1 401 ? 36.617 -3.458 -49.184 1.00 92.88 401 LYS A C 1
ATOM 3357 O O . LYS A 1 401 ? 36.891 -2.597 -50.022 1.00 92.88 401 LYS A O 1
ATOM 3362 N N . CYS A 1 402 ? 36.070 -3.190 -48.008 1.00 94.12 402 CYS A N 1
A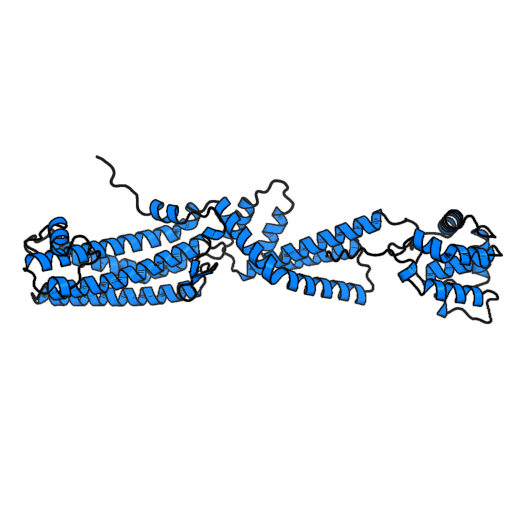TOM 3363 C CA . CYS A 1 402 ? 35.779 -1.854 -47.523 1.00 94.12 402 CYS A CA 1
ATOM 3364 C C . CYS A 1 402 ? 37.085 -1.145 -47.133 1.00 94.12 402 CYS A C 1
ATOM 3366 O O . CYS A 1 402 ? 37.810 -1.610 -46.252 1.00 94.12 402 CYS A O 1
ATOM 3368 N N . VAL A 1 403 ? 37.419 -0.042 -47.809 1.00 93.06 403 VAL A N 1
ATOM 3369 C CA . VAL A 1 403 ? 38.683 0.692 -47.609 1.00 93.06 403 VAL A CA 1
ATOM 3370 C C . VAL A 1 403 ? 38.404 2.179 -47.446 1.00 93.06 403 VAL A C 1
ATOM 3372 O O . VAL A 1 403 ? 37.889 2.805 -48.368 1.00 93.06 403 VAL A O 1
ATOM 3375 N N . VAL A 1 404 ? 38.813 2.766 -46.318 1.00 89.88 404 VAL A N 1
ATOM 3376 C CA . VAL A 1 404 ? 38.530 4.169 -45.937 1.00 89.88 404 VAL A CA 1
ATOM 3377 C C . VAL A 1 404 ? 38.981 5.198 -46.974 1.00 89.88 404 VAL A C 1
ATOM 3379 O O . VAL A 1 404 ? 38.316 6.211 -47.178 1.00 89.88 404 VAL A O 1
ATOM 3382 N N . GLU A 1 405 ? 40.078 4.928 -47.677 1.00 87.06 405 GLU A N 1
ATOM 3383 C CA . GLU A 1 405 ? 40.602 5.815 -48.721 1.00 87.06 405 GLU A CA 1
ATOM 3384 C C . GLU A 1 405 ? 39.583 6.071 -49.846 1.00 87.06 405 GLU A C 1
ATOM 3386 O O . GLU A 1 405 ? 39.535 7.162 -50.413 1.00 87.06 405 GLU A O 1
ATOM 3391 N N . SER A 1 406 ? 38.715 5.093 -50.133 1.00 80.56 406 SER A N 1
ATOM 3392 C CA . SER A 1 406 ? 37.645 5.256 -51.123 1.00 80.56 406 SER A CA 1
ATOM 3393 C C . SER A 1 406 ? 36.580 6.266 -50.678 1.00 80.56 406 SER A C 1
ATOM 3395 O O . SER A 1 406 ? 36.063 7.005 -51.507 1.00 80.56 406 SER A O 1
ATOM 3397 N N . PHE A 1 407 ? 36.330 6.389 -49.374 1.00 85.19 407 PHE A N 1
ATOM 3398 C CA . PHE A 1 407 ? 35.337 7.293 -48.796 1.00 85.19 407 PHE A CA 1
ATOM 3399 C C . PHE A 1 407 ? 35.813 8.734 -48.912 1.00 85.19 407 PHE A C 1
ATOM 3401 O O . PHE A 1 407 ? 35.088 9.584 -49.408 1.00 85.19 407 PHE A O 1
ATOM 3408 N N . ARG A 1 408 ? 37.069 8.997 -48.529 1.00 80.94 408 ARG A N 1
ATOM 3409 C CA . ARG A 1 408 ? 37.669 10.342 -48.572 1.00 80.94 408 ARG A CA 1
ATOM 3410 C C . ARG A 1 408 ? 37.681 10.923 -49.988 1.00 80.94 408 ARG A C 1
ATOM 3412 O O . ARG A 1 408 ? 37.417 12.107 -50.186 1.00 80.94 408 ARG A O 1
ATOM 3419 N N . LYS A 1 409 ? 37.951 10.075 -50.985 1.00 82.69 409 LYS A N 1
ATOM 3420 C CA . LYS A 1 409 ? 37.904 10.460 -52.402 1.00 82.69 409 LYS A CA 1
ATOM 3421 C C . LYS A 1 409 ? 36.481 10.731 -52.884 1.00 82.69 409 LYS A C 1
ATOM 3423 O O . LYS A 1 409 ? 36.301 11.600 -53.723 1.00 82.69 409 LYS A O 1
ATOM 3428 N N . GLN A 1 410 ? 35.487 10.003 -52.373 1.00 83.69 410 GLN A N 1
ATOM 3429 C CA . GLN A 1 410 ? 34.091 10.212 -52.751 1.00 83.69 410 GLN A CA 1
ATOM 3430 C C . GLN A 1 410 ? 33.461 11.416 -52.045 1.00 83.69 410 GLN A C 1
ATOM 3432 O O . GLN A 1 410 ? 32.749 12.155 -52.702 1.00 83.69 410 GLN A O 1
ATOM 3437 N N . GLU A 1 411 ? 33.776 11.701 -50.781 1.00 83.38 411 GLU A N 1
ATOM 3438 C CA . GLU A 1 411 ? 33.237 12.873 -50.059 1.00 83.38 411 GLU A CA 1
ATOM 3439 C C . GLU A 1 411 ? 33.577 14.212 -50.714 1.00 83.38 411 GLU A C 1
ATOM 3441 O O . GLU A 1 411 ? 32.801 15.158 -50.658 1.00 83.38 411 GLU A O 1
ATOM 3446 N N . THR A 1 412 ? 34.748 14.301 -51.343 1.00 79.75 412 THR A N 1
ATOM 3447 C CA . THR A 1 412 ? 35.162 15.511 -52.067 1.00 79.75 412 THR A CA 1
ATOM 3448 C C . THR A 1 412 ? 34.468 15.655 -53.424 1.00 79.75 412 THR A C 1
ATOM 3450 O O . THR A 1 412 ? 34.492 16.735 -54.007 1.00 79.75 412 THR A O 1
ATOM 3453 N N . GLN A 1 413 ? 33.843 14.585 -53.921 1.00 80.31 413 GLN A N 1
ATOM 3454 C CA . GLN A 1 413 ? 33.178 14.522 -55.226 1.00 80.31 413 GLN A CA 1
ATOM 3455 C C . GLN A 1 413 ? 31.648 14.489 -55.108 1.00 80.31 413 GLN A C 1
ATOM 3457 O O . GLN A 1 413 ? 30.956 14.973 -55.998 1.00 80.31 413 GLN A O 1
ATOM 3462 N N . LYS A 1 414 ? 31.126 13.915 -54.021 1.00 80.62 414 LYS A N 1
ATOM 3463 C CA . LYS A 1 414 ? 29.714 13.634 -53.767 1.00 80.62 414 LYS A CA 1
ATOM 3464 C C . LYS A 1 414 ? 29.360 14.143 -52.367 1.00 80.62 414 LYS A C 1
ATOM 3466 O O . LYS A 1 414 ? 29.956 13.715 -51.382 1.00 80.62 414 LYS A O 1
ATOM 3471 N N . ASN A 1 415 ? 28.380 15.040 -52.259 1.00 80.81 415 ASN A N 1
ATOM 3472 C CA . ASN A 1 415 ? 27.914 15.547 -50.966 1.00 80.81 415 ASN A CA 1
ATOM 3473 C C . ASN A 1 415 ? 26.794 14.658 -50.415 1.00 80.81 415 ASN A C 1
ATOM 3475 O O . ASN A 1 415 ? 25.639 15.052 -50.423 1.00 80.81 415 ASN A O 1
ATOM 3479 N N . HIS A 1 416 ? 27.108 13.435 -49.992 1.00 87.38 416 HIS A N 1
ATOM 3480 C CA . HIS A 1 416 ? 26.104 12.456 -49.545 1.00 87.38 416 HIS A CA 1
ATOM 3481 C C . HIS A 1 416 ? 25.948 12.382 -48.020 1.00 87.38 416 HIS A C 1
ATOM 3483 O O . HIS A 1 416 ? 25.288 11.485 -47.495 1.00 87.38 416 HIS A O 1
ATOM 3489 N N . ASN A 1 417 ? 26.511 13.345 -47.288 1.00 87.19 417 ASN A N 1
ATOM 3490 C CA . ASN A 1 417 ? 26.528 13.385 -45.823 1.00 87.19 417 ASN A CA 1
ATOM 3491 C C . ASN A 1 417 ? 25.223 13.952 -45.220 1.00 87.19 417 ASN A C 1
ATOM 3493 O O . ASN A 1 417 ? 25.243 14.798 -44.331 1.00 87.19 417 ASN A O 1
ATOM 3497 N N . HIS A 1 418 ? 24.090 13.494 -45.741 1.00 88.25 418 HIS A N 1
ATOM 3498 C CA . HIS A 1 418 ? 22.728 13.931 -45.423 1.00 88.25 418 HIS A CA 1
ATOM 3499 C C . HIS A 1 418 ? 21.737 12.813 -45.778 1.00 88.25 418 HIS A C 1
ATOM 3501 O O . HIS A 1 418 ? 22.124 11.804 -46.385 1.00 88.25 418 HIS A O 1
ATOM 3507 N N . HIS A 1 419 ? 20.473 12.975 -45.389 1.00 90.88 419 HIS A N 1
ATOM 3508 C CA . HIS A 1 419 ? 19.440 11.969 -45.615 1.00 90.88 419 HIS A CA 1
ATOM 3509 C C . HIS A 1 419 ? 19.268 11.672 -47.119 1.00 90.88 419 HIS A C 1
ATOM 3511 O O . HIS A 1 419 ? 19.335 12.574 -47.951 1.00 90.88 419 HIS A O 1
ATOM 3517 N N . PHE A 1 420 ? 19.027 10.407 -47.485 1.00 90.06 420 PHE A N 1
ATOM 3518 C CA . PHE A 1 420 ? 18.950 9.962 -48.887 1.00 90.06 420 PHE A CA 1
ATOM 3519 C C . PHE A 1 420 ? 17.948 10.752 -49.750 1.00 90.06 420 PHE A C 1
ATOM 3521 O O . PHE A 1 420 ? 18.184 10.960 -50.935 1.00 90.06 420 PHE A O 1
ATOM 3528 N N . SER A 1 421 ? 16.857 11.252 -49.161 1.00 87.81 421 SER A N 1
ATOM 3529 C CA . SER A 1 421 ? 15.864 12.085 -49.866 1.00 87.81 421 SER A CA 1
ATOM 3530 C C . SER A 1 421 ? 16.424 13.387 -50.445 1.00 87.81 421 SER A C 1
ATOM 3532 O O . SER A 1 421 ? 15.768 14.007 -51.275 1.00 87.81 421 SER A O 1
ATOM 3534 N N . GLU A 1 422 ? 17.588 13.831 -49.977 1.00 87.56 422 GLU A N 1
ATOM 3535 C CA . GLU A 1 422 ? 18.250 15.054 -50.437 1.00 87.56 422 GLU A CA 1
ATOM 3536 C C . GLU A 1 422 ? 19.222 14.792 -51.603 1.00 87.56 422 GLU A C 1
ATOM 3538 O O . GLU A 1 422 ? 19.756 15.729 -52.193 1.00 87.56 422 GLU A O 1
ATOM 3543 N N . TRP A 1 423 ? 19.439 13.526 -51.977 1.00 88.62 423 TRP A N 1
ATOM 3544 C CA . TRP A 1 423 ? 20.354 13.152 -53.053 1.00 88.62 423 TRP A CA 1
ATOM 3545 C C . TRP A 1 423 ? 19.695 13.354 -54.427 1.00 88.62 423 TRP A C 1
ATOM 3547 O O . TRP A 1 423 ? 18.504 13.092 -54.606 1.00 88.62 423 TRP A O 1
ATOM 3557 N N . LEU A 1 424 ? 20.477 13.770 -55.429 1.00 82.94 424 LEU A N 1
ATOM 3558 C CA . LEU A 1 424 ? 19.982 14.055 -56.782 1.00 82.94 424 LEU A CA 1
ATOM 3559 C C . LEU A 1 424 ? 20.241 12.882 -57.746 1.00 82.94 424 LEU A C 1
ATOM 3561 O O . LEU A 1 424 ? 21.396 12.592 -58.069 1.00 82.94 424 LEU A O 1
ATOM 3565 N N . GLU A 1 425 ? 19.162 12.291 -58.278 1.00 79.81 425 GLU A N 1
ATOM 3566 C CA . GLU A 1 425 ? 19.162 11.120 -59.182 1.00 79.81 425 GLU A CA 1
ATOM 3567 C C . GLU A 1 425 ? 20.048 11.290 -60.423 1.00 79.81 425 GLU A C 1
ATOM 3569 O O . GLU A 1 425 ? 20.739 10.362 -60.830 1.00 79.81 425 GLU A O 1
ATOM 3574 N N . GLY A 1 426 ? 20.102 12.499 -60.989 1.00 75.12 426 GLY A N 1
ATOM 3575 C CA . GLY A 1 426 ? 20.909 12.791 -62.179 1.00 75.12 426 GLY A CA 1
ATOM 3576 C C . GLY A 1 426 ? 22.391 13.087 -61.918 1.00 75.12 426 GLY A C 1
ATOM 3577 O O . GLY A 1 426 ? 23.146 13.233 -62.876 1.00 75.12 426 GLY A O 1
ATOM 3578 N N . SER A 1 427 ? 22.813 13.226 -60.656 1.00 75.00 427 SER A N 1
ATOM 3579 C CA . SER A 1 427 ? 24.191 13.621 -60.306 1.00 75.00 427 SER A CA 1
ATOM 3580 C C . SER A 1 427 ? 25.082 12.468 -59.849 1.00 75.00 427 SER A C 1
ATOM 3582 O O . SER A 1 427 ? 26.305 12.606 -59.866 1.00 75.00 427 SER A O 1
ATOM 3584 N N . ASP A 1 428 ? 24.486 11.337 -59.461 1.00 77.44 428 ASP A N 1
ATOM 3585 C CA . ASP A 1 428 ? 25.211 10.174 -58.964 1.00 77.44 428 ASP A CA 1
ATOM 3586 C C . ASP A 1 428 ? 24.935 8.948 -59.849 1.00 77.44 428 ASP A C 1
ATOM 3588 O O . ASP A 1 428 ? 23.811 8.444 -59.845 1.00 77.44 428 ASP A O 1
ATOM 3592 N N . PRO A 1 429 ? 25.939 8.414 -60.574 1.00 82.25 429 PRO A N 1
ATOM 3593 C CA . PRO A 1 429 ? 25.767 7.185 -61.349 1.00 82.25 429 PRO A CA 1
ATOM 3594 C C . PRO A 1 429 ? 25.369 5.973 -60.490 1.00 82.25 429 PRO A C 1
ATOM 3596 O O . PRO A 1 429 ? 24.832 5.005 -61.024 1.00 82.25 429 PRO A O 1
ATOM 3599 N N . ASP A 1 430 ? 25.592 6.024 -59.174 1.00 84.06 430 ASP A N 1
ATOM 3600 C CA . ASP A 1 430 ? 25.220 4.968 -58.233 1.00 84.06 430 ASP A CA 1
ATOM 3601 C C . ASP A 1 430 ? 23.888 5.246 -57.497 1.00 84.06 430 ASP A C 1
ATOM 3603 O O . ASP A 1 430 ? 23.525 4.506 -56.575 1.00 84.06 430 ASP A O 1
ATOM 3607 N N . TYR A 1 431 ? 23.124 6.277 -57.893 1.00 89.44 431 TYR A N 1
ATOM 3608 C CA . TYR A 1 431 ? 21.880 6.670 -57.215 1.00 89.44 431 TYR A CA 1
ATOM 3609 C C . TYR A 1 431 ? 20.872 5.524 -57.119 1.00 89.44 431 TYR A C 1
ATOM 3611 O O . TYR A 1 431 ? 20.303 5.283 -56.057 1.00 89.44 431 TYR A O 1
ATOM 3619 N N . HIS A 1 432 ? 20.673 4.768 -58.201 1.00 90.38 432 HIS A N 1
ATOM 3620 C CA . HIS A 1 432 ? 19.750 3.630 -58.195 1.00 90.38 432 HIS A CA 1
ATOM 3621 C C . HIS A 1 432 ? 20.204 2.515 -57.242 1.00 90.38 432 HIS A C 1
ATOM 3623 O O . HIS A 1 432 ? 19.374 1.869 -56.605 1.00 90.38 432 HIS A O 1
ATOM 3629 N N . THR A 1 433 ? 21.515 2.321 -57.076 1.00 90.75 433 THR A N 1
ATOM 3630 C CA . THR A 1 433 ? 22.058 1.400 -56.069 1.00 90.75 433 THR A CA 1
ATOM 3631 C C . THR A 1 433 ? 21.776 1.915 -54.655 1.00 90.75 433 THR A C 1
ATOM 3633 O O . THR A 1 433 ? 21.355 1.145 -53.792 1.00 90.75 433 THR A O 1
ATOM 3636 N N . ALA A 1 434 ? 21.941 3.217 -54.408 1.00 91.88 434 ALA A N 1
ATOM 3637 C CA . ALA A 1 434 ? 21.578 3.834 -53.133 1.00 91.88 434 ALA A CA 1
ATOM 3638 C C . ALA A 1 434 ? 20.068 3.725 -52.844 1.00 91.88 434 ALA A C 1
ATOM 3640 O O . ALA A 1 434 ? 19.676 3.391 -51.727 1.00 91.88 434 ALA A O 1
ATOM 3641 N N . GLN A 1 435 ? 19.225 3.927 -53.857 1.00 94.38 435 GLN A N 1
ATOM 3642 C CA . GLN A 1 435 ? 17.771 3.805 -53.769 1.00 94.38 435 GLN A CA 1
ATOM 3643 C C . GLN A 1 435 ? 17.332 2.381 -53.404 1.00 94.38 435 GLN A C 1
ATOM 3645 O O . GLN A 1 435 ? 16.477 2.196 -52.535 1.00 94.38 435 GLN A O 1
ATOM 3650 N N . ASP A 1 436 ? 17.936 1.365 -54.019 1.00 94.62 436 ASP A N 1
ATOM 3651 C CA . ASP A 1 436 ? 17.648 -0.032 -53.685 1.00 94.62 436 ASP A CA 1
ATOM 3652 C C . ASP A 1 436 ? 18.054 -0.358 -52.235 1.00 94.62 436 ASP A C 1
ATOM 3654 O O . ASP A 1 436 ? 17.278 -0.953 -51.477 1.00 94.62 436 ASP A O 1
ATOM 3658 N N . LEU A 1 437 ? 19.223 0.126 -51.789 1.00 95.69 437 LEU A N 1
ATOM 3659 C CA . LEU A 1 437 ? 19.648 -0.007 -50.392 1.00 95.69 437 LEU A CA 1
ATOM 3660 C C . LEU A 1 437 ? 18.690 0.703 -49.426 1.00 95.69 437 LEU A C 1
ATOM 3662 O O . LEU A 1 437 ? 18.378 0.150 -48.367 1.00 95.69 437 LEU A O 1
ATOM 3666 N N . TYR A 1 438 ? 18.202 1.891 -49.791 1.00 95.19 438 TYR A N 1
ATOM 3667 C CA . TYR A 1 438 ? 17.227 2.644 -49.007 1.00 95.19 438 TYR A CA 1
ATOM 3668 C C . TYR A 1 438 ? 15.961 1.824 -48.770 1.00 95.19 438 TYR A C 1
ATOM 3670 O O . TYR A 1 438 ? 15.583 1.606 -47.621 1.00 95.19 438 TYR A O 1
ATOM 3678 N N . TYR A 1 439 ? 15.332 1.293 -49.821 1.00 94.56 439 TYR A N 1
ATOM 3679 C CA . TYR A 1 439 ? 14.119 0.484 -49.664 1.00 94.56 439 TYR A CA 1
ATOM 3680 C C . TYR A 1 439 ? 14.367 -0.811 -48.897 1.00 94.56 439 TYR A C 1
ATOM 3682 O O . TYR A 1 439 ? 13.490 -1.287 -48.165 1.00 94.56 439 TYR A O 1
ATOM 3690 N N . LYS A 1 440 ? 15.568 -1.381 -49.021 1.00 94.12 440 LYS A N 1
ATOM 3691 C CA . LYS A 1 440 ? 15.954 -2.552 -48.241 1.00 94.12 440 LYS A CA 1
ATOM 3692 C C . LYS A 1 440 ? 16.006 -2.216 -46.755 1.00 94.12 440 LYS A C 1
ATOM 3694 O O . LYS A 1 440 ? 15.393 -2.940 -45.971 1.00 94.12 440 LYS A O 1
ATOM 3699 N N . LEU A 1 441 ? 16.688 -1.138 -46.376 1.00 94.06 441 LEU A N 1
ATOM 3700 C CA . LEU A 1 441 ? 16.827 -0.686 -44.987 1.00 94.06 441 LEU A CA 1
ATOM 3701 C C . LEU A 1 441 ? 15.548 -0.038 -44.427 1.00 94.06 441 LEU A C 1
ATOM 3703 O O . LEU A 1 441 ? 15.296 -0.142 -43.237 1.00 94.06 441 LEU A O 1
ATOM 3707 N N . ALA A 1 442 ? 14.650 0.500 -45.251 1.00 92.31 442 ALA A N 1
ATOM 3708 C CA . ALA A 1 442 ? 13.369 1.045 -44.786 1.00 92.31 442 ALA A CA 1
ATOM 3709 C C . ALA A 1 442 ? 12.505 0.016 -44.026 1.00 92.31 442 ALA A C 1
ATOM 3711 O O . ALA A 1 442 ? 11.702 0.376 -43.167 1.00 92.31 442 ALA A O 1
ATOM 3712 N N . LYS A 1 443 ? 12.697 -1.283 -44.289 1.00 90.25 443 LYS A N 1
ATOM 3713 C CA . LYS A 1 443 ? 12.069 -2.382 -43.539 1.00 90.25 443 LYS A CA 1
ATOM 3714 C C . LYS A 1 443 ? 12.839 -2.669 -42.245 1.00 90.25 443 LYS A C 1
ATOM 3716 O O . LYS A 1 443 ? 13.528 -3.689 -42.147 1.00 90.25 443 LYS A O 1
ATOM 3721 N N . MET A 1 444 ? 12.736 -1.752 -41.282 1.00 87.12 444 MET A N 1
ATOM 3722 C CA . MET A 1 444 ? 13.483 -1.795 -40.015 1.00 87.12 444 MET A CA 1
ATOM 3723 C C . MET A 1 444 ? 13.222 -3.061 -39.192 1.00 87.12 444 MET A C 1
ATOM 3725 O O . MET A 1 444 ? 14.152 -3.586 -38.587 1.00 87.12 444 MET A O 1
ATOM 3729 N N . GLU A 1 445 ? 12.001 -3.602 -39.216 1.00 85.31 445 GLU A N 1
ATOM 3730 C CA . GLU A 1 445 ? 11.630 -4.792 -38.427 1.00 85.31 445 GLU A CA 1
ATOM 3731 C C . GLU A 1 445 ? 12.468 -6.038 -38.752 1.00 85.31 445 GLU A C 1
ATOM 3733 O O . GLU A 1 445 ? 12.682 -6.893 -37.895 1.00 85.31 445 GLU A O 1
ATOM 3738 N N . ASP A 1 446 ? 13.028 -6.112 -39.962 1.00 87.06 446 ASP A N 1
ATOM 3739 C CA . ASP A 1 446 ? 13.852 -7.246 -40.387 1.00 87.06 446 ASP A CA 1
ATOM 3740 C C . ASP A 1 446 ? 15.225 -7.283 -39.697 1.00 87.06 446 ASP A C 1
ATOM 3742 O O . ASP A 1 446 ? 15.896 -8.313 -39.727 1.00 87.06 446 ASP A O 1
ATOM 3746 N N . TYR A 1 447 ? 15.686 -6.161 -39.137 1.00 88.81 447 TYR A N 1
ATOM 3747 C CA . TYR A 1 447 ? 17.026 -6.038 -38.549 1.00 88.81 447 TYR A CA 1
ATOM 3748 C C . TYR A 1 447 ? 17.073 -5.255 -37.236 1.00 88.81 447 TYR A C 1
ATOM 3750 O O . TYR A 1 447 ? 18.146 -5.048 -36.666 1.00 88.81 447 TYR A O 1
ATOM 3758 N N . LYS A 1 448 ? 15.916 -4.851 -36.721 1.00 85.88 448 LYS A N 1
ATOM 3759 C CA . LYS A 1 448 ? 15.784 -4.354 -35.360 1.00 85.88 448 LYS A CA 1
ATOM 3760 C C . LYS A 1 448 ? 15.962 -5.518 -34.381 1.00 85.88 448 LYS A C 1
ATOM 3762 O O . LYS A 1 448 ? 15.513 -6.650 -34.627 1.00 85.88 448 LYS A O 1
ATOM 3767 N N . ARG A 1 449 ? 16.623 -5.255 -33.252 1.00 73.75 449 ARG A N 1
ATOM 3768 C CA . ARG A 1 449 ? 16.618 -6.192 -32.123 1.00 73.75 449 ARG A CA 1
ATOM 3769 C C . ARG A 1 449 ? 15.172 -6.371 -31.699 1.00 73.75 449 ARG A C 1
ATOM 3771 O O . ARG A 1 449 ? 14.466 -5.396 -31.451 1.00 73.75 449 ARG A O 1
ATOM 3778 N N . SER A 1 450 ? 14.724 -7.617 -31.655 1.00 68.00 450 SER A N 1
ATOM 3779 C CA . SER A 1 450 ? 13.415 -7.930 -31.100 1.00 68.00 450 SER A CA 1
ATOM 3780 C C . SER A 1 450 ? 13.484 -7.575 -29.618 1.00 68.00 450 SER A C 1
ATOM 3782 O O . SER A 1 450 ? 14.197 -8.233 -28.865 1.00 68.00 450 SER A O 1
ATOM 3784 N N . ILE A 1 451 ? 12.795 -6.507 -29.210 1.00 51.34 451 ILE A N 1
ATOM 3785 C CA . ILE A 1 451 ? 12.503 -6.287 -27.797 1.00 51.34 451 ILE A CA 1
ATOM 3786 C C . ILE A 1 451 ? 11.603 -7.460 -27.443 1.00 51.34 451 ILE A C 1
ATOM 3788 O O . ILE A 1 451 ? 10.482 -7.536 -27.944 1.00 51.34 451 ILE A O 1
ATOM 3792 N N . GLY A 1 452 ? 12.128 -8.421 -26.689 1.00 40.53 452 GLY A N 1
ATOM 3793 C CA . GLY A 1 452 ? 11.325 -9.490 -26.123 1.00 40.53 452 GLY A CA 1
ATOM 3794 C C . GLY A 1 452 ? 10.269 -8.855 -25.233 1.00 40.53 452 GLY A C 1
ATOM 3795 O O . GLY A 1 452 ? 10.500 -8.615 -24.053 1.00 40.53 452 GLY A O 1
ATOM 3796 N N . VAL A 1 453 ? 9.114 -8.542 -25.811 1.00 35.00 453 VAL A N 1
ATOM 3797 C CA . VAL A 1 453 ? 7.880 -8.544 -25.056 1.00 35.00 453 VAL A CA 1
ATOM 3798 C C . VAL A 1 453 ? 7.566 -10.023 -24.891 1.00 35.00 453 VAL A C 1
ATOM 3800 O O . VAL A 1 453 ? 6.852 -10.612 -25.699 1.00 35.00 453 VAL A O 1
ATOM 3803 N N . ASP A 1 454 ? 8.158 -10.637 -23.870 1.00 32.41 454 ASP A N 1
ATOM 3804 C CA . ASP A 1 454 ? 7.508 -11.774 -23.233 1.00 32.41 454 ASP A CA 1
ATOM 3805 C C . ASP A 1 454 ? 6.223 -11.212 -22.620 1.00 32.41 454 ASP A C 1
ATOM 3807 O O . ASP A 1 454 ? 6.174 -10.765 -21.475 1.00 32.41 454 ASP A O 1
ATOM 3811 N N . ILE A 1 455 ? 5.174 -11.140 -23.441 1.00 33.72 455 ILE A N 1
ATOM 3812 C CA . ILE A 1 455 ? 3.815 -11.197 -22.929 1.00 33.72 455 ILE A CA 1
ATOM 3813 C C . ILE A 1 455 ? 3.656 -12.669 -22.580 1.00 33.72 455 ILE A C 1
ATOM 3815 O O . ILE A 1 455 ? 3.380 -13.491 -23.457 1.00 33.72 455 ILE A O 1
ATOM 3819 N N . GLY A 1 456 ? 3.961 -12.999 -21.325 1.00 33.22 456 GLY A N 1
ATOM 3820 C CA . GLY A 1 456 ? 3.730 -14.327 -20.782 1.00 33.22 456 GLY A CA 1
ATOM 3821 C C . GLY A 1 456 ? 2.314 -14.775 -21.132 1.00 33.22 456 GLY A C 1
ATOM 3822 O O . GLY A 1 456 ? 1.348 -14.038 -20.922 1.00 33.22 456 GLY A O 1
ATOM 3823 N N . LYS A 1 457 ? 2.226 -15.958 -21.736 1.00 31.23 457 LYS A N 1
ATOM 3824 C CA . LYS A 1 457 ? 1.031 -16.785 -21.630 1.00 31.23 457 LYS A CA 1
ATOM 3825 C C . LYS A 1 457 ? 0.984 -17.417 -20.253 1.00 31.23 457 LYS A C 1
ATOM 3827 O O . LYS A 1 457 ? 2.079 -17.774 -19.761 1.00 31.23 457 LYS A O 1
#

Organism: NCBI:txid2518605

Radius of gyration: 41.08 Å; chains: 1; bounding box: 87×40×117 Å

Secondary structure (DSSP, 8-state):
-------HHHHHHHHT--SSGGGG-EE-TTT--EE-----HHHHHHHHHHHHHHHHHHHHHHHHHHHHHHHT--HHHHHHHHHHHHHHHHHHHHHHHHHHHHHHT--S---HHHHHHHHIIIIIHHHHHHHHHHHHHHHH-GGGG--PPPHHHHHHHS-TT-SS--HHHHTT--HHHHHHHHHHHHHHHHHHHHHHHHHHHHHTSHHHHS-HHHHHHHHHHHHHHHHHHTHHHHHHHHHHHHHHHHHHHT----HHHHHHHHHHHHHHHTTSHHHHHHHHHHT-TT--HHHHHHHHHHTT--HHHHHHHHHHHHHHHHHHHHHHHHHHHHHTS-TTB-TTB-HHHHHHHHHHHHHHH--SGGGHHHHHHIIIIIS--B-TT--HHHHHHHHHHH-TT-SS---HHHHHHHHTT---SS-GGGS-TTT-TTHHHHHHHHHHHH-GGGTB---------

Sequence (457 aa):
MQNTKEENEESFNLLLKINSAEDLLLTDEDTGEQVYAPINVNDVVIYKRETDHLFNEINHAISEIKYYSEKHIHIDYLFCIYQTLSIEMADYLNLVHTLHKKMYISIYKNYSEDILFIYREKLECVLGNFEYLVCQPIDTDPTYFYQFPNESDLRVLAGNNAKVITYDIIQPCPKEMVSSGLKLSLDNLLTYIDQIKHTISALSHLEDFRSEHEKAIIYHYIKKQYDDNNLPQHLERVVKRRNKYFDVRRLDANKVSLSSKMDETVDKYNQNPLCLMWYENYFIDDSPEELLASGLCQKQALPDDFNKLFMFQGEFENLRNAIAKADEFERLGDSFFANWVDPVKLENKLKYWIKGNIDTQQKWYIVWCMMRYTFHIIRDDQDKNAFAARMNLMFPDAEKKCVVESFRKQETQKNHNHHFSEWLEGSDPDYHTAQDLYYKLAKMEDYKRSIGVDIGK

Foldseek 3Di:
DDDPDPCQQVPLLVVLDDPALQSQWDQDPVPRDTDRAADDPVLLVVLLVLLVVLLVLLVVLVVVLVVCVVVVDDLVVLLVSLVVNLVSLVVNLVSLSVNLSRNLLDLAAACLVSNLVSCVVGPPVSVVVSCCSVVVVVVPDVPVQPAADDPVVVCVQVPVPDPDDDPVNCVVDDSNVSSNSSVVSVVSSVVSSVNSVSSSVSSNCSVVSQALVSLLNSLVSVLVVCVVPPLVVLVVVVVVVLVVVCVVVVHDLALVSLVVVLVVLLVVLCVQVLQVLCVVCVPPPPDPSSVSSVVSSVVNHDVVSVSSNSSSVSNNVVSVVSSVVNVVLVVPADLFFDSQFALVLVLVLCQVLQQVQPQDLLCVLLVCLCCVAAVNGTDPPDDLVNVQVVCCVSHVNGNDRHDSVSNVVVVVQAVSNHHLVPHDPVRDPCNVSSVVVNVSCVPVVSTTDPPPPCPDD

pLDDT: mean 82.43, std 17.32, range [24.14, 97.94]